Protein AF-A0A0T6B1R9-F1 (afdb_monomer)

Radius of gyration: 26.99 Å; Cα contacts (8 Å, |Δi|>4): 552; chains: 1; bounding box: 68×75×69 Å

Mean predicted aligned error: 6.92 Å

Structure (mmCIF, N/CA/C/O backbone):
data_AF-A0A0T6B1R9-F1
#
_entry.id   AF-A0A0T6B1R9-F1
#
loop_
_atom_site.group_PDB
_atom_site.id
_atom_site.type_symbol
_atom_site.label_atom_id
_atom_site.label_alt_id
_atom_site.label_comp_id
_atom_site.label_asym_id
_atom_site.label_entity_id
_atom_site.label_seq_id
_atom_site.pdbx_PDB_ins_code
_atom_site.Cartn_x
_atom_site.Cartn_y
_atom_site.Cartn_z
_atom_site.occupancy
_atom_site.B_iso_or_equiv
_atom_site.auth_seq_id
_atom_site.auth_comp_id
_atom_site.auth_asym_id
_atom_site.auth_atom_id
_atom_site.pdbx_PDB_model_num
ATOM 1 N N . MET A 1 1 ? -8.177 -42.910 -22.814 1.00 77.56 1 MET A N 1
ATOM 2 C CA . MET A 1 1 ? -8.994 -42.324 -21.724 1.00 77.56 1 MET A CA 1
ATOM 3 C C . MET A 1 1 ? -8.710 -40.832 -21.736 1.00 77.56 1 MET A C 1
ATOM 5 O O . MET A 1 1 ? -7.540 -40.487 -21.715 1.00 77.56 1 MET A O 1
ATOM 9 N N . VAL A 1 2 ? -9.726 -39.975 -21.862 1.00 89.94 2 VAL A N 1
ATOM 10 C CA . VAL A 1 2 ? -9.528 -38.516 -21.976 1.00 89.94 2 VAL A CA 1
ATOM 11 C C . VAL A 1 2 ? -9.329 -37.902 -20.590 1.00 89.94 2 VAL A C 1
ATOM 13 O O . VAL A 1 2 ? -10.112 -38.178 -19.681 1.00 89.94 2 VAL A O 1
ATOM 16 N N . ASN A 1 3 ? -8.309 -37.056 -20.431 1.00 91.94 3 ASN A N 1
ATOM 17 C CA . ASN A 1 3 ? -8.076 -36.287 -19.208 1.00 91.94 3 ASN A CA 1
ATOM 18 C C . ASN A 1 3 ? -8.588 -34.844 -19.352 1.00 91.94 3 ASN A C 1
ATOM 20 O O . ASN A 1 3 ? -7.854 -33.951 -19.765 1.00 91.94 3 ASN A O 1
ATOM 24 N N . ALA A 1 4 ? -9.828 -34.591 -18.937 1.00 94.56 4 ALA A N 1
ATOM 25 C CA . ALA A 1 4 ? -10.446 -33.265 -19.042 1.00 94.56 4 ALA A CA 1
ATOM 26 C C . ALA A 1 4 ? -9.761 -32.159 -18.204 1.00 94.56 4 ALA A C 1
ATOM 28 O O . ALA A 1 4 ? -10.058 -30.982 -18.393 1.00 94.56 4 ALA A O 1
ATOM 29 N N . ALA A 1 5 ? -8.853 -32.499 -17.278 1.00 92.31 5 ALA A N 1
ATOM 30 C CA . ALA A 1 5 ? -8.163 -31.519 -16.434 1.00 92.31 5 ALA A CA 1
ATOM 31 C C . ALA A 1 5 ? -6.952 -30.850 -17.116 1.00 92.31 5 ALA A C 1
ATOM 33 O O . ALA A 1 5 ? -6.396 -29.899 -16.568 1.00 92.31 5 ALA A O 1
ATOM 34 N N . GLN A 1 6 ? -6.514 -31.334 -18.284 1.00 90.38 6 GLN A N 1
ATOM 35 C CA . GLN A 1 6 ? -5.363 -30.795 -19.015 1.00 90.38 6 GLN A CA 1
ATOM 36 C C . GLN A 1 6 ? -5.764 -30.360 -20.423 1.00 90.38 6 GLN A C 1
ATOM 38 O O . GLN A 1 6 ? -6.534 -31.045 -21.088 1.00 90.38 6 GLN A O 1
ATOM 43 N N . GLN A 1 7 ? -5.178 -29.262 -20.913 1.00 92.81 7 GLN A N 1
ATOM 44 C CA . GLN A 1 7 ? -5.454 -28.748 -22.265 1.00 92.81 7 GLN A CA 1
ATOM 45 C C . GLN A 1 7 ? -5.165 -29.776 -23.368 1.00 92.81 7 GLN A C 1
ATOM 47 O O . GLN A 1 7 ? -5.842 -29.785 -24.386 1.00 92.81 7 GLN A O 1
ATOM 52 N N . THR A 1 8 ? -4.174 -30.645 -23.166 1.00 94.56 8 THR A N 1
ATOM 53 C CA . THR A 1 8 ? -3.780 -31.685 -24.125 1.00 94.56 8 THR A CA 1
ATOM 54 C C . THR A 1 8 ? -4.347 -33.060 -23.779 1.00 94.56 8 THR A C 1
ATOM 56 O O . THR A 1 8 ? -3.895 -34.049 -24.336 1.00 94.56 8 THR A O 1
ATOM 59 N N . GLY A 1 9 ? -5.299 -33.172 -22.849 1.00 95.31 9 GLY A N 1
ATOM 60 C CA . GLY A 1 9 ? -5.719 -34.467 -22.307 1.00 95.31 9 GLY A CA 1
ATOM 61 C C . GLY A 1 9 ? -6.534 -35.362 -23.247 1.00 95.31 9 GLY A C 1
ATOM 62 O O . GLY A 1 9 ? -6.847 -36.492 -22.875 1.00 95.31 9 GLY A O 1
ATOM 63 N N . GLU A 1 10 ? -6.888 -34.874 -24.436 1.00 96.56 10 GLU A N 1
ATOM 64 C CA . GLU A 1 10 ? -7.529 -35.653 -25.506 1.00 96.56 10 GLU A CA 1
ATOM 65 C C . GLU A 1 10 ? -6.526 -36.399 -26.395 1.00 96.56 10 GLU A C 1
ATOM 67 O O . GLU A 1 10 ? -6.913 -37.335 -27.093 1.00 96.56 10 GLU A O 1
ATOM 72 N N . ILE A 1 11 ? -5.250 -36.002 -26.373 1.00 95.81 11 ILE A N 1
ATOM 73 C CA . ILE A 1 11 ? -4.203 -36.535 -27.247 1.00 95.81 11 ILE A CA 1
ATOM 74 C C . ILE A 1 11 ? -2.998 -37.021 -26.437 1.00 95.81 11 ILE A C 1
ATOM 76 O O . ILE A 1 11 ? -2.732 -36.558 -25.330 1.00 95.81 11 ILE A O 1
ATOM 80 N N . GLU A 1 12 ? -2.229 -37.932 -27.022 1.00 95.06 12 GLU A N 1
ATOM 81 C CA . GLU A 1 12 ? -0.942 -38.382 -26.493 1.00 95.06 12 GLU A CA 1
ATOM 82 C C . GLU A 1 12 ? 0.092 -38.478 -27.620 1.00 95.06 12 GLU A C 1
ATOM 84 O O . GLU A 1 12 ? -0.256 -38.497 -28.801 1.00 95.06 12 GLU A O 1
ATOM 89 N N . VAL A 1 13 ? 1.375 -38.497 -27.256 1.00 95.00 13 VAL A N 1
ATOM 90 C CA . VAL A 1 13 ? 2.485 -38.585 -28.212 1.00 95.00 13 VAL A CA 1
ATOM 91 C C . VAL A 1 13 ? 3.071 -39.992 -28.154 1.00 95.00 13 VAL A C 1
ATOM 93 O O . VAL A 1 13 ? 3.649 -40.374 -27.136 1.00 95.00 13 VAL A O 1
ATOM 96 N N . LEU A 1 14 ? 2.950 -40.751 -29.248 1.00 96.31 14 LEU A N 1
ATOM 97 C CA . LEU A 1 14 ? 3.666 -42.017 -29.421 1.00 96.31 14 LEU A CA 1
ATOM 98 C C . LEU A 1 14 ? 5.131 -41.707 -29.758 1.00 96.31 14 LEU A C 1
ATOM 100 O O . LEU A 1 14 ? 5.415 -41.016 -30.732 1.00 96.31 14 LEU A O 1
ATOM 104 N N . VAL A 1 15 ? 6.057 -42.149 -28.908 1.00 96.56 15 VAL A N 1
ATOM 105 C CA . VAL A 1 15 ? 7.469 -41.753 -28.987 1.00 96.56 15 VAL A CA 1
ATOM 106 C C . VAL A 1 15 ? 8.252 -42.694 -29.903 1.00 96.56 15 VAL A C 1
ATOM 108 O O . VAL A 1 15 ? 8.424 -43.863 -29.568 1.00 96.56 15 VAL A O 1
ATOM 111 N N . ASP A 1 16 ? 8.808 -42.160 -30.994 1.00 97.44 16 ASP A N 1
ATOM 112 C CA . ASP A 1 16 ? 9.674 -42.918 -31.914 1.00 97.44 16 ASP A CA 1
ATOM 113 C C . ASP A 1 16 ? 11.164 -42.864 -31.524 1.00 97.44 16 ASP A C 1
ATOM 115 O O . ASP A 1 16 ? 11.896 -43.845 -31.659 1.00 97.44 16 ASP A O 1
ATOM 119 N N . LYS A 1 17 ? 11.638 -41.708 -31.037 1.00 97.44 17 LYS A N 1
ATOM 120 C CA . LYS A 1 17 ? 13.044 -41.464 -30.668 1.00 97.44 17 LYS A CA 1
ATOM 121 C C . LYS A 1 17 ? 13.141 -40.512 -29.474 1.00 97.44 17 LYS A C 1
ATOM 123 O O . LYS A 1 17 ? 12.382 -39.551 -29.384 1.00 97.44 17 LYS A O 1
ATOM 128 N N . VAL A 1 18 ? 14.113 -40.750 -28.588 1.00 96.69 18 VAL A N 1
ATOM 129 C CA . VAL A 1 18 ? 14.427 -39.881 -27.441 1.00 96.69 18 VAL A CA 1
ATOM 130 C C . VAL A 1 18 ? 15.891 -39.458 -27.493 1.00 96.69 18 VAL A C 1
ATOM 132 O O . VAL A 1 18 ? 16.776 -40.309 -27.502 1.00 96.69 18 VAL A O 1
ATOM 135 N N . ASP A 1 19 ? 16.137 -38.148 -27.456 1.00 97.12 19 ASP A N 1
ATOM 136 C CA . ASP A 1 19 ? 17.470 -37.558 -27.326 1.00 97.12 19 ASP A CA 1
ATOM 137 C C . ASP A 1 19 ? 17.559 -36.786 -25.996 1.00 97.12 19 ASP A C 1
ATOM 139 O O . ASP A 1 19 ? 16.782 -35.862 -25.735 1.00 97.12 19 ASP A O 1
ATOM 143 N N . VAL A 1 20 ? 18.499 -37.161 -25.122 1.00 96.38 20 VAL A N 1
ATOM 144 C CA . VAL A 1 20 ? 18.685 -36.497 -23.820 1.00 96.38 20 VAL A CA 1
ATOM 145 C C . VAL A 1 20 ? 19.516 -35.228 -24.003 1.00 96.38 20 VAL A C 1
ATOM 147 O O . VAL A 1 20 ? 20.731 -35.297 -24.161 1.00 96.38 20 VAL A O 1
ATOM 150 N N . LEU A 1 21 ? 18.866 -34.063 -23.940 1.00 97.44 21 LEU A N 1
ATOM 151 C CA . LEU A 1 21 ? 19.532 -32.764 -24.119 1.00 97.44 21 LEU A CA 1
ATOM 152 C C . LEU A 1 21 ? 20.384 -32.351 -22.912 1.00 97.44 21 LEU A C 1
ATOM 154 O O . LEU A 1 21 ? 21.469 -31.798 -23.069 1.00 97.44 21 LEU A O 1
ATOM 158 N N . ASN A 1 22 ? 19.876 -32.573 -21.697 1.00 95.69 22 ASN A N 1
ATOM 159 C CA . ASN A 1 22 ? 20.580 -32.254 -20.458 1.00 95.69 22 ASN A CA 1
ATOM 160 C C . ASN A 1 22 ? 20.038 -33.115 -19.308 1.00 95.69 22 ASN A C 1
ATOM 162 O O . ASN A 1 22 ? 18.836 -33.096 -19.029 1.00 95.69 22 ASN A O 1
ATOM 166 N N . LYS A 1 23 ? 20.913 -33.877 -18.645 1.00 94.56 23 LYS A N 1
ATOM 167 C CA . LYS A 1 23 ? 20.532 -34.738 -17.520 1.00 94.56 23 LYS A CA 1
ATOM 168 C C . LYS A 1 23 ? 20.413 -33.892 -16.246 1.00 94.56 23 LYS A C 1
ATOM 170 O O . LYS A 1 23 ? 21.345 -33.189 -15.868 1.00 94.56 23 LYS A O 1
ATOM 175 N N . ALA A 1 24 ? 19.274 -33.978 -15.559 1.00 90.25 24 ALA A N 1
ATOM 176 C CA . ALA A 1 24 ? 19.112 -33.362 -14.243 1.00 90.25 24 ALA A CA 1
ATOM 177 C C . ALA A 1 24 ? 19.900 -34.130 -13.165 1.00 90.25 24 ALA A C 1
ATOM 179 O O . ALA A 1 24 ? 20.089 -35.342 -13.276 1.00 90.25 24 ALA A O 1
ATOM 180 N N . SER A 1 25 ? 20.326 -33.430 -12.107 1.00 89.69 25 SER A N 1
ATOM 181 C CA . SER A 1 25 ? 20.890 -34.076 -10.914 1.00 89.69 25 SER A CA 1
ATOM 182 C C . SER A 1 25 ? 19.859 -35.008 -10.280 1.00 89.69 25 SER A C 1
ATOM 184 O O . SER A 1 25 ? 18.682 -34.660 -10.188 1.00 89.69 25 SER A O 1
ATOM 186 N N . GLU A 1 26 ? 20.313 -36.169 -9.815 1.00 86.94 26 GLU A N 1
ATOM 187 C CA . GLU A 1 26 ? 19.459 -37.186 -9.190 1.00 86.94 26 GLU A CA 1
ATOM 188 C C . GLU A 1 26 ? 18.903 -36.710 -7.837 1.00 86.94 26 GLU A C 1
ATOM 190 O O . GLU A 1 26 ? 17.788 -37.067 -7.465 1.00 86.94 26 GLU A O 1
ATOM 195 N N . ASN A 1 27 ? 19.625 -35.818 -7.149 1.00 89.69 27 ASN A N 1
ATOM 196 C CA . ASN A 1 27 ? 19.243 -35.264 -5.850 1.00 89.69 27 ASN A CA 1
ATOM 197 C C . ASN A 1 27 ? 18.889 -33.776 -5.973 1.00 89.69 27 ASN A C 1
ATOM 199 O O . ASN A 1 27 ? 19.708 -32.899 -5.685 1.00 89.69 27 ASN A O 1
ATOM 203 N N . LEU A 1 28 ? 17.669 -33.476 -6.424 1.00 91.50 28 LEU A N 1
ATOM 204 C CA . LEU A 1 28 ? 17.175 -32.098 -6.450 1.00 91.50 28 LEU A CA 1
ATOM 205 C C . LEU A 1 28 ? 16.890 -31.586 -5.022 1.00 91.50 28 LEU A C 1
ATOM 207 O O . LEU A 1 28 ? 16.290 -32.316 -4.233 1.00 91.50 28 LEU A O 1
ATOM 211 N N . PRO A 1 29 ? 17.228 -30.320 -4.697 1.00 91.50 29 PRO A N 1
ATOM 212 C CA . PRO A 1 29 ? 16.944 -29.720 -3.386 1.00 91.50 29 PRO A CA 1
ATOM 213 C C . PRO A 1 29 ? 15.461 -29.755 -2.995 1.00 91.50 29 PRO A C 1
ATOM 215 O O . PRO A 1 29 ? 15.124 -29.830 -1.816 1.00 91.50 29 PRO A O 1
ATOM 218 N N . PHE A 1 30 ? 14.568 -29.689 -3.985 1.00 92.69 30 PHE A N 1
ATOM 219 C CA . PHE A 1 30 ? 13.139 -29.930 -3.829 1.00 92.69 30 PHE A CA 1
ATOM 220 C C . PHE A 1 30 ? 12.511 -30.358 -5.157 1.00 92.69 30 PHE A C 1
ATOM 222 O O . PHE A 1 30 ? 13.035 -30.083 -6.237 1.00 92.69 30 PHE A O 1
ATOM 229 N N . ASN A 1 31 ? 11.349 -31.005 -5.064 1.00 87.88 31 ASN A N 1
ATOM 230 C CA . ASN A 1 31 ? 10.566 -31.430 -6.218 1.00 87.88 31 ASN A CA 1
ATOM 231 C C . ASN A 1 31 ? 9.563 -30.352 -6.645 1.00 87.88 31 ASN A C 1
ATOM 233 O O . ASN A 1 31 ? 9.001 -29.641 -5.811 1.00 87.88 31 ASN A O 1
ATOM 237 N N . LEU A 1 32 ? 9.282 -30.284 -7.947 1.00 84.94 32 LEU A N 1
ATOM 238 C CA . LEU A 1 32 ? 8.263 -29.404 -8.525 1.00 84.94 32 LEU A CA 1
ATOM 239 C C . LEU A 1 32 ? 6.862 -30.013 -8.345 1.00 84.94 32 LEU A C 1
ATOM 241 O O . LEU A 1 32 ? 6.262 -30.502 -9.296 1.00 84.94 32 LEU A O 1
ATOM 245 N N . ARG A 1 33 ? 6.363 -30.045 -7.105 1.00 83.31 33 ARG A N 1
ATOM 246 C CA . ARG A 1 33 ? 5.025 -30.558 -6.761 1.00 83.31 33 ARG A CA 1
ATOM 247 C C . ARG A 1 33 ? 4.137 -29.435 -6.236 1.00 83.31 33 ARG A C 1
ATOM 249 O O . ARG A 1 33 ? 4.607 -28.563 -5.512 1.00 83.31 33 ARG A O 1
ATOM 256 N N . GLU A 1 34 ? 2.851 -29.461 -6.582 1.00 74.69 34 GLU A N 1
ATOM 257 C CA . GLU A 1 34 ? 1.893 -28.449 -6.107 1.00 74.69 34 GLU A CA 1
ATOM 258 C C . GLU A 1 34 ? 1.667 -28.528 -4.591 1.00 74.69 34 GLU A C 1
ATOM 260 O O . GLU A 1 34 ? 1.563 -27.499 -3.922 1.00 74.69 34 GLU A O 1
ATOM 265 N N . PHE A 1 35 ? 1.664 -29.746 -4.045 1.00 74.50 35 PHE A N 1
ATOM 266 C CA . PHE A 1 35 ? 1.531 -30.018 -2.617 1.00 74.50 35 PHE A CA 1
ATOM 267 C C . PHE A 1 35 ? 2.900 -30.129 -1.940 1.00 74.50 35 PHE A C 1
ATOM 269 O O . PHE A 1 35 ? 3.866 -30.584 -2.549 1.00 74.50 35 PHE A O 1
ATOM 276 N N . GLN A 1 36 ? 2.957 -29.767 -0.653 1.00 75.50 36 GLN A N 1
ATOM 277 C CA . GLN A 1 36 ? 4.169 -29.847 0.178 1.00 75.50 36 GLN A CA 1
ATOM 278 C C . GLN A 1 36 ? 5.358 -29.064 -0.411 1.00 75.50 36 GLN A C 1
ATOM 280 O O . GLN A 1 36 ? 6.478 -29.569 -0.510 1.00 75.50 36 GLN A O 1
ATOM 285 N N . LYS A 1 37 ? 5.110 -27.808 -0.808 1.00 82.81 37 LYS A N 1
ATOM 286 C CA . LYS A 1 37 ? 6.157 -26.900 -1.293 1.00 82.81 37 LYS A CA 1
ATOM 287 C C . LYS A 1 37 ? 7.264 -26.743 -0.247 1.00 82.81 37 LYS A C 1
ATOM 289 O O . LYS A 1 37 ? 7.007 -26.676 0.955 1.00 82.81 37 LYS A O 1
ATOM 294 N N . ALA A 1 38 ? 8.501 -26.643 -0.726 1.00 89.12 38 ALA A N 1
ATOM 295 C CA . ALA A 1 38 ? 9.649 -26.340 0.115 1.00 89.12 38 ALA A CA 1
ATOM 296 C C . ALA A 1 38 ? 9.477 -25.000 0.851 1.00 89.12 38 ALA A C 1
ATOM 298 O O . ALA A 1 38 ? 8.766 -24.103 0.390 1.00 89.12 38 ALA A O 1
ATOM 299 N N . LYS A 1 39 ? 10.176 -24.854 1.983 1.00 93.19 39 LYS A N 1
ATOM 300 C CA . LYS A 1 39 ? 10.233 -23.592 2.733 1.00 93.19 39 LYS A CA 1
ATOM 301 C C . LYS A 1 39 ? 10.746 -22.462 1.837 1.00 93.19 39 LYS A C 1
ATOM 303 O O . LYS A 1 39 ? 11.605 -22.687 0.985 1.00 93.19 39 LYS A O 1
ATOM 308 N N . GLU A 1 40 ? 10.253 -21.248 2.067 1.00 90.62 40 GLU A N 1
ATOM 309 C CA . GLU A 1 40 ? 10.612 -20.067 1.276 1.00 90.62 40 GLU A CA 1
ATOM 310 C C . GLU A 1 40 ? 12.126 -19.847 1.195 1.00 90.62 40 GLU A C 1
ATOM 312 O O . GLU A 1 40 ? 12.646 -19.654 0.103 1.00 90.62 40 GLU A O 1
ATOM 317 N N . SER A 1 41 ? 12.852 -19.982 2.307 1.00 94.06 41 SER A N 1
ATOM 318 C CA . SER A 1 41 ? 14.313 -19.834 2.333 1.00 94.06 41 SER A CA 1
ATOM 319 C C . SER A 1 41 ? 15.029 -20.761 1.343 1.00 94.06 41 SER A C 1
ATOM 321 O O . SER A 1 41 ? 15.900 -20.316 0.599 1.00 94.06 41 SER A O 1
ATOM 323 N N . LEU A 1 42 ? 14.617 -22.032 1.269 1.00 94.88 42 LEU A N 1
ATOM 324 C CA . LEU A 1 42 ? 15.182 -23.003 0.329 1.00 94.88 42 LEU A CA 1
ATOM 325 C C . LEU A 1 42 ? 14.791 -22.673 -1.118 1.00 94.88 42 LEU A C 1
ATOM 327 O O . LEU A 1 42 ? 15.605 -22.794 -2.033 1.00 94.88 42 LEU A O 1
ATOM 331 N N . ARG A 1 43 ? 13.554 -22.213 -1.331 1.00 94.38 43 ARG A N 1
ATOM 332 C CA . ARG A 1 43 ? 13.084 -21.760 -2.648 1.00 94.38 43 ARG A CA 1
ATOM 333 C C . ARG A 1 43 ? 13.854 -20.536 -3.135 1.00 94.38 43 ARG A C 1
ATOM 335 O O . ARG A 1 43 ? 14.169 -20.476 -4.316 1.00 94.38 43 ARG A O 1
ATOM 342 N N . MET A 1 44 ? 14.195 -19.600 -2.250 1.00 93.69 44 MET A N 1
ATOM 343 C CA . MET A 1 44 ? 15.010 -18.428 -2.585 1.00 93.69 44 MET A CA 1
ATOM 344 C C . MET A 1 44 ? 16.465 -18.810 -2.865 1.00 93.69 44 MET A C 1
ATOM 346 O O . MET A 1 44 ? 17.033 -18.342 -3.848 1.00 93.69 44 MET A O 1
ATOM 350 N N . GLN A 1 45 ? 17.045 -19.726 -2.081 1.00 96.19 45 GLN A N 1
ATOM 351 C CA . GLN A 1 45 ? 18.393 -20.250 -2.333 1.00 96.19 45 GLN A CA 1
ATOM 352 C C . GLN A 1 45 ? 18.502 -20.912 -3.716 1.00 96.19 45 GLN A C 1
ATOM 354 O O . GLN A 1 45 ? 19.474 -20.706 -4.440 1.00 96.19 45 GLN A O 1
ATOM 359 N N . TYR A 1 46 ? 17.483 -21.680 -4.106 1.00 95.81 46 TYR A N 1
ATOM 360 C CA . TYR A 1 46 ? 17.417 -22.363 -5.398 1.00 95.81 46 TYR A CA 1
ATOM 361 C C . TYR A 1 46 ? 16.361 -21.737 -6.310 1.00 95.81 46 TYR A C 1
ATOM 363 O O . TYR A 1 46 ? 15.583 -22.440 -6.966 1.00 95.81 46 TYR A O 1
ATOM 371 N N . ARG A 1 47 ? 16.339 -20.397 -6.376 1.00 95.81 47 ARG A N 1
ATOM 372 C CA . ARG A 1 47 ? 15.304 -19.647 -7.101 1.00 95.81 47 ARG A CA 1
ATOM 373 C C . ARG A 1 47 ? 15.169 -20.078 -8.555 1.00 95.81 47 ARG A C 1
ATOM 375 O O . ARG A 1 47 ? 14.060 -20.147 -9.058 1.00 95.81 47 ARG A O 1
ATOM 382 N N . TYR A 1 48 ? 16.258 -20.455 -9.216 1.00 95.19 48 TYR A N 1
ATOM 383 C CA . TYR A 1 48 ? 16.237 -20.957 -10.595 1.00 95.19 48 TYR A CA 1
ATOM 384 C C . TYR A 1 48 ? 15.416 -22.250 -10.788 1.00 95.19 48 TYR A C 1
ATOM 386 O O . TYR A 1 48 ? 14.873 -22.468 -11.873 1.00 95.19 48 TYR A O 1
ATOM 394 N N . LEU A 1 49 ? 15.295 -23.103 -9.761 1.00 94.12 49 LEU A N 1
ATOM 395 C CA . LEU A 1 49 ? 14.365 -24.239 -9.767 1.00 94.12 49 LEU A CA 1
ATOM 396 C C . LEU A 1 49 ? 12.950 -23.772 -9.448 1.00 94.12 49 LEU A C 1
ATOM 398 O O . LEU A 1 49 ? 12.010 -24.165 -10.131 1.00 94.12 49 LEU A O 1
ATOM 402 N N . ASP A 1 50 ? 12.805 -22.897 -8.454 1.00 94.62 50 ASP A N 1
ATOM 403 C CA . ASP A 1 50 ? 11.506 -22.366 -8.040 1.00 94.62 50 ASP A CA 1
ATOM 404 C C . ASP A 1 50 ? 10.794 -21.591 -9.161 1.00 94.62 50 ASP A C 1
ATOM 406 O O . ASP A 1 50 ? 9.577 -21.661 -9.319 1.00 94.62 50 ASP A O 1
ATOM 410 N N . LEU A 1 51 ? 11.556 -20.919 -10.025 1.00 96.06 51 LEU A N 1
ATOM 411 C CA . LEU A 1 51 ? 11.020 -20.252 -11.203 1.00 96.06 51 LEU A CA 1
ATOM 412 C C . LEU A 1 51 ? 10.248 -21.207 -12.115 1.00 96.06 51 LEU A C 1
ATOM 414 O O . LEU A 1 51 ? 9.384 -20.737 -12.841 1.00 96.06 51 LEU A O 1
ATOM 418 N N . ARG A 1 52 ? 10.506 -22.520 -12.086 1.00 93.88 52 ARG A N 1
ATOM 419 C CA . ARG A 1 52 ? 9.813 -23.518 -12.917 1.00 93.88 52 ARG A CA 1
ATOM 420 C C . ARG A 1 52 ? 8.397 -23.840 -12.436 1.00 93.88 52 ARG A C 1
ATOM 422 O O . ARG A 1 52 ? 7.651 -24.453 -13.194 1.00 93.88 52 ARG A O 1
ATOM 429 N N . PHE A 1 53 ? 8.003 -23.438 -11.224 1.00 93.44 53 PHE A N 1
ATOM 430 C CA . PHE A 1 53 ? 6.625 -23.627 -10.767 1.00 93.44 53 PHE A CA 1
ATOM 431 C C . PHE A 1 53 ? 5.638 -22.835 -11.643 1.00 93.44 53 PHE A C 1
ATOM 433 O O . PHE A 1 53 ? 5.916 -21.671 -11.954 1.00 93.44 53 PHE A O 1
ATOM 440 N N . PRO A 1 54 ? 4.461 -23.402 -11.981 1.00 91.62 54 PRO A N 1
ATOM 441 C CA . PRO A 1 54 ? 3.445 -22.712 -12.780 1.00 91.62 54 PRO A CA 1
ATOM 442 C C . PRO A 1 54 ? 3.061 -21.340 -12.216 1.00 91.62 54 PRO A C 1
ATOM 444 O O . PRO A 1 54 ? 2.966 -20.371 -12.962 1.00 91.62 54 PRO A O 1
ATOM 447 N N . GLU A 1 55 ? 2.937 -21.233 -10.891 1.00 91.88 55 GLU A N 1
ATOM 448 C CA . GLU A 1 55 ? 2.663 -19.976 -10.184 1.00 91.88 55 GLU A CA 1
ATOM 449 C C . GLU A 1 55 ? 3.736 -18.909 -10.460 1.00 91.88 55 GLU A C 1
ATOM 451 O O . GLU A 1 55 ? 3.417 -17.768 -10.789 1.00 91.88 55 GLU A O 1
ATOM 456 N N . MET A 1 56 ? 5.020 -19.277 -10.398 1.00 93.94 56 MET A N 1
ATOM 457 C CA . MET A 1 56 ? 6.111 -18.341 -10.675 1.00 93.94 56 MET A CA 1
ATOM 458 C C . MET A 1 56 ? 6.172 -17.941 -12.151 1.00 93.94 56 MET A C 1
ATOM 460 O O . MET A 1 56 ? 6.378 -16.765 -12.465 1.00 93.94 56 MET A O 1
ATOM 464 N N . GLN A 1 57 ? 5.954 -18.899 -13.056 1.00 95.25 57 GLN A N 1
ATOM 465 C CA . GLN A 1 57 ? 5.886 -18.647 -14.497 1.00 95.25 57 GLN A CA 1
ATOM 466 C C . GLN A 1 57 ? 4.725 -17.703 -14.847 1.00 95.25 57 GLN A C 1
ATOM 468 O O . GLN A 1 57 ? 4.920 -16.791 -15.659 1.00 95.25 57 GLN A O 1
ATOM 473 N N . PHE A 1 58 ? 3.560 -17.897 -14.219 1.00 94.19 58 PHE A N 1
ATOM 474 C CA . PHE A 1 58 ? 2.387 -17.034 -14.346 1.00 94.19 58 PHE A CA 1
ATOM 475 C C . PHE A 1 58 ? 2.682 -15.627 -13.826 1.00 94.19 58 PHE A C 1
ATOM 477 O O . PHE A 1 58 ? 2.522 -14.664 -14.571 1.00 94.19 58 PHE A O 1
ATOM 484 N N . ASN A 1 59 ? 3.200 -15.494 -12.602 1.00 94.81 59 ASN A N 1
ATOM 485 C CA . ASN A 1 59 ? 3.479 -14.195 -11.985 1.00 94.81 59 ASN A CA 1
ATOM 486 C C . ASN A 1 59 ? 4.440 -13.340 -12.829 1.00 94.81 59 ASN A C 1
ATOM 488 O O . ASN A 1 59 ? 4.170 -12.163 -13.077 1.00 94.81 59 ASN A O 1
ATOM 492 N N . LEU A 1 60 ? 5.541 -13.925 -13.320 1.00 96.56 60 LEU A N 1
ATOM 493 C CA . LEU A 1 60 ? 6.519 -13.196 -14.137 1.00 96.56 60 LEU A CA 1
ATOM 494 C C . LEU A 1 60 ? 5.978 -12.815 -15.522 1.00 96.56 60 LEU A C 1
ATOM 496 O O . LEU A 1 60 ? 6.225 -11.699 -15.981 1.00 96.56 60 LEU A O 1
ATOM 500 N N . ARG A 1 61 ? 5.218 -13.702 -16.178 1.00 96.38 61 ARG A N 1
ATOM 501 C CA . ARG A 1 61 ? 4.589 -13.396 -17.478 1.00 96.38 61 ARG A CA 1
ATOM 502 C C . ARG A 1 61 ? 3.512 -12.339 -17.353 1.00 96.38 61 ARG A C 1
ATOM 504 O O . ARG A 1 61 ? 3.504 -11.407 -18.147 1.00 96.38 61 ARG A O 1
ATOM 511 N N . THR A 1 62 ? 2.662 -12.446 -16.338 1.00 95.88 62 THR A N 1
ATOM 512 C CA . THR A 1 62 ? 1.636 -11.445 -16.046 1.00 95.88 62 THR A CA 1
ATOM 513 C C . THR A 1 62 ? 2.283 -10.091 -15.782 1.00 95.88 62 THR A C 1
ATOM 515 O O . THR A 1 62 ? 1.881 -9.106 -16.391 1.00 95.88 62 THR A O 1
ATOM 518 N N . ARG A 1 63 ? 3.353 -10.032 -14.975 1.00 96.50 63 ARG A N 1
ATOM 519 C CA . ARG A 1 63 ? 4.119 -8.793 -14.766 1.00 96.50 63 ARG A CA 1
ATOM 520 C C . ARG A 1 63 ? 4.659 -8.223 -16.080 1.00 96.50 63 ARG A C 1
ATOM 522 O O . ARG A 1 63 ? 4.462 -7.043 -16.342 1.00 96.50 63 ARG A O 1
ATOM 529 N N . SER A 1 64 ? 5.321 -9.038 -16.903 1.00 97.88 64 SER A N 1
ATOM 530 C CA . SER A 1 64 ? 5.856 -8.601 -18.202 1.00 97.88 64 SER A CA 1
ATOM 531 C C . SER A 1 64 ? 4.757 -8.051 -19.119 1.00 97.88 64 SER A C 1
ATOM 533 O O . SER A 1 64 ? 4.912 -6.966 -19.679 1.00 97.88 64 SER A O 1
ATOM 535 N N . TRP A 1 65 ? 3.626 -8.753 -19.207 1.00 97.62 65 TRP A N 1
ATOM 536 C CA . TRP A 1 65 ? 2.474 -8.347 -20.007 1.00 97.62 65 TRP A CA 1
ATOM 537 C C . TRP A 1 65 ? 1.865 -7.025 -19.520 1.00 97.62 65 TRP A C 1
ATOM 539 O O . TRP A 1 65 ? 1.659 -6.126 -20.333 1.00 97.62 65 TRP A O 1
ATOM 549 N N . ILE A 1 66 ? 1.654 -6.862 -18.206 1.00 97.25 66 ILE A N 1
ATOM 550 C CA . ILE A 1 66 ? 1.139 -5.613 -17.614 1.00 97.25 66 ILE A CA 1
ATOM 551 C C . ILE A 1 66 ? 2.070 -4.443 -17.949 1.00 97.25 66 ILE A C 1
ATOM 553 O O . ILE A 1 66 ? 1.606 -3.413 -18.429 1.00 97.25 66 ILE A O 1
ATOM 557 N N . LEU A 1 67 ? 3.384 -4.601 -17.749 1.00 97.75 67 LEU A N 1
ATOM 558 C CA . LEU A 1 67 ? 4.357 -3.537 -18.019 1.00 97.75 67 LEU A CA 1
ATOM 559 C C . LEU A 1 67 ? 4.406 -3.145 -19.502 1.00 97.75 67 LEU A C 1
ATOM 561 O O . LEU A 1 67 ? 4.633 -1.979 -19.818 1.00 97.75 67 LEU A O 1
ATOM 565 N N . MET A 1 68 ? 4.205 -4.098 -20.416 1.00 98.12 68 MET A N 1
ATOM 566 C CA . MET A 1 68 ? 4.079 -3.797 -21.843 1.00 98.12 68 MET A CA 1
ATOM 567 C C . MET A 1 68 ? 2.787 -3.024 -22.131 1.00 98.12 68 MET A C 1
ATOM 569 O O . MET A 1 68 ? 2.823 -2.013 -22.825 1.00 98.12 68 MET A O 1
ATOM 573 N N . LYS A 1 69 ? 1.655 -3.442 -21.550 1.00 98.25 69 LYS A N 1
ATOM 574 C CA . LYS A 1 69 ? 0.370 -2.746 -21.714 1.00 98.25 69 LYS A CA 1
ATOM 575 C C . LYS A 1 69 ? 0.369 -1.333 -21.144 1.00 98.25 69 LYS A C 1
ATOM 577 O O . LYS A 1 69 ? -0.221 -0.446 -21.750 1.00 98.25 69 LYS A O 1
ATOM 582 N N . MET A 1 70 ? 1.071 -1.103 -20.036 1.00 98.38 70 MET A N 1
ATOM 583 C CA . MET A 1 70 ? 1.284 0.244 -19.504 1.00 98.38 70 MET A CA 1
ATOM 584 C C . MET A 1 70 ? 2.040 1.131 -20.502 1.00 98.38 70 MET A C 1
ATOM 586 O O . MET A 1 70 ? 1.589 2.238 -20.780 1.00 98.38 70 MET A O 1
ATOM 590 N N . ARG A 1 71 ? 3.141 0.634 -21.093 1.00 98.50 71 ARG A N 1
ATOM 591 C CA . ARG A 1 71 ? 3.891 1.364 -22.134 1.00 98.50 71 ARG A CA 1
ATOM 592 C C . ARG A 1 71 ? 3.036 1.656 -23.361 1.00 98.50 71 ARG A C 1
ATOM 594 O O . ARG A 1 71 ? 3.031 2.782 -23.839 1.00 98.50 71 ARG A O 1
ATOM 601 N N . GLU A 1 72 ? 2.304 0.655 -23.846 1.00 98.44 72 GLU A N 1
ATOM 602 C CA . GLU A 1 72 ? 1.424 0.788 -25.011 1.00 98.44 72 GLU A CA 1
ATOM 603 C C . GLU A 1 72 ? 0.387 1.897 -24.805 1.00 98.44 72 GLU A C 1
ATOM 605 O O . GLU A 1 72 ? 0.215 2.736 -25.684 1.00 98.44 72 GLU A O 1
ATOM 610 N N . PHE A 1 73 ? -0.259 1.939 -23.636 1.00 98.69 73 PHE A N 1
ATOM 611 C CA . PHE A 1 73 ? -1.205 2.999 -23.293 1.00 98.69 73 PHE A CA 1
ATOM 612 C C . PHE A 1 73 ? -0.530 4.372 -23.222 1.00 98.69 73 PHE A C 1
ATOM 614 O O . PHE A 1 73 ? -0.957 5.310 -23.894 1.00 98.69 73 PHE A O 1
ATOM 621 N N . LEU A 1 74 ? 0.531 4.489 -22.417 1.00 98.56 74 LEU A N 1
ATOM 622 C CA . LEU A 1 74 ? 1.170 5.774 -22.141 1.00 98.56 74 LEU A CA 1
ATOM 623 C C . LEU A 1 74 ? 1.735 6.402 -23.417 1.00 98.56 74 LEU A C 1
ATOM 625 O O . LEU A 1 74 ? 1.466 7.570 -23.680 1.00 98.56 74 LEU A O 1
ATOM 629 N N . ILE A 1 75 ? 2.431 5.621 -24.244 1.00 98.38 75 ILE A N 1
ATOM 630 C CA . ILE A 1 75 ? 3.033 6.109 -25.489 1.00 98.38 75 ILE A CA 1
ATOM 631 C C . ILE A 1 75 ? 1.958 6.339 -26.556 1.00 98.38 75 ILE A C 1
ATOM 633 O O . ILE A 1 75 ? 1.818 7.450 -27.064 1.00 98.38 75 ILE A O 1
ATOM 637 N N . ASN A 1 76 ? 1.180 5.307 -26.899 1.00 98.19 76 ASN A N 1
ATOM 638 C CA . ASN A 1 76 ? 0.355 5.346 -28.111 1.00 98.19 76 ASN A CA 1
ATOM 639 C C . ASN A 1 76 ? -0.998 6.037 -27.909 1.00 98.19 76 ASN A C 1
ATOM 641 O O . ASN A 1 76 ? -1.571 6.520 -28.882 1.00 98.19 76 ASN A O 1
ATOM 645 N N . GLN A 1 77 ? -1.536 6.056 -26.684 1.00 97.44 77 GLN A N 1
ATOM 646 C CA . GLN A 1 77 ? -2.848 6.656 -26.402 1.00 97.44 77 GLN A CA 1
ATOM 647 C C . GLN A 1 77 ? -2.737 7.987 -25.665 1.00 97.44 77 GLN A C 1
ATOM 649 O O . GLN A 1 77 ? -3.506 8.903 -25.946 1.00 97.44 77 GLN A O 1
ATOM 654 N N . ALA A 1 78 ? -1.790 8.102 -24.732 1.00 97.56 78 ALA A N 1
ATOM 655 C CA . ALA A 1 78 ? -1.678 9.271 -23.866 1.00 97.56 78 ALA A CA 1
ATOM 656 C C . ALA A 1 78 ? -0.523 10.228 -24.229 1.00 97.56 78 ALA A C 1
ATOM 658 O O . ALA A 1 78 ? -0.410 11.287 -23.603 1.00 97.56 78 ALA A O 1
ATOM 659 N N . GLY A 1 79 ? 0.285 9.895 -25.246 1.00 97.62 79 GLY A N 1
ATOM 660 C CA . GLY A 1 79 ? 1.315 10.770 -25.818 1.00 97.62 79 GLY A CA 1
ATOM 661 C C . GLY A 1 79 ? 2.527 11.003 -24.915 1.00 97.62 79 GLY A C 1
ATOM 662 O O . GLY A 1 79 ? 3.126 12.073 -24.966 1.00 97.62 79 GLY A O 1
ATOM 663 N N . PHE A 1 80 ? 2.853 10.045 -24.051 1.00 98.56 80 PHE A N 1
ATOM 664 C CA . PHE A 1 80 ? 4.010 10.117 -23.166 1.00 98.56 80 PHE A CA 1
ATOM 665 C C . PHE A 1 80 ? 5.302 9.649 -23.837 1.00 98.56 80 PHE A C 1
ATOM 667 O O . PHE A 1 80 ? 5.296 8.789 -24.718 1.00 98.56 80 PHE A O 1
ATOM 674 N N . VAL A 1 81 ? 6.425 10.162 -23.336 1.00 98.44 81 VAL A N 1
ATOM 675 C CA . VAL A 1 81 ? 7.776 9.754 -23.728 1.00 98.44 81 VAL A CA 1
ATOM 676 C C . VAL A 1 81 ? 8.404 8.920 -22.607 1.00 98.44 81 VAL A C 1
ATOM 678 O O . VAL A 1 81 ? 8.440 9.364 -21.458 1.00 98.44 81 VAL A O 1
ATOM 681 N N . ASP A 1 82 ? 8.884 7.717 -22.943 1.00 97.94 82 ASP A N 1
ATOM 682 C CA . ASP A 1 82 ? 9.662 6.858 -22.032 1.00 97.94 82 ASP A CA 1
ATOM 683 C C . ASP A 1 82 ? 11.089 7.419 -21.965 1.00 97.94 82 ASP A C 1
ATOM 685 O O . ASP A 1 82 ? 11.815 7.376 -22.963 1.00 97.94 82 ASP A O 1
ATOM 689 N N . VAL A 1 83 ? 11.470 8.016 -20.834 1.00 97.94 83 VAL A N 1
ATOM 690 C CA . VAL A 1 83 ? 12.794 8.637 -20.665 1.00 97.94 83 VAL A CA 1
ATOM 691 C C . VAL A 1 83 ? 13.546 7.930 -19.548 1.00 97.94 83 VAL A C 1
ATOM 693 O O . VAL A 1 83 ? 13.103 7.886 -18.404 1.00 97.94 83 VAL A O 1
ATOM 696 N N . GLU A 1 84 ? 14.728 7.406 -19.857 1.00 97.50 84 GLU A N 1
ATOM 697 C CA . GLU A 1 84 ? 15.601 6.839 -18.835 1.00 97.50 84 GLU A CA 1
ATOM 698 C C . GLU A 1 84 ? 16.363 7.938 -18.089 1.00 97.50 84 GLU A C 1
ATOM 700 O O . GLU A 1 84 ? 17.088 8.735 -18.686 1.00 97.50 84 GLU A O 1
ATOM 705 N N . THR A 1 85 ? 16.224 7.965 -16.763 1.00 96.75 85 THR A N 1
ATOM 706 C CA . THR A 1 85 ? 16.957 8.891 -15.892 1.00 96.75 85 THR A CA 1
ATOM 707 C C . THR A 1 85 ? 18.154 8.213 -15.211 1.00 96.75 85 THR A C 1
ATOM 709 O O . THR A 1 85 ? 18.071 7.024 -14.885 1.00 96.75 85 THR A O 1
ATOM 712 N N . PRO A 1 86 ? 19.245 8.945 -14.913 1.00 96.38 86 PRO A N 1
ATOM 713 C CA . PRO A 1 86 ? 20.404 8.399 -14.207 1.00 96.38 86 PRO A CA 1
ATOM 714 C C . PRO A 1 86 ? 20.067 7.766 -12.849 1.00 96.38 86 PRO A C 1
ATOM 716 O O . PRO A 1 86 ? 19.282 8.304 -12.073 1.00 96.38 86 PRO A O 1
ATOM 719 N N . THR A 1 87 ? 20.725 6.647 -12.535 1.00 95.44 87 THR A N 1
ATOM 720 C CA . THR A 1 87 ? 20.588 5.953 -11.240 1.00 95.44 87 THR A CA 1
ATOM 721 C C . THR A 1 87 ? 21.637 6.375 -10.210 1.00 95.44 87 THR A C 1
ATOM 723 O O . THR A 1 87 ? 21.351 6.403 -9.017 1.00 95.44 87 THR A O 1
ATOM 726 N N . LEU A 1 88 ? 22.855 6.688 -10.663 1.00 95.00 88 LEU A N 1
ATOM 727 C CA . LEU A 1 88 ? 23.928 7.213 -9.821 1.00 95.00 88 LEU A CA 1
ATOM 728 C C . LEU A 1 88 ? 23.787 8.731 -9.753 1.00 95.00 88 LEU A C 1
ATOM 730 O O . LEU A 1 88 ? 24.021 9.415 -10.752 1.00 95.00 88 LEU A O 1
ATOM 734 N N . PHE A 1 89 ? 23.397 9.255 -8.595 1.00 92.44 89 PHE A N 1
ATOM 735 C CA . PHE A 1 89 ? 23.135 10.680 -8.428 1.00 92.44 89 PHE A CA 1
ATOM 736 C C . PHE A 1 89 ? 23.785 11.259 -7.170 1.00 92.44 89 PHE A C 1
ATOM 738 O O . PHE A 1 89 ? 24.487 10.570 -6.430 1.00 92.44 89 PHE A O 1
ATOM 745 N N . LYS A 1 90 ? 23.616 12.565 -6.955 1.00 89.38 90 LYS A N 1
ATOM 746 C CA . LYS A 1 90 ? 24.017 13.217 -5.710 1.00 89.38 90 LYS A CA 1
ATOM 747 C C . LYS A 1 90 ? 23.020 12.850 -4.610 1.00 89.38 90 LYS A C 1
ATOM 749 O O . LYS A 1 90 ? 21.822 12.825 -4.867 1.00 89.38 90 LYS A O 1
ATOM 754 N N . ALA A 1 91 ? 23.521 12.629 -3.397 1.00 85.12 91 ALA A N 1
ATOM 755 C CA . ALA A 1 91 ? 22.667 12.401 -2.238 1.00 85.12 91 ALA A CA 1
ATOM 756 C C . ALA A 1 91 ? 21.716 13.581 -2.001 1.00 85.12 91 ALA A C 1
ATOM 758 O O . ALA A 1 91 ? 22.131 14.748 -2.086 1.00 85.12 91 ALA A O 1
ATOM 759 N N . THR A 1 92 ? 20.456 13.275 -1.702 1.00 77.56 92 THR A N 1
ATOM 760 C CA . THR A 1 92 ? 19.434 14.290 -1.440 1.00 77.56 92 THR A CA 1
ATOM 761 C C . THR A 1 92 ? 19.162 14.418 0.057 1.00 77.56 92 THR A C 1
ATOM 763 O O . THR A 1 92 ? 19.037 13.411 0.745 1.00 77.56 92 THR A O 1
ATOM 766 N N . PRO A 1 93 ? 19.126 15.643 0.615 1.00 66.31 93 PRO A N 1
ATOM 767 C CA . PRO A 1 93 ? 18.743 15.822 2.007 1.00 66.31 93 PRO A CA 1
ATOM 768 C C . PRO A 1 93 ? 17.232 15.592 2.163 1.00 66.31 93 PRO A C 1
ATOM 770 O O . PRO A 1 93 ? 16.434 16.296 1.546 1.00 66.31 93 PRO A O 1
ATOM 773 N N . GLY A 1 94 ? 16.855 14.635 3.013 1.00 65.94 94 GLY A N 1
ATOM 774 C CA . GLY A 1 94 ? 15.463 14.281 3.317 1.00 65.94 94 GLY A CA 1
ATOM 775 C C . GLY A 1 94 ? 15.074 12.880 2.830 1.00 65.94 94 GLY A C 1
ATOM 776 O O . GLY A 1 94 ? 15.746 12.296 1.989 1.00 65.94 94 GLY A O 1
ATOM 777 N N . GLY A 1 95 ? 13.981 12.334 3.368 1.00 71.19 95 GLY A N 1
ATOM 778 C CA . GLY A 1 95 ? 13.490 10.999 3.007 1.00 71.19 95 GLY A CA 1
ATOM 779 C C . GLY A 1 95 ? 14.173 9.849 3.756 1.00 71.19 95 GLY A C 1
ATOM 780 O O . GLY A 1 95 ? 14.656 10.017 4.876 1.00 71.19 95 GLY A O 1
ATOM 781 N N . ALA A 1 96 ? 14.150 8.654 3.155 1.00 73.69 96 ALA A N 1
ATOM 782 C CA . ALA A 1 96 ? 14.756 7.453 3.733 1.00 73.69 96 ALA A CA 1
ATOM 783 C C . ALA A 1 96 ? 16.294 7.500 3.646 1.00 73.69 96 ALA A C 1
ATOM 785 O O . ALA A 1 96 ? 16.868 8.384 3.013 1.00 73.69 96 ALA A O 1
ATOM 786 N N . GLN A 1 97 ? 16.981 6.529 4.243 1.00 84.19 97 GLN A N 1
ATOM 787 C CA . GLN A 1 97 ? 18.418 6.369 4.033 1.00 84.19 97 GLN A CA 1
ATOM 788 C C . GLN A 1 97 ? 18.693 5.867 2.601 1.00 84.19 97 GLN A C 1
ATOM 790 O O . GLN A 1 97 ? 17.960 5.034 2.058 1.00 84.19 97 GLN A O 1
ATOM 795 N N . GLU 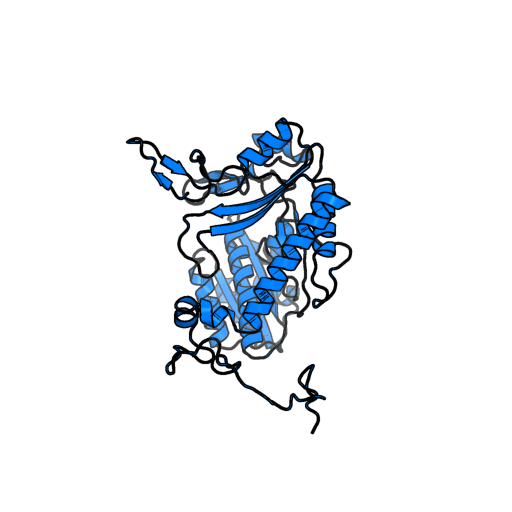A 1 98 ? 19.729 6.411 1.962 1.00 88.00 98 GLU A N 1
ATOM 796 C CA . GLU A 1 98 ? 20.117 6.078 0.587 1.00 88.00 98 GLU A CA 1
ATOM 797 C C . GLU A 1 98 ? 21.342 5.147 0.555 1.00 88.00 98 GLU A C 1
ATOM 799 O O . GLU A 1 98 ? 22.245 5.253 1.387 1.00 88.00 98 GLU A O 1
ATOM 804 N N . TYR A 1 99 ? 21.407 4.265 -0.448 1.00 91.81 99 TYR A N 1
ATOM 805 C CA . TYR A 1 99 ? 22.597 3.450 -0.704 1.00 91.81 99 TYR A CA 1
ATOM 806 C C . TYR A 1 99 ? 23.700 4.280 -1.356 1.00 91.81 99 TYR A C 1
ATOM 808 O O . TYR A 1 99 ? 23.468 4.959 -2.355 1.00 91.81 99 TYR A O 1
ATOM 816 N N . ILE A 1 100 ? 24.926 4.136 -0.858 1.00 93.81 100 ILE A N 1
ATOM 817 C CA . ILE A 1 100 ? 26.103 4.804 -1.416 1.00 93.81 100 ILE A CA 1
ATOM 818 C C . ILE A 1 100 ? 26.862 3.901 -2.393 1.00 93.81 100 ILE A C 1
ATOM 820 O O . ILE A 1 100 ? 27.012 2.698 -2.181 1.00 93.81 100 ILE A O 1
ATOM 824 N N . VAL A 1 101 ? 27.402 4.505 -3.448 1.00 96.06 101 VAL A N 1
ATOM 825 C CA . VAL A 1 101 ? 28.275 3.857 -4.429 1.00 96.06 101 VAL A CA 1
ATOM 826 C C . VAL A 1 101 ? 29.602 4.615 -4.458 1.00 96.06 101 VAL A C 1
ATOM 828 O O . VAL A 1 101 ? 29.658 5.729 -4.990 1.00 96.06 101 VAL A O 1
ATOM 831 N N . PRO A 1 102 ? 30.680 4.066 -3.871 1.00 95.69 102 PRO A N 1
ATOM 832 C CA . PRO A 1 102 ? 31.966 4.747 -3.839 1.00 95.69 102 PRO A CA 1
ATOM 833 C C . PRO A 1 102 ? 32.522 4.912 -5.253 1.00 95.69 102 PRO A C 1
ATOM 835 O O . PRO A 1 102 ? 32.371 4.040 -6.111 1.00 95.69 102 PRO A O 1
ATOM 838 N N . THR A 1 103 ? 33.196 6.033 -5.494 1.00 95.50 103 THR A N 1
ATOM 839 C CA . THR A 1 103 ? 33.934 6.235 -6.743 1.00 95.50 103 THR A CA 1
ATOM 840 C C . THR A 1 103 ? 35.395 5.824 -6.579 1.00 95.50 103 THR A C 1
ATOM 842 O O . THR A 1 103 ? 35.897 5.641 -5.472 1.00 95.50 103 THR A O 1
ATOM 845 N N . ARG A 1 104 ? 36.120 5.740 -7.700 1.00 96.31 104 ARG A N 1
ATOM 846 C CA . ARG A 1 104 ? 37.584 5.587 -7.689 1.00 96.31 104 ARG A CA 1
ATOM 847 C C . ARG A 1 104 ? 38.325 6.795 -7.098 1.00 96.31 104 ARG A C 1
ATOM 849 O O . ARG A 1 104 ? 39.513 6.682 -6.815 1.00 96.31 104 ARG A O 1
ATOM 856 N N . PHE A 1 105 ? 37.668 7.952 -6.985 1.00 95.56 105 PHE A N 1
ATOM 857 C CA . PHE A 1 105 ? 38.273 9.169 -6.458 1.00 95.56 105 PHE A CA 1
ATOM 858 C C . PHE A 1 105 ? 38.084 9.216 -4.935 1.00 95.56 105 PHE A C 1
ATOM 860 O O . PHE A 1 105 ? 36.944 9.149 -4.464 1.00 95.56 105 PHE A O 1
ATOM 867 N N . PRO A 1 106 ? 39.172 9.335 -4.150 1.00 95.00 106 PRO A N 1
ATOM 868 C CA . PRO A 1 106 ? 39.078 9.372 -2.696 1.00 95.00 106 PRO A CA 1
ATOM 869 C C . PRO A 1 106 ? 38.131 10.472 -2.199 1.00 95.00 106 PRO A C 1
ATOM 871 O O . PRO A 1 106 ? 38.194 11.612 -2.656 1.00 95.00 106 PRO A O 1
ATOM 874 N N . GLY A 1 107 ? 37.255 10.121 -1.255 1.00 94.31 107 GLY A N 1
ATOM 875 C CA . GLY A 1 107 ? 36.304 11.053 -0.641 1.00 94.31 107 GLY A CA 1
ATOM 876 C C . GLY A 1 107 ? 35.052 11.365 -1.470 1.00 94.31 107 GLY A C 1
ATOM 877 O O . GLY A 1 107 ? 34.242 12.174 -1.029 1.00 94.31 107 GLY A O 1
ATOM 878 N N . GLN A 1 108 ? 34.863 10.738 -2.638 1.00 95.00 108 GLN A N 1
ATOM 879 C CA . GLN A 1 108 ? 33.684 10.945 -3.487 1.00 95.00 108 GLN A CA 1
ATOM 880 C C . GLN A 1 108 ? 32.858 9.663 -3.645 1.00 95.00 108 GLN A C 1
ATOM 882 O O . GLN A 1 108 ? 33.398 8.581 -3.899 1.00 95.00 108 GLN A O 1
ATOM 887 N N . PHE A 1 109 ? 31.536 9.802 -3.561 1.00 95.25 109 PHE A N 1
ATOM 888 C CA . PHE A 1 109 ? 30.562 8.731 -3.759 1.00 95.25 109 PHE A CA 1
ATOM 889 C C . PHE A 1 109 ? 29.325 9.258 -4.496 1.00 95.25 109 PHE A C 1
ATOM 891 O O . PHE A 1 109 ? 29.009 10.448 -4.436 1.00 95.25 109 PHE A O 1
ATOM 898 N N . PHE A 1 110 ? 28.630 8.357 -5.181 1.00 95.75 110 PHE A N 1
ATOM 899 C CA . PHE A 1 110 ? 27.264 8.565 -5.650 1.00 95.75 110 PHE A CA 1
ATOM 900 C C . PHE A 1 110 ? 26.275 7.991 -4.644 1.00 95.75 110 PHE A C 1
ATOM 902 O O . PHE A 1 110 ? 26.627 7.153 -3.817 1.00 95.75 110 PHE A O 1
ATOM 909 N N . SER A 1 111 ? 25.027 8.405 -4.772 1.00 94.69 111 SER A N 1
ATOM 910 C CA . SER A 1 111 ? 23.884 7.834 -4.084 1.00 94.69 111 SER A CA 1
ATOM 911 C C . SER A 1 111 ? 22.933 7.202 -5.097 1.00 94.69 111 SER A C 1
ATOM 913 O O . SER A 1 111 ? 22.736 7.755 -6.186 1.00 94.69 111 SER A O 1
ATOM 915 N N . LEU A 1 112 ? 22.375 6.034 -4.774 1.00 94.56 112 LEU A N 1
ATOM 916 C CA . LEU A 1 112 ? 21.327 5.414 -5.581 1.00 94.56 112 LEU A CA 1
ATOM 917 C C . LEU A 1 112 ? 19.996 6.126 -5.338 1.00 94.56 112 LEU A C 1
ATOM 919 O O . LEU A 1 112 ? 19.588 6.340 -4.199 1.00 94.56 112 LEU A O 1
ATOM 923 N N . VAL A 1 113 ? 19.303 6.460 -6.425 1.00 92.19 113 VAL A N 1
ATOM 924 C CA . VAL A 1 113 ? 18.056 7.232 -6.370 1.00 92.19 113 VAL A CA 1
ATOM 925 C C . VAL A 1 113 ? 16.913 6.482 -5.672 1.00 92.19 113 VAL A C 1
ATOM 927 O O . VAL A 1 113 ? 16.596 5.333 -5.992 1.00 92.19 113 VAL A O 1
ATOM 930 N N . GLN A 1 114 ? 16.221 7.170 -4.761 1.00 90.56 114 GLN A N 1
ATOM 931 C CA . GLN A 1 114 ? 14.986 6.661 -4.144 1.00 90.56 114 GLN A CA 1
ATOM 932 C C . GLN A 1 114 ? 13.781 6.726 -5.081 1.00 90.56 114 GLN A C 1
ATOM 934 O O . GLN A 1 114 ? 12.821 5.973 -4.917 1.00 90.56 114 GLN A O 1
ATOM 939 N N . SER A 1 115 ? 13.820 7.665 -6.026 1.00 91.12 115 SER A N 1
ATOM 940 C CA . SER A 1 115 ? 12.879 7.836 -7.131 1.00 91.12 115 SER A CA 1
ATOM 941 C C . SER A 1 115 ? 13.456 8.839 -8.147 1.00 91.12 115 SER A C 1
ATOM 943 O O . SER A 1 115 ? 14.319 9.638 -7.775 1.00 91.12 115 SER A O 1
ATOM 945 N N . PRO A 1 116 ? 12.966 8.879 -9.398 1.00 92.56 116 PRO A N 1
ATOM 946 C CA . PRO A 1 116 ? 13.351 9.890 -10.395 1.00 92.56 116 PRO A CA 1
ATOM 947 C C . PRO A 1 116 ? 12.819 11.315 -10.129 1.00 92.56 116 PRO A C 1
ATOM 949 O O . PRO A 1 116 ? 12.815 12.150 -11.035 1.00 92.56 116 PRO A O 1
ATOM 952 N N . GLN A 1 117 ? 12.370 11.622 -8.905 1.00 89.19 117 GLN A N 1
ATOM 953 C CA . GLN A 1 117 ? 11.620 12.836 -8.565 1.00 89.19 117 GLN A CA 1
ATOM 954 C C . GLN A 1 117 ? 12.303 14.145 -8.990 1.00 89.19 117 GLN A C 1
ATOM 956 O O . GLN A 1 117 ? 11.630 15.069 -9.438 1.00 89.19 117 GLN A O 1
ATOM 961 N N . GLN A 1 118 ? 13.626 14.246 -8.878 1.00 88.62 118 GLN A N 1
ATOM 962 C CA . GLN A 1 118 ? 14.349 15.452 -9.296 1.00 88.62 118 GLN A CA 1
ATOM 963 C C . GLN A 1 118 ? 14.438 15.570 -10.821 1.00 88.62 118 GLN A C 1
ATOM 965 O O . GLN A 1 118 ? 14.265 16.653 -11.379 1.00 88.62 118 GLN A O 1
ATOM 970 N N . PHE A 1 119 ? 14.666 14.449 -11.507 1.00 93.94 119 PHE A N 1
ATOM 971 C CA . PHE A 1 119 ? 14.789 14.427 -12.959 1.00 93.94 119 PHE A CA 1
ATOM 972 C C . PHE A 1 119 ? 13.466 14.727 -13.645 1.00 93.94 119 PHE A C 1
ATOM 974 O O . PHE A 1 119 ? 13.445 15.529 -14.574 1.00 93.94 119 PHE A O 1
ATOM 981 N N . LYS A 1 120 ? 12.352 14.159 -13.174 1.00 93.12 120 LYS A N 1
ATOM 982 C CA . LYS A 1 120 ? 11.052 14.409 -13.805 1.00 93.12 120 LYS A CA 1
ATOM 983 C C . LYS A 1 120 ? 10.648 15.882 -13.755 1.00 93.12 120 LYS A C 1
ATOM 985 O O . LYS A 1 120 ? 10.144 16.400 -14.745 1.00 93.12 120 LYS A O 1
ATOM 990 N N . GLN A 1 121 ? 10.988 16.597 -12.679 1.00 92.88 121 GLN A N 1
ATOM 991 C CA . GLN A 1 121 ? 10.795 18.048 -12.604 1.00 92.88 121 GLN A CA 1
ATOM 992 C C . GLN A 1 121 ? 11.661 18.803 -13.624 1.00 92.88 121 GLN A C 1
ATOM 994 O O . GLN A 1 121 ? 11.167 19.704 -14.304 1.00 92.88 121 GLN A O 1
ATOM 999 N N . MET A 1 122 ? 12.930 18.412 -13.789 1.00 95.19 122 MET A N 1
ATOM 1000 C CA . MET A 1 122 ? 13.799 18.981 -14.828 1.00 95.19 122 MET A CA 1
ATOM 1001 C C . MET A 1 122 ? 13.276 18.698 -16.241 1.00 95.19 122 MET A C 1
ATOM 1003 O O . MET A 1 122 ? 13.370 19.566 -17.103 1.00 95.19 122 MET A O 1
ATOM 1007 N N . LEU A 1 123 ? 12.696 17.519 -16.485 1.00 97.31 123 LEU A N 1
ATOM 1008 C CA . LEU A 1 123 ? 12.097 17.163 -17.775 1.00 97.31 123 LEU A CA 1
ATOM 1009 C C . LEU A 1 123 ? 10.859 18.016 -18.085 1.00 97.31 123 LEU A C 1
ATOM 1011 O O . LEU A 1 123 ? 10.675 18.417 -19.235 1.00 97.31 123 LEU A O 1
ATOM 1015 N N . MET A 1 124 ? 10.048 18.354 -17.075 1.00 97.31 124 MET A N 1
ATOM 1016 C CA . MET A 1 124 ? 8.934 19.296 -17.253 1.00 97.31 124 MET A CA 1
ATOM 1017 C C . MET A 1 124 ? 9.445 20.700 -17.594 1.00 97.31 124 MET A C 1
ATOM 1019 O O . MET A 1 124 ? 8.948 21.320 -18.533 1.00 97.31 124 MET A O 1
ATOM 1023 N N . ALA A 1 125 ? 10.490 21.173 -16.904 1.00 96.75 125 ALA A N 1
ATOM 1024 C CA . ALA A 1 125 ? 11.144 22.445 -17.224 1.00 96.75 125 ALA A CA 1
ATOM 1025 C C . ALA A 1 125 ? 11.796 22.444 -18.623 1.00 96.75 125 ALA A C 1
ATOM 1027 O O . ALA A 1 125 ? 11.799 23.464 -19.307 1.00 96.75 125 ALA A O 1
ATOM 1028 N N . GLY A 1 126 ? 12.302 21.290 -19.064 1.00 97.19 126 GLY A N 1
ATOM 1029 C CA . GLY A 1 126 ? 12.851 21.049 -20.400 1.00 97.19 126 GLY A CA 1
ATOM 1030 C C . GLY A 1 126 ? 11.804 20.840 -21.499 1.00 97.19 126 GLY A C 1
ATOM 1031 O O . GLY A 1 126 ? 12.173 20.442 -22.600 1.00 97.19 126 GLY A O 1
ATOM 1032 N N . ALA A 1 127 ? 10.522 21.093 -21.217 1.00 96.25 127 ALA A N 1
ATOM 1033 C CA . ALA A 1 127 ? 9.417 21.016 -22.172 1.00 96.25 127 ALA A CA 1
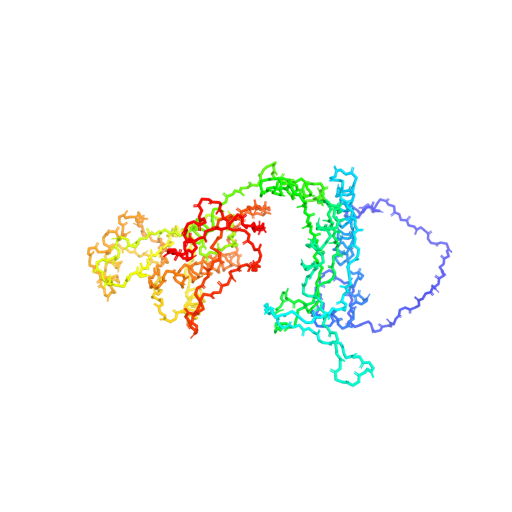ATOM 1034 C C . ALA A 1 127 ? 9.182 19.626 -22.804 1.00 96.25 127 ALA A C 1
ATOM 1036 O O . ALA A 1 127 ? 8.701 19.536 -23.931 1.00 96.25 127 ALA A O 1
ATOM 1037 N N . ILE A 1 128 ? 9.451 18.537 -22.068 1.00 97.50 128 ILE A N 1
ATOM 1038 C CA . ILE A 1 128 ? 9.033 17.179 -22.478 1.00 97.50 128 ILE A CA 1
ATOM 1039 C C . ILE A 1 128 ? 7.505 17.007 -22.434 1.00 97.50 128 ILE A C 1
ATOM 1041 O O . ILE A 1 128 ? 6.969 16.152 -23.131 1.00 97.50 128 ILE A O 1
ATOM 1045 N N . ASP A 1 129 ? 6.806 17.833 -21.647 1.00 96.69 129 ASP A N 1
ATOM 1046 C CA . ASP A 1 129 ? 5.346 17.852 -21.429 1.00 96.69 129 ASP A CA 1
ATOM 1047 C C . ASP A 1 129 ? 4.768 16.601 -20.747 1.00 96.69 129 ASP A C 1
ATOM 1049 O O . ASP A 1 129 ? 4.029 16.731 -19.775 1.00 96.69 129 ASP A O 1
ATOM 1053 N N . ARG A 1 130 ? 5.105 15.393 -21.213 1.00 98.06 130 ARG A N 1
ATOM 1054 C CA . ARG A 1 130 ? 4.563 14.112 -20.734 1.00 98.06 130 ARG A CA 1
ATOM 1055 C C . ARG A 1 130 ? 5.665 13.076 -20.607 1.00 98.06 130 ARG A C 1
ATOM 1057 O O . ARG A 1 130 ? 6.095 12.470 -21.588 1.00 98.06 130 ARG A O 1
ATOM 1064 N N . TYR A 1 131 ? 6.097 12.853 -19.378 1.00 98.25 131 TYR A N 1
ATOM 1065 C CA . TYR A 1 131 ? 7.163 11.920 -19.043 1.00 98.25 131 TYR A CA 1
ATOM 1066 C C . TYR A 1 131 ? 6.605 10.698 -18.322 1.00 98.25 131 TYR A C 1
ATOM 1068 O O . TYR A 1 131 ? 5.748 10.818 -17.443 1.00 98.25 131 TYR A O 1
ATOM 1076 N N . PHE A 1 132 ? 7.122 9.523 -18.668 1.00 98.44 132 PHE A N 1
ATOM 1077 C CA . PHE A 1 132 ? 7.028 8.372 -17.788 1.00 98.44 132 PHE A CA 1
ATOM 1078 C C . PHE A 1 132 ? 8.319 7.558 -17.802 1.00 98.44 132 PHE A C 1
ATOM 1080 O O . PHE A 1 132 ? 9.107 7.634 -18.743 1.00 98.44 132 PHE A O 1
ATOM 1087 N N . GLN A 1 133 ? 8.500 6.746 -16.765 1.00 98.19 133 GLN A N 1
ATOM 1088 C CA . GLN A 1 133 ? 9.561 5.754 -16.700 1.00 98.19 133 GLN A CA 1
ATOM 1089 C C . GLN A 1 133 ? 9.116 4.563 -15.852 1.00 98.19 133 GLN A C 1
ATOM 1091 O O . GLN A 1 133 ? 8.519 4.712 -14.784 1.00 98.19 133 GLN A O 1
ATOM 1096 N N . ILE A 1 134 ? 9.467 3.353 -16.287 1.00 97.69 134 ILE A N 1
ATOM 1097 C CA . ILE A 1 134 ? 9.447 2.174 -15.410 1.00 97.69 134 ILE A CA 1
ATOM 1098 C C . ILE A 1 134 ? 10.810 2.080 -14.708 1.00 97.69 134 ILE A C 1
ATOM 1100 O O . ILE A 1 134 ? 11.716 1.378 -15.156 1.00 97.69 134 ILE A O 1
ATOM 1104 N N . ALA A 1 135 ? 10.955 2.848 -13.629 1.00 96.38 135 ALA A N 1
ATOM 1105 C CA . ALA A 1 135 ? 12.213 3.086 -12.931 1.00 96.38 135 ALA A CA 1
ATOM 1106 C C . ALA A 1 135 ? 12.533 2.006 -11.887 1.00 96.38 135 ALA A C 1
ATOM 1108 O O . ALA A 1 135 ? 11.641 1.459 -11.228 1.00 96.38 135 ALA A O 1
ATOM 1109 N N . ARG A 1 136 ? 13.828 1.723 -11.700 1.00 96.25 136 ARG A N 1
ATOM 1110 C CA . ARG A 1 136 ? 14.341 0.998 -10.530 1.00 96.25 136 ARG A CA 1
ATOM 1111 C C . ARG A 1 136 ? 14.684 2.013 -9.443 1.00 96.25 136 ARG A C 1
ATOM 1113 O O . ARG A 1 136 ? 15.432 2.951 -9.697 1.00 96.25 136 ARG A O 1
ATOM 1120 N N . CYS A 1 137 ? 14.152 1.786 -8.254 1.00 93.88 137 CYS A N 1
ATOM 1121 C CA . CYS A 1 137 ? 14.294 2.652 -7.094 1.00 93.88 137 CYS A CA 1
ATOM 1122 C C . CYS A 1 137 ? 14.922 1.876 -5.939 1.00 93.88 137 CYS A C 1
ATOM 1124 O O . CYS A 1 137 ? 14.715 0.663 -5.832 1.00 93.88 137 CYS A O 1
ATOM 1126 N N . TYR A 1 138 ? 15.660 2.582 -5.084 1.00 93.06 138 TYR A N 1
ATOM 1127 C CA . TYR A 1 138 ? 16.473 1.985 -4.028 1.00 93.06 138 TYR A CA 1
ATOM 1128 C C . TYR A 1 138 ? 16.207 2.665 -2.686 1.00 93.06 138 TYR A C 1
ATOM 1130 O O . TYR A 1 138 ? 16.147 3.890 -2.619 1.00 93.06 138 TYR A O 1
ATOM 1138 N N . ARG A 1 139 ? 16.052 1.892 -1.610 1.00 89.94 139 ARG A N 1
ATOM 1139 C CA . ARG A 1 139 ? 15.893 2.422 -0.247 1.00 89.94 139 ARG A CA 1
ATOM 1140 C C . ARG A 1 139 ? 16.647 1.555 0.746 1.00 89.94 139 ARG A C 1
ATOM 1142 O O . ARG A 1 139 ? 16.408 0.350 0.802 1.00 89.94 139 ARG A O 1
ATOM 1149 N N . ASP A 1 140 ? 17.512 2.176 1.537 1.00 88.12 140 ASP A N 1
ATOM 1150 C CA . ASP A 1 140 ? 18.261 1.508 2.602 1.00 88.12 140 ASP A CA 1
ATOM 1151 C C . ASP A 1 140 ? 17.458 1.544 3.910 1.00 88.12 140 ASP A C 1
ATOM 1153 O O . ASP A 1 140 ? 17.819 2.179 4.895 1.00 88.12 140 ASP A O 1
ATOM 1157 N N . GLU A 1 141 ? 16.281 0.920 3.888 1.00 81.69 141 GLU A N 1
ATOM 1158 C CA . GLU A 1 141 ? 15.421 0.790 5.063 1.00 81.69 141 GLU A CA 1
ATOM 1159 C C . GLU A 1 141 ? 15.600 -0.588 5.712 1.00 81.69 141 GLU A C 1
ATOM 1161 O O . GLU A 1 141 ? 15.904 -1.579 5.046 1.00 81.69 141 GLU A O 1
ATOM 1166 N N . GLY A 1 142 ? 15.358 -0.673 7.025 1.00 70.38 142 GLY A N 1
ATOM 1167 C CA . GLY A 1 142 ? 15.381 -1.948 7.740 1.00 70.38 142 GLY A CA 1
ATOM 1168 C C . GLY A 1 142 ? 14.471 -2.990 7.079 1.00 70.38 142 GLY A C 1
ATOM 1169 O O . GLY A 1 142 ? 13.344 -2.685 6.680 1.00 70.38 142 GLY A O 1
ATOM 1170 N N . ALA A 1 143 ? 14.959 -4.229 6.982 1.00 60.56 143 ALA A N 1
ATOM 1171 C CA . ALA A 1 143 ? 14.255 -5.312 6.309 1.00 60.56 143 ALA A CA 1
ATOM 1172 C C . ALA A 1 143 ? 12.883 -5.570 6.959 1.00 60.56 143 ALA A C 1
ATOM 1174 O O . ALA A 1 143 ? 12.787 -6.059 8.086 1.00 60.56 143 ALA A O 1
ATOM 1175 N N . ARG A 1 144 ? 11.811 -5.256 6.225 1.00 69.25 144 ARG A N 1
ATOM 1176 C CA . ARG A 1 144 ? 10.441 -5.693 6.523 1.00 69.25 144 ARG A CA 1
ATOM 1177 C C . ARG A 1 144 ? 10.043 -6.783 5.522 1.00 69.25 144 ARG A C 1
ATOM 1179 O O . ARG A 1 144 ? 10.546 -6.760 4.401 1.00 69.25 144 ARG A O 1
ATOM 1186 N N . PRO A 1 145 ? 9.144 -7.719 5.878 1.00 63.16 145 PRO A N 1
ATOM 1187 C CA . PRO A 1 145 ? 8.797 -8.857 5.017 1.00 63.16 145 PRO A CA 1
ATOM 1188 C C . PRO A 1 145 ? 8.317 -8.480 3.603 1.00 63.16 145 PRO A C 1
ATOM 1190 O O . PRO A 1 145 ? 8.447 -9.272 2.676 1.00 63.16 145 PRO A O 1
ATOM 1193 N N . ASP A 1 146 ? 7.769 -7.277 3.432 1.00 67.94 146 ASP A N 1
ATOM 1194 C CA . ASP A 1 146 ? 7.189 -6.752 2.195 1.00 67.94 146 ASP A CA 1
ATOM 1195 C C . ASP A 1 146 ? 8.058 -5.694 1.487 1.00 67.94 146 ASP A C 1
ATOM 1197 O O . ASP A 1 146 ? 7.687 -5.224 0.410 1.00 67.94 146 ASP A O 1
ATOM 1201 N N . ARG A 1 147 ? 9.215 -5.318 2.053 1.00 79.12 147 ARG A N 1
ATOM 1202 C CA . ARG A 1 147 ? 10.094 -4.272 1.506 1.00 79.12 147 ARG A CA 1
ATOM 1203 C C . ARG A 1 147 ? 11.408 -4.866 1.024 1.00 79.12 147 ARG A C 1
ATOM 1205 O O . ARG A 1 147 ? 12.180 -5.411 1.805 1.00 79.12 147 ARG A O 1
ATOM 1212 N N . GLN A 1 148 ? 11.654 -4.743 -0.276 1.00 87.06 148 GLN A N 1
ATOM 1213 C CA . GLN A 1 148 ? 12.940 -5.078 -0.880 1.00 87.06 148 GLN A CA 1
ATOM 1214 C C . GLN A 1 148 ? 13.807 -3.815 -0.992 1.00 87.06 148 GLN A C 1
ATOM 1216 O O . GLN A 1 148 ? 13.253 -2.750 -1.276 1.00 87.06 148 GLN A O 1
ATOM 1221 N N . PRO A 1 149 ? 15.141 -3.929 -0.832 1.00 89.81 149 PRO A N 1
ATOM 1222 C CA . PRO A 1 149 ? 16.076 -2.811 -1.004 1.00 89.81 149 PRO A CA 1
ATOM 1223 C C . PRO A 1 149 ? 15.941 -2.108 -2.352 1.00 89.81 149 PRO A C 1
ATOM 1225 O O . PRO A 1 149 ? 16.157 -0.904 -2.464 1.00 89.81 149 PRO A O 1
ATOM 1228 N N . GLU A 1 150 ? 15.567 -2.874 -3.376 1.00 93.00 150 GLU A N 1
ATOM 1229 C CA . GLU A 1 150 ? 15.295 -2.385 -4.714 1.00 93.00 150 GLU A CA 1
ATOM 1230 C C . GLU A 1 150 ? 13.887 -2.784 -5.170 1.00 93.00 150 GLU A C 1
ATOM 1232 O O . GLU A 1 150 ? 13.421 -3.908 -4.960 1.00 93.00 150 GLU A O 1
ATOM 1237 N N . PHE A 1 151 ? 13.192 -1.859 -5.821 1.00 93.50 151 PHE A N 1
ATOM 1238 C CA . PHE A 1 151 ? 11.831 -2.075 -6.303 1.00 93.50 151 PHE A CA 1
ATOM 1239 C C . PHE A 1 151 ? 11.568 -1.262 -7.568 1.00 93.50 151 PHE A C 1
ATOM 1241 O O . PHE A 1 151 ? 12.316 -0.365 -7.937 1.00 93.50 151 PHE A O 1
ATOM 1248 N N . THR A 1 152 ? 10.520 -1.629 -8.301 1.00 95.56 152 THR A N 1
ATOM 1249 C CA . THR A 1 152 ? 10.177 -0.978 -9.570 1.00 95.56 152 THR A CA 1
ATOM 1250 C C . THR A 1 152 ? 8.974 -0.074 -9.387 1.00 95.56 152 THR A C 1
ATOM 1252 O O . THR A 1 152 ? 7.955 -0.534 -8.870 1.00 95.56 152 THR A O 1
ATOM 1255 N N . GLN A 1 153 ? 9.070 1.160 -9.869 1.00 95.38 153 GLN A N 1
ATOM 1256 C CA . GLN A 1 153 ? 7.962 2.108 -9.909 1.00 95.38 153 GLN A CA 1
ATOM 1257 C C . GLN A 1 153 ? 7.612 2.445 -11.356 1.00 95.38 153 GLN A C 1
ATOM 1259 O O . GLN A 1 153 ? 8.483 2.469 -12.221 1.00 95.38 153 GLN A O 1
ATOM 1264 N N . LEU A 1 154 ? 6.329 2.686 -11.613 1.00 96.94 154 LEU A N 1
ATOM 1265 C CA . LEU A 1 154 ? 5.908 3.459 -12.771 1.00 96.94 154 LEU A CA 1
ATOM 1266 C C . LEU A 1 154 ? 5.839 4.914 -12.311 1.00 96.94 154 LEU A C 1
ATOM 1268 O O . LEU A 1 154 ? 4.955 5.262 -11.531 1.00 96.94 154 LEU A O 1
ATOM 1272 N N . ASP A 1 155 ? 6.800 5.717 -12.740 1.00 96.62 155 ASP A N 1
ATOM 1273 C CA . ASP A 1 155 ? 6.870 7.144 -12.446 1.00 96.62 155 ASP A CA 1
ATOM 1274 C C . ASP A 1 155 ? 6.306 7.918 -13.643 1.00 96.62 155 ASP A C 1
ATOM 1276 O O . ASP A 1 155 ? 6.600 7.580 -14.789 1.00 96.62 155 ASP A O 1
ATOM 1280 N N . ILE A 1 156 ? 5.435 8.892 -13.383 1.00 96.44 156 ILE A N 1
ATOM 1281 C CA . ILE A 1 156 ? 4.700 9.665 -14.393 1.00 96.44 156 ILE A CA 1
ATOM 1282 C C . ILE A 1 156 ? 4.742 11.133 -13.972 1.00 96.44 156 ILE A C 1
ATOM 1284 O O . ILE A 1 156 ? 4.543 11.435 -12.796 1.00 96.44 156 ILE A O 1
ATOM 1288 N N . GLU A 1 157 ? 4.952 12.033 -14.929 1.00 96.38 157 GLU A N 1
ATOM 1289 C CA . GLU A 1 157 ? 4.884 13.481 -14.723 1.00 96.38 157 GLU A CA 1
ATOM 1290 C C . GLU A 1 157 ? 4.269 14.167 -15.952 1.00 96.38 157 GLU A C 1
ATOM 1292 O O . GLU A 1 157 ? 4.491 13.738 -17.089 1.00 96.38 157 GLU A O 1
ATOM 1297 N N . MET A 1 158 ? 3.485 15.226 -15.729 1.00 96.25 158 MET A N 1
ATOM 1298 C CA . MET A 1 158 ? 2.835 15.992 -16.796 1.00 96.25 158 MET A CA 1
ATOM 1299 C C . MET A 1 158 ? 2.873 17.498 -16.526 1.00 96.25 158 MET A C 1
ATOM 1301 O O . MET A 1 158 ? 2.543 17.943 -15.425 1.00 96.25 158 MET A O 1
ATOM 1305 N N . SER A 1 159 ? 3.159 18.286 -17.559 1.00 96.25 159 SER A N 1
ATOM 1306 C CA . SER A 1 159 ? 3.028 19.743 -17.542 1.00 96.25 159 SER A CA 1
ATOM 1307 C C . SER A 1 159 ? 1.563 20.179 -17.691 1.00 96.25 159 SER A C 1
ATOM 1309 O O . SER A 1 159 ? 0.731 19.466 -18.252 1.00 96.25 159 SER A O 1
ATOM 1311 N N . PHE A 1 160 ? 1.237 21.373 -17.180 1.00 94.19 160 PHE A N 1
ATOM 1312 C CA . PHE A 1 160 ? -0.064 22.046 -17.364 1.00 94.19 160 PHE A CA 1
ATOM 1313 C C . PHE A 1 160 ? -1.302 21.175 -17.052 1.00 94.19 160 PHE A C 1
ATOM 1315 O O . PHE A 1 160 ? -2.340 21.263 -17.716 1.00 94.19 160 PHE A O 1
ATOM 1322 N N . THR A 1 161 ? -1.197 20.330 -16.026 1.00 93.19 161 THR A N 1
ATOM 1323 C CA . THR A 1 161 ? -2.243 19.386 -15.610 1.00 93.19 161 THR A CA 1
ATOM 1324 C C . THR A 1 161 ? -2.908 19.795 -14.289 1.00 93.19 161 THR A C 1
ATOM 1326 O O . THR A 1 161 ? -2.515 20.766 -13.645 1.00 93.19 161 THR A O 1
ATOM 1329 N N . ASP A 1 162 ? -3.927 19.040 -13.884 1.00 89.88 162 ASP A N 1
ATOM 1330 C CA . ASP A 1 162 ? -4.582 19.134 -12.580 1.00 89.88 162 ASP A CA 1
ATOM 1331 C C . ASP A 1 162 ? -4.801 17.729 -11.988 1.00 89.88 162 ASP A C 1
ATOM 1333 O O . ASP A 1 162 ? -4.645 16.708 -12.668 1.00 89.88 162 ASP A O 1
ATOM 1337 N N . GLY A 1 163 ? -5.149 17.665 -10.699 1.00 87.12 163 GLY A N 1
ATOM 1338 C CA . GLY A 1 163 ? -5.319 16.393 -9.997 1.00 87.12 163 GLY A CA 1
ATOM 1339 C C . GLY A 1 163 ? -6.410 15.501 -10.601 1.00 87.12 163 GLY A C 1
ATOM 1340 O O . GLY A 1 163 ? -6.264 14.280 -10.611 1.00 87.12 163 GLY A O 1
ATOM 1341 N N . ASP A 1 164 ? -7.493 16.072 -11.139 1.00 89.88 164 ASP A N 1
ATOM 1342 C CA . ASP A 1 164 ? -8.573 15.295 -11.759 1.00 89.88 164 ASP A CA 1
ATOM 1343 C C . ASP A 1 164 ? -8.150 14.652 -13.081 1.00 89.88 164 ASP A C 1
ATOM 1345 O O . ASP A 1 164 ? -8.459 13.479 -13.309 1.00 89.88 164 ASP A O 1
ATOM 1349 N N . LYS A 1 165 ? -7.387 15.362 -13.917 1.00 92.75 165 LYS A N 1
ATOM 1350 C CA . LYS A 1 165 ? -6.810 14.795 -15.144 1.00 92.75 165 LYS A CA 1
ATOM 1351 C C . LYS A 1 165 ? -5.840 13.657 -14.846 1.00 92.75 165 LYS A C 1
ATOM 1353 O O . LYS A 1 165 ? -5.906 12.633 -15.523 1.00 92.75 165 LYS A O 1
ATOM 1358 N N . ILE A 1 166 ? -4.995 13.795 -13.821 1.00 92.50 166 ILE A N 1
ATOM 1359 C CA . ILE A 1 166 ? -4.085 12.720 -13.396 1.00 92.50 166 ILE A CA 1
ATOM 1360 C C . ILE A 1 166 ? -4.863 11.500 -12.889 1.00 92.50 166 ILE A C 1
ATOM 1362 O O . ILE A 1 166 ? -4.561 10.380 -13.301 1.00 92.50 166 ILE A O 1
ATOM 1366 N N . LYS A 1 167 ? -5.905 11.693 -12.066 1.00 91.06 167 LYS A N 1
ATOM 1367 C CA . LYS A 1 167 ? -6.771 10.588 -11.614 1.00 91.06 167 LYS A CA 1
ATOM 1368 C C . LYS A 1 167 ? -7.386 9.844 -12.797 1.00 91.06 167 LYS A C 1
ATOM 1370 O O . LYS A 1 167 ? -7.280 8.624 -12.863 1.00 91.06 167 LYS A O 1
ATOM 1375 N N . ASN A 1 168 ? -7.971 10.572 -13.748 1.00 94.19 168 ASN A N 1
ATOM 1376 C CA . ASN A 1 168 ? -8.586 9.970 -14.931 1.00 94.19 168 ASN A CA 1
ATOM 1377 C C . ASN A 1 168 ? -7.561 9.196 -15.777 1.00 94.19 168 ASN A C 1
ATOM 1379 O O . ASN A 1 168 ? -7.836 8.067 -16.173 1.00 94.19 168 ASN A O 1
ATOM 1383 N N . LEU A 1 169 ? -6.359 9.752 -15.977 1.00 95.94 169 LEU A N 1
ATOM 1384 C CA . LEU A 1 169 ? -5.270 9.073 -16.686 1.00 95.94 169 LEU A CA 1
ATOM 1385 C C . LEU A 1 169 ? -4.889 7.746 -16.014 1.00 95.94 169 LEU A C 1
ATOM 1387 O O . LEU A 1 169 ? -4.758 6.732 -16.695 1.00 95.94 169 LEU A O 1
ATOM 1391 N N . VAL A 1 170 ? -4.698 7.745 -14.691 1.00 95.38 170 VAL A N 1
ATOM 1392 C CA . VAL A 1 170 ? -4.326 6.536 -13.937 1.00 95.38 170 VAL A CA 1
ATOM 1393 C C . VAL A 1 170 ? -5.458 5.510 -13.952 1.00 95.38 170 VAL A C 1
ATOM 1395 O O . VAL A 1 170 ? -5.208 4.315 -14.104 1.00 95.38 170 VAL A O 1
ATOM 1398 N N . GLU A 1 171 ? -6.703 5.963 -13.830 1.00 95.50 171 GLU A N 1
ATOM 1399 C CA . GLU A 1 171 ? -7.885 5.117 -13.950 1.00 95.50 171 GLU A CA 1
ATOM 1400 C C . GLU A 1 171 ? -7.970 4.429 -15.326 1.00 95.50 171 GLU A C 1
ATOM 1402 O O . GLU A 1 171 ? -8.176 3.213 -15.398 1.00 95.50 171 GLU A O 1
ATOM 1407 N N . ASP A 1 172 ? -7.767 5.179 -16.414 1.00 96.31 172 ASP A N 1
ATOM 1408 C CA . ASP A 1 172 ? -7.756 4.649 -17.783 1.00 96.31 172 ASP A CA 1
ATOM 1409 C C . ASP A 1 172 ? -6.582 3.694 -18.019 1.00 96.31 172 ASP A C 1
ATOM 1411 O O . ASP A 1 172 ? -6.774 2.596 -18.550 1.00 96.31 172 ASP A O 1
ATOM 1415 N N . LEU A 1 173 ? -5.387 4.061 -17.548 1.00 97.12 173 LEU A N 1
ATOM 1416 C CA . LEU A 1 173 ? -4.192 3.222 -17.595 1.00 97.12 173 LEU A CA 1
ATOM 1417 C C . LEU A 1 173 ? -4.431 1.874 -16.908 1.00 97.12 173 LEU A C 1
ATOM 1419 O O . LEU A 1 173 ? -4.115 0.821 -17.471 1.00 97.12 173 LEU A O 1
ATOM 1423 N N . LEU A 1 174 ? -4.982 1.890 -15.691 1.00 95.81 174 LEU A N 1
ATOM 1424 C CA . LEU A 1 174 ? -5.257 0.672 -14.933 1.00 95.81 174 LEU A CA 1
ATOM 1425 C C . LEU A 1 174 ? -6.299 -0.199 -15.616 1.00 95.81 174 LEU A C 1
ATOM 1427 O O . LEU A 1 174 ? -6.080 -1.403 -15.717 1.00 95.81 174 LEU A O 1
ATOM 1431 N N . ARG A 1 175 ? -7.386 0.383 -16.134 1.00 95.12 175 ARG A N 1
ATOM 1432 C CA . ARG A 1 175 ? -8.376 -0.358 -16.931 1.00 95.12 175 ARG A CA 1
ATOM 1433 C C . ARG A 1 175 ? -7.749 -0.985 -18.174 1.00 95.12 175 ARG A C 1
ATOM 1435 O O . ARG A 1 175 ? -8.057 -2.132 -18.490 1.00 95.12 175 ARG A O 1
ATOM 1442 N N . TYR A 1 176 ? -6.853 -0.267 -18.847 1.00 96.50 176 TYR A N 1
ATOM 1443 C CA . TYR A 1 176 ? -6.201 -0.733 -20.067 1.00 96.50 176 TYR A CA 1
ATOM 1444 C C . TYR A 1 176 ? -5.255 -1.921 -19.822 1.00 96.50 176 TYR A C 1
ATOM 1446 O O . TYR A 1 176 ? -5.258 -2.894 -20.579 1.00 96.50 176 TYR A O 1
ATOM 1454 N N . CYS A 1 177 ? -4.455 -1.864 -18.752 1.00 96.12 177 CYS A N 1
ATOM 1455 C CA . CYS A 1 177 ? -3.492 -2.914 -18.399 1.00 96.12 177 CYS A CA 1
ATOM 1456 C C . CYS A 1 177 ? -4.038 -3.980 -17.432 1.00 96.12 177 CYS A C 1
ATOM 1458 O O . CYS A 1 177 ? -3.282 -4.858 -17.008 1.00 96.12 177 CYS A O 1
ATOM 1460 N N . TRP A 1 178 ? -5.331 -3.943 -17.091 1.00 94.62 178 TRP A N 1
ATOM 1461 C CA . TRP A 1 178 ? -5.933 -4.912 -16.178 1.00 94.62 178 TRP A CA 1
ATOM 1462 C C . TRP A 1 178 ? -5.990 -6.309 -16.816 1.00 94.62 178 TRP A C 1
ATOM 1464 O O . TRP A 1 178 ? -6.545 -6.460 -17.912 1.00 94.62 178 TRP A O 1
ATOM 1474 N N . PRO A 1 179 ? -5.451 -7.366 -16.179 1.00 91.62 179 PRO A N 1
ATOM 1475 C CA . PRO A 1 179 ? -5.486 -8.687 -16.788 1.00 91.62 179 PRO A CA 1
ATOM 1476 C C . PRO A 1 179 ? -6.919 -9.225 -16.853 1.00 91.62 179 PRO A C 1
ATOM 1478 O O . PRO A 1 179 ? -7.630 -9.271 -15.851 1.00 91.62 179 PRO A O 1
ATOM 1481 N N . LYS A 1 180 ? -7.323 -9.706 -18.035 1.00 88.38 180 LYS A N 1
ATOM 1482 C CA . LYS A 1 180 ? -8.685 -10.206 -18.317 1.00 88.38 180 LYS A CA 1
ATOM 1483 C C . LYS A 1 180 ? -9.112 -11.407 -17.463 1.00 88.38 180 LYS A C 1
ATOM 1485 O O . LYS A 1 180 ? -10.292 -11.726 -17.414 1.00 88.38 180 LYS A O 1
ATOM 1490 N N . SER A 1 181 ? -8.160 -12.089 -16.825 1.00 85.81 181 SER A N 1
ATOM 1491 C CA . SER A 1 181 ? -8.425 -13.183 -15.885 1.00 85.81 181 SER A CA 1
ATOM 1492 C C . SER A 1 181 ? -9.018 -12.707 -14.555 1.00 85.81 181 SER A C 1
ATOM 1494 O O . SER A 1 181 ? -9.539 -13.524 -13.802 1.00 85.81 181 SER A O 1
ATOM 1496 N N . PHE A 1 182 ? -8.917 -11.413 -14.240 1.00 84.62 182 PHE A N 1
ATOM 1497 C CA . PHE A 1 182 ? -9.525 -10.814 -13.055 1.00 84.62 182 PHE A CA 1
ATOM 1498 C C . PHE A 1 182 ? -10.880 -10.195 -13.397 1.00 84.62 182 PHE A C 1
ATOM 1500 O O . PHE A 1 182 ? -11.159 -9.857 -14.549 1.00 84.62 182 PHE A O 1
ATOM 1507 N N . LYS A 1 183 ? -11.720 -10.001 -12.374 1.00 88.75 183 LYS A N 1
ATOM 1508 C CA . LYS A 1 183 ? -12.963 -9.240 -12.529 1.00 88.75 183 LYS A CA 1
ATOM 1509 C C . LYS A 1 183 ? -12.656 -7.837 -13.074 1.00 88.75 183 LYS A C 1
ATOM 1511 O O . LYS A 1 183 ? -11.663 -7.245 -12.639 1.00 88.75 183 LYS A O 1
ATOM 1516 N N . PRO A 1 184 ? -13.476 -7.311 -14.002 1.00 90.31 184 PRO A N 1
ATOM 1517 C CA . PRO A 1 184 ? -13.289 -5.968 -14.534 1.00 90.31 184 PRO A CA 1
ATOM 1518 C C . PRO A 1 184 ? -13.274 -4.911 -13.430 1.00 90.31 184 PRO A C 1
ATOM 1520 O O . PRO A 1 184 ? -14.026 -5.008 -12.459 1.00 90.31 184 PRO A O 1
ATOM 1523 N N . LEU A 1 185 ? -12.434 -3.893 -13.605 1.00 91.81 185 LEU A N 1
ATOM 1524 C CA . LEU A 1 185 ? -12.436 -2.719 -12.739 1.00 91.81 185 LEU A CA 1
ATOM 1525 C C . LEU A 1 185 ? -13.691 -1.863 -12.976 1.00 91.81 185 LEU A C 1
ATOM 1527 O O . LEU A 1 185 ? -14.204 -1.831 -14.100 1.00 91.81 185 LEU A O 1
ATOM 1531 N N . PRO A 1 186 ? -14.171 -1.133 -11.954 1.00 89.56 186 PRO A N 1
ATOM 1532 C CA . PRO A 1 186 ? -15.260 -0.184 -12.133 1.00 89.56 186 PRO A CA 1
ATOM 1533 C C . PRO A 1 186 ? -14.864 0.961 -13.080 1.00 89.56 186 PRO A C 1
ATOM 1535 O O . PRO A 1 186 ? -13.691 1.304 -13.245 1.00 89.56 186 PRO A O 1
ATOM 1538 N N . THR A 1 187 ? -15.872 1.572 -13.705 1.00 86.38 187 THR A N 1
ATOM 1539 C CA . THR A 1 187 ? -15.691 2.674 -14.667 1.00 86.38 187 THR A CA 1
ATOM 1540 C C . THR A 1 187 ? -15.186 3.962 -14.026 1.00 86.38 187 THR A C 1
ATOM 1542 O O . THR A 1 187 ? -14.544 4.756 -14.702 1.00 86.38 187 THR A O 1
ATOM 1545 N N . LYS A 1 188 ? -15.467 4.170 -12.738 1.00 88.06 188 LYS A N 1
ATOM 1546 C CA . LYS A 1 188 ? -14.922 5.254 -11.918 1.00 88.06 188 LYS A CA 1
ATOM 1547 C C . LYS A 1 188 ? -14.529 4.700 -10.563 1.00 88.06 188 LYS A C 1
ATOM 1549 O O . LYS A 1 188 ? -15.265 3.884 -10.002 1.00 88.06 188 LYS A O 1
ATOM 1554 N N . PHE A 1 189 ? -13.399 5.148 -10.034 1.00 92.81 189 PHE A N 1
ATOM 1555 C CA . PHE A 1 189 ? -12.986 4.755 -8.691 1.00 92.81 189 PHE A CA 1
ATOM 1556 C C . PHE A 1 189 ? -13.672 5.625 -7.645 1.00 92.81 189 PHE A C 1
ATOM 1558 O O . PHE A 1 189 ? -13.967 6.804 -7.871 1.00 92.81 189 PHE A O 1
ATOM 1565 N N . LYS A 1 190 ? -13.952 5.024 -6.486 1.00 93.19 190 LYS A N 1
ATOM 1566 C CA . LYS A 1 190 ? -14.500 5.755 -5.341 1.00 93.19 190 LYS A CA 1
ATOM 1567 C C . LYS A 1 190 ? -13.477 6.797 -4.884 1.00 93.19 190 LYS A C 1
ATOM 1569 O O . LYS A 1 190 ? -12.276 6.625 -5.081 1.00 93.19 190 LYS A O 1
ATOM 1574 N N . ARG A 1 191 ? -13.953 7.876 -4.271 1.00 93.12 191 ARG A N 1
ATOM 1575 C CA . ARG A 1 191 ? -13.112 8.934 -3.700 1.00 93.12 191 ARG A CA 1
ATOM 1576 C C . ARG A 1 191 ? -13.476 9.110 -2.234 1.00 93.12 191 ARG A C 1
ATOM 1578 O O . ARG A 1 191 ? -14.656 9.037 -1.893 1.00 93.12 191 ARG A O 1
ATOM 1585 N N . MET A 1 192 ? -12.475 9.322 -1.395 1.00 94.12 192 MET A N 1
ATOM 1586 C CA . MET A 1 192 ? -12.621 9.508 0.042 1.00 94.12 192 MET A CA 1
ATOM 1587 C C . MET A 1 192 ? -11.576 10.517 0.510 1.00 94.12 192 MET A C 1
ATOM 1589 O O . MET A 1 192 ? -10.433 10.458 0.071 1.00 94.12 192 MET A O 1
ATOM 1593 N N . THR A 1 193 ? -11.952 11.447 1.380 1.00 94.75 193 THR A N 1
ATOM 1594 C CA . THR A 1 193 ? -10.972 12.377 1.953 1.00 94.75 193 THR A CA 1
ATOM 1595 C C . THR A 1 193 ? -10.082 11.642 2.958 1.00 94.75 193 THR A C 1
ATOM 1597 O O . THR A 1 193 ? -10.498 10.638 3.541 1.00 94.75 193 THR A O 1
ATOM 1600 N N . TYR A 1 194 ? -8.867 12.130 3.203 1.00 93.81 194 TYR A N 1
ATOM 1601 C CA . TYR A 1 194 ? -7.983 11.595 4.239 1.00 93.81 194 TYR A CA 1
ATOM 1602 C C . TYR A 1 194 ? -8.677 11.607 5.604 1.00 93.81 194 TYR A C 1
ATOM 1604 O O . TYR A 1 194 ? -8.653 10.609 6.324 1.00 93.81 194 TYR A O 1
ATOM 1612 N N . SER A 1 195 ? -9.374 12.703 5.924 1.00 93.50 195 SER A N 1
ATOM 1613 C CA . SER A 1 195 ? -10.149 12.817 7.161 1.00 93.50 195 SER A CA 1
ATOM 1614 C C . SER A 1 195 ? -11.224 11.734 7.258 1.00 93.50 195 SER A C 1
ATOM 1616 O O . SER A 1 195 ? -11.322 11.073 8.287 1.00 93.50 195 SER A O 1
ATOM 1618 N N . ASP A 1 196 ? -11.999 11.499 6.193 1.00 95.50 196 ASP A N 1
ATOM 1619 C CA . ASP A 1 196 ? -12.986 10.413 6.156 1.00 95.50 196 ASP A CA 1
ATOM 1620 C C . ASP A 1 196 ? -12.335 9.037 6.322 1.00 95.50 196 ASP A C 1
ATOM 1622 O O . ASP A 1 196 ? -12.857 8.194 7.052 1.00 95.50 196 ASP A O 1
ATOM 1626 N N . ALA A 1 197 ? -11.205 8.800 5.652 1.00 95.94 197 ALA A N 1
ATOM 1627 C CA . ALA A 1 197 ? -10.496 7.527 5.703 1.00 95.94 197 ALA A CA 1
ATOM 1628 C C . ALA A 1 197 ? -10.008 7.220 7.123 1.00 95.94 197 ALA A C 1
ATOM 1630 O O . ALA A 1 197 ? -10.264 6.141 7.668 1.00 95.94 197 ALA A O 1
ATOM 1631 N N . MET A 1 198 ? -9.389 8.209 7.765 1.00 95.62 198 MET A N 1
ATOM 1632 C CA . MET A 1 198 ? -8.942 8.103 9.147 1.00 95.62 198 MET A CA 1
ATOM 1633 C C . MET A 1 198 ? -10.122 7.959 10.107 1.00 95.62 198 MET A C 1
ATOM 1635 O O . MET A 1 198 ? -10.114 7.048 10.929 1.00 95.62 198 MET A O 1
ATOM 1639 N N . GLU A 1 199 ? -11.167 8.780 9.994 1.00 96.00 199 GLU A N 1
ATOM 1640 C CA . GLU A 1 199 ? -12.286 8.753 10.943 1.00 96.00 199 GLU A CA 1
ATOM 1641 C C . GLU A 1 199 ? -13.176 7.516 10.816 1.00 96.00 199 GLU A C 1
ATOM 1643 O O . GLU A 1 199 ? -13.673 7.046 11.837 1.00 96.00 199 GLU A O 1
ATOM 1648 N N . LYS A 1 200 ? -13.362 6.967 9.607 1.00 96.19 200 LYS A N 1
ATOM 1649 C CA . LYS A 1 200 ? -14.210 5.783 9.368 1.00 96.19 200 LYS A CA 1
ATOM 1650 C C . LYS A 1 200 ? -13.447 4.467 9.425 1.00 96.19 200 LYS A C 1
ATOM 1652 O O . LYS A 1 200 ? -14.054 3.440 9.719 1.00 96.19 200 LYS A O 1
ATOM 1657 N N . TYR A 1 201 ? -12.143 4.458 9.152 1.00 96.75 201 TYR A N 1
ATOM 1658 C CA . TYR A 1 201 ? -11.380 3.210 9.024 1.00 96.75 201 TYR A CA 1
ATOM 1659 C C . TYR A 1 201 ? -10.076 3.184 9.820 1.00 96.75 201 TYR A C 1
ATOM 1661 O O . TYR A 1 201 ? -9.465 2.119 9.909 1.00 96.75 201 TYR A O 1
ATOM 1669 N N . GLY A 1 202 ? -9.647 4.306 10.401 1.00 96.31 202 GLY A N 1
ATOM 1670 C CA . GLY A 1 202 ? -8.408 4.386 11.175 1.00 96.31 202 GLY A CA 1
ATOM 1671 C C . GLY A 1 202 ? -7.145 4.236 10.329 1.00 96.31 202 GLY A C 1
ATOM 1672 O O . GLY A 1 202 ? -6.102 3.844 10.848 1.00 96.31 202 GLY A O 1
ATOM 1673 N N . SER A 1 203 ? -7.249 4.453 9.015 1.00 94.75 203 SER A N 1
ATOM 1674 C CA . SER A 1 203 ? -6.139 4.304 8.079 1.00 94.75 203 SER A CA 1
ATOM 1675 C C . SER A 1 203 ? -6.392 5.084 6.791 1.00 94.75 203 SER A C 1
ATOM 1677 O O . SER A 1 203 ? -7.494 5.066 6.249 1.00 94.75 203 SER A O 1
ATOM 1679 N N . ASP A 1 204 ? -5.326 5.673 6.257 1.00 92.56 204 ASP A N 1
ATOM 1680 C CA . ASP A 1 204 ? -5.228 6.289 4.929 1.00 92.56 204 ASP A CA 1
ATOM 1681 C C . ASP A 1 204 ? -5.137 5.266 3.777 1.00 92.56 204 ASP A C 1
ATOM 1683 O O . ASP A 1 204 ? -5.038 5.629 2.607 1.00 92.56 204 ASP A O 1
ATOM 1687 N N . LYS A 1 205 ? -5.184 3.970 4.098 1.00 93.00 205 LYS A N 1
ATOM 1688 C CA . LYS A 1 205 ? -5.258 2.847 3.157 1.00 93.00 205 LYS A CA 1
ATOM 1689 C C . LYS A 1 205 ? -6.342 1.850 3.573 1.00 93.00 205 LYS A C 1
ATOM 1691 O O . LYS A 1 205 ? -6.049 0.703 3.922 1.00 93.00 205 LYS A O 1
ATOM 1696 N N . PRO A 1 206 ? -7.609 2.293 3.610 1.00 94.31 206 PRO A N 1
ATOM 1697 C CA . PRO A 1 206 ? -8.681 1.502 4.183 1.00 94.31 206 PRO A CA 1
ATOM 1698 C C . PRO A 1 206 ? -9.031 0.299 3.302 1.00 94.31 206 PRO A C 1
ATOM 1700 O O . PRO A 1 206 ? -9.324 0.439 2.118 1.00 94.31 206 PRO A O 1
ATOM 1703 N N . ASP A 1 207 ? -9.101 -0.888 3.907 1.00 93.75 207 ASP A N 1
ATOM 1704 C CA . ASP A 1 207 ? -9.755 -2.038 3.278 1.00 93.75 207 ASP A CA 1
ATOM 1705 C C . ASP A 1 207 ? -11.276 -1.854 3.364 1.00 93.75 207 ASP A C 1
ATOM 1707 O O . ASP A 1 207 ? -11.863 -2.013 4.440 1.00 93.75 207 ASP A O 1
ATOM 1711 N N . THR A 1 208 ? -11.900 -1.493 2.244 1.00 93.69 208 THR A N 1
ATOM 1712 C CA . THR A 1 208 ? -13.336 -1.172 2.131 1.00 93.69 208 THR A CA 1
ATOM 1713 C C . THR A 1 208 ? -14.198 -2.369 1.711 1.00 93.69 208 THR A C 1
ATOM 1715 O O . THR A 1 208 ? -15.421 -2.259 1.629 1.00 93.69 208 THR A O 1
ATOM 1718 N N . ARG A 1 209 ? -13.599 -3.558 1.542 1.00 92.75 209 ARG A N 1
ATOM 1719 C CA . ARG A 1 209 ? -14.291 -4.787 1.096 1.00 92.75 209 ARG A CA 1
ATOM 1720 C C . ARG A 1 209 ? -15.199 -5.416 2.153 1.00 92.75 209 ARG A C 1
ATOM 1722 O O . ARG A 1 209 ? -15.818 -6.448 1.889 1.00 92.75 209 ARG A O 1
ATOM 1729 N N . PHE A 1 210 ? -15.243 -4.837 3.348 1.00 92.75 210 PHE A N 1
ATOM 1730 C CA . PHE A 1 210 ? -16.115 -5.242 4.437 1.00 92.75 210 PHE A CA 1
ATOM 1731 C C . PHE A 1 210 ? -16.605 -4.028 5.222 1.00 92.75 210 PHE A C 1
ATOM 1733 O O . PHE A 1 210 ? -15.879 -3.053 5.438 1.00 92.75 210 PHE A O 1
ATOM 1740 N N . ASN A 1 211 ? -17.843 -4.121 5.690 1.00 86.38 211 ASN A N 1
ATOM 1741 C CA . ASN A 1 211 ? -18.412 -3.151 6.611 1.00 86.38 211 ASN A CA 1
ATOM 1742 C C . ASN A 1 211 ? -17.823 -3.404 8.006 1.00 86.38 211 ASN A C 1
ATOM 1744 O O . ASN A 1 211 ? -17.704 -4.566 8.352 1.00 86.38 211 ASN A O 1
ATOM 1748 N N . PHE A 1 212 ? -17.412 -2.360 8.733 1.00 93.12 212 PHE A N 1
ATOM 1749 C CA . PHE A 1 212 ? -17.064 -2.281 10.173 1.00 93.12 212 PHE A CA 1
ATOM 1750 C C . PHE A 1 212 ? -16.446 -0.899 10.407 1.00 93.12 212 PHE A C 1
ATOM 1752 O O . PHE A 1 212 ? -15.288 -0.771 10.804 1.00 93.12 212 PHE A O 1
ATOM 1759 N N . GLU A 1 213 ? -17.185 0.139 10.029 1.00 95.94 213 GLU A N 1
ATOM 1760 C CA . GLU A 1 213 ? -16.711 1.512 10.159 1.00 95.94 213 GLU A CA 1
ATOM 1761 C C . GLU A 1 213 ? -16.619 1.921 11.631 1.00 95.94 213 GLU A C 1
ATOM 1763 O O . GLU A 1 213 ? -17.429 1.517 12.474 1.00 95.94 213 GLU A O 1
ATOM 1768 N N . LEU A 1 214 ? -15.611 2.732 11.923 1.00 97.12 214 LEU A N 1
ATOM 1769 C CA . LEU A 1 214 ? -15.416 3.383 13.202 1.00 97.12 214 LEU A CA 1
ATOM 1770 C C . LEU A 1 214 ? -16.534 4.410 13.418 1.00 97.12 214 LEU A C 1
ATOM 1772 O O . LEU A 1 214 ? -16.817 5.242 12.557 1.00 97.12 214 LEU A O 1
ATOM 1776 N N . LYS A 1 215 ? -17.175 4.358 14.585 1.00 96.44 215 LYS A N 1
ATOM 1777 C CA . LYS A 1 215 ? -18.232 5.294 14.974 1.00 96.44 215 LYS A CA 1
ATOM 1778 C C . LYS A 1 215 ? -17.693 6.273 16.006 1.00 96.44 215 LYS A C 1
ATOM 1780 O O . LYS A 1 215 ? -17.408 5.882 17.136 1.00 96.44 215 LYS A O 1
ATOM 1785 N N . ASN A 1 216 ? -17.606 7.549 15.635 1.00 95.44 216 ASN A N 1
ATOM 1786 C CA . ASN A 1 216 ? -17.210 8.615 16.551 1.00 95.44 216 ASN A CA 1
ATOM 1787 C C . ASN A 1 216 ? -18.251 8.774 17.672 1.00 95.44 216 ASN A C 1
ATOM 1789 O O . ASN A 1 216 ? -19.418 9.079 17.428 1.00 95.44 216 ASN A O 1
ATOM 1793 N N . ILE A 1 217 ? -17.800 8.593 18.909 1.00 94.06 217 ILE A N 1
ATOM 1794 C CA . ILE A 1 217 ? -18.601 8.699 20.135 1.00 94.06 217 ILE A CA 1
ATOM 1795 C C . ILE A 1 217 ? -17.974 9.690 21.119 1.00 94.06 217 ILE A C 1
ATOM 1797 O O . ILE A 1 217 ? -18.284 9.677 22.314 1.00 94.06 217 ILE A O 1
ATOM 1801 N N . THR A 1 218 ? -17.128 10.593 20.611 1.00 92.25 218 THR A N 1
ATOM 1802 C CA . THR A 1 218 ? -16.405 11.597 21.402 1.00 92.25 218 THR A CA 1
ATOM 1803 C C . THR A 1 218 ? -17.367 12.396 22.262 1.00 92.25 218 THR A C 1
ATOM 1805 O O . THR A 1 218 ? -17.157 12.494 23.464 1.00 92.25 218 THR A O 1
ATOM 1808 N N . ASN A 1 219 ? -18.480 12.875 21.699 1.00 89.62 219 ASN A N 1
ATOM 1809 C CA . ASN A 1 219 ? -19.479 13.661 22.434 1.00 89.62 219 ASN A CA 1
ATOM 1810 C C . ASN A 1 219 ? -20.222 12.868 23.523 1.00 89.62 219 ASN A C 1
ATOM 1812 O O . ASN A 1 219 ? -20.729 13.472 24.463 1.00 89.62 219 ASN A O 1
ATOM 1816 N N . ILE A 1 220 ? -20.263 11.535 23.426 1.00 88.06 220 ILE A N 1
ATOM 1817 C CA . ILE A 1 220 ? -20.884 10.671 24.439 1.00 88.06 220 ILE A CA 1
ATOM 1818 C C . ILE A 1 220 ? -19.957 10.521 25.655 1.00 88.06 220 ILE A C 1
ATOM 1820 O O . ILE A 1 220 ? -20.437 10.472 26.783 1.00 88.06 220 ILE A O 1
ATOM 1824 N N . ILE A 1 221 ? -18.635 10.479 25.440 1.00 84.19 221 ILE A N 1
ATOM 1825 C CA . ILE A 1 221 ? -17.625 10.248 26.494 1.00 84.19 221 ILE A CA 1
ATOM 1826 C C . ILE A 1 221 ? -16.996 11.555 27.019 1.00 84.19 221 ILE A C 1
ATOM 1828 O O . ILE A 1 221 ? -16.515 11.599 28.154 1.00 84.19 221 ILE A O 1
ATOM 1832 N N . LYS A 1 222 ? -17.062 12.648 26.242 1.00 71.56 222 LYS A N 1
ATOM 1833 C CA . LYS A 1 222 ? -16.451 13.960 26.530 1.00 71.56 222 LYS A CA 1
ATOM 1834 C C . LYS A 1 222 ? -16.654 14.540 27.939 1.00 71.56 222 LYS A C 1
ATOM 1836 O O . LYS A 1 222 ? -15.757 15.276 28.342 1.00 71.56 222 LYS A O 1
ATOM 1841 N N . PRO A 1 223 ? -17.707 14.246 28.736 1.00 61.62 223 PRO A N 1
ATOM 1842 C CA . PRO A 1 223 ? -17.747 14.736 30.119 1.00 61.62 223 PRO A CA 1
ATOM 1843 C C . PRO A 1 223 ? -16.562 14.306 31.014 1.00 61.62 223 PRO A C 1
ATOM 1845 O O . PRO A 1 223 ? -16.381 14.906 32.070 1.00 61.62 223 PRO A O 1
ATOM 1848 N N . VAL A 1 224 ? -15.734 13.326 30.618 1.00 58.59 224 VAL A N 1
ATOM 1849 C CA . VAL A 1 224 ? -14.639 12.781 31.454 1.00 58.59 224 VAL A CA 1
ATOM 1850 C C . VAL A 1 224 ? -13.253 13.398 31.162 1.00 58.59 224 VAL A C 1
ATOM 1852 O O . VAL A 1 224 ? -12.350 13.283 31.986 1.00 58.59 224 VAL A O 1
ATOM 1855 N N . SER A 1 225 ? -13.056 14.095 30.036 1.00 55.88 225 SER A N 1
ATOM 1856 C CA . SER A 1 225 ? -11.724 14.521 29.562 1.00 55.88 225 SER A CA 1
ATOM 1857 C C . SER A 1 225 ? -11.655 16.016 29.212 1.00 55.88 225 SER A C 1
ATOM 1859 O O . SER A 1 225 ? -12.473 16.516 28.444 1.00 55.88 225 SER A O 1
ATOM 1861 N N . ARG A 1 226 ? -10.654 16.733 29.754 1.00 58.78 226 ARG A N 1
ATOM 1862 C CA . ARG A 1 226 ? -10.382 18.164 29.476 1.00 58.78 226 ARG A CA 1
ATOM 1863 C C . ARG A 1 226 ? -9.318 18.404 28.391 1.00 58.78 226 ARG A C 1
ATOM 1865 O O . ARG A 1 226 ? -8.960 19.555 28.162 1.00 58.78 226 ARG A O 1
ATOM 1872 N N . ASN A 1 227 ? -8.790 17.357 27.753 1.00 68.31 227 ASN A N 1
ATOM 1873 C CA . ASN A 1 227 ? -7.736 17.516 26.747 1.00 68.31 227 ASN A CA 1
ATOM 1874 C C . ASN A 1 227 ? -8.333 17.891 25.378 1.00 68.31 227 ASN A C 1
ATOM 1876 O O . ASN A 1 227 ? -9.339 17.316 24.962 1.00 68.31 227 ASN A O 1
ATOM 1880 N N . SER A 1 228 ? -7.724 18.851 24.678 1.00 72.75 228 SER A N 1
ATOM 1881 C CA . SER A 1 228 ? -8.224 19.363 23.394 1.00 72.75 228 SER A CA 1
ATOM 1882 C C . SER A 1 228 ? -8.167 18.332 22.266 1.00 72.75 228 SER A C 1
ATOM 1884 O O . SER A 1 228 ? -8.982 18.413 21.353 1.00 72.75 228 SER A O 1
ATOM 1886 N N . ASP A 1 229 ? -7.257 17.358 22.355 1.00 85.44 229 ASP A N 1
ATOM 1887 C CA . ASP A 1 229 ? -7.098 16.268 21.378 1.00 85.44 229 ASP A CA 1
ATOM 1888 C C . ASP A 1 229 ? -7.815 14.965 21.787 1.00 85.44 229 ASP A C 1
ATOM 1890 O O . ASP A 1 229 ? -7.568 13.880 21.268 1.00 85.44 229 ASP A O 1
ATOM 1894 N N . PHE A 1 230 ? -8.714 15.037 22.770 1.00 90.56 230 PHE A N 1
ATOM 1895 C CA . PHE A 1 230 ? -9.459 13.858 23.182 1.00 90.56 230 PHE A CA 1
ATOM 1896 C C . PHE A 1 230 ? -10.406 13.376 22.080 1.00 90.56 230 PHE A C 1
ATOM 1898 O O . PHE A 1 230 ? -11.279 14.120 21.618 1.00 90.56 230 PHE A O 1
ATOM 1905 N N . TYR A 1 231 ? -10.302 12.092 21.755 1.00 93.44 231 TYR A N 1
ATOM 1906 C CA . TYR A 1 231 ? -11.159 11.414 20.798 1.00 93.44 231 TYR A CA 1
ATOM 1907 C C . TYR A 1 231 ? -11.631 10.076 21.358 1.00 93.44 231 TYR A C 1
ATOM 1909 O O . TYR A 1 231 ? -10.908 9.394 22.089 1.00 93.44 231 TYR A O 1
ATOM 1917 N N . SER A 1 232 ? -12.848 9.672 20.999 1.00 94.25 232 SER A N 1
ATOM 1918 C CA . SER A 1 232 ? -13.320 8.319 21.263 1.00 94.25 232 SER A CA 1
ATOM 1919 C C . SER A 1 232 ? -14.124 7.745 20.108 1.00 94.25 232 SER A C 1
ATOM 1921 O O . SER A 1 232 ? -14.910 8.428 19.444 1.00 94.25 232 SER A O 1
ATOM 1923 N N . THR A 1 233 ? -13.927 6.451 19.876 1.00 96.69 233 THR A N 1
ATOM 1924 C CA . THR A 1 233 ? -14.558 5.724 18.778 1.00 96.69 233 THR A CA 1
ATOM 1925 C C . THR A 1 233 ? -14.875 4.292 19.171 1.00 96.69 233 THR A C 1
ATOM 1927 O O . THR A 1 233 ? -14.246 3.721 20.068 1.00 96.69 233 THR A O 1
ATOM 1930 N N . CYS A 1 234 ? -15.860 3.697 18.506 1.00 96.56 234 CYS A N 1
ATOM 1931 C CA . CYS A 1 234 ? -16.186 2.294 18.691 1.00 96.56 234 CYS A CA 1
ATOM 1932 C C . CYS A 1 234 ? -16.524 1.572 17.388 1.00 96.56 234 CYS A C 1
ATOM 1934 O O . CYS A 1 234 ? -16.910 2.173 16.388 1.00 96.56 234 CYS A O 1
ATOM 1936 N N . ILE A 1 235 ? -16.418 0.248 17.442 1.00 96.06 235 ILE A N 1
ATOM 1937 C CA . ILE A 1 235 ? -16.984 -0.685 16.473 1.00 96.06 235 ILE A CA 1
ATOM 1938 C C . ILE A 1 235 ? -17.980 -1.553 17.233 1.00 96.06 235 ILE A C 1
ATOM 1940 O O . ILE A 1 235 ? -17.675 -2.066 18.312 1.00 96.06 235 ILE A O 1
ATOM 1944 N N . ILE A 1 236 ? -19.171 -1.716 16.663 1.00 93.94 236 ILE A N 1
ATOM 1945 C CA . ILE A 1 236 ? -20.216 -2.583 17.206 1.00 93.94 236 ILE A CA 1
ATOM 1946 C C . ILE A 1 236 ? -20.456 -3.692 16.199 1.00 93.94 236 ILE A C 1
ATOM 1948 O O . ILE A 1 236 ? -20.753 -3.434 15.034 1.00 93.94 236 ILE A O 1
ATOM 1952 N N . LEU A 1 237 ? -20.301 -4.916 16.674 1.00 92.25 237 LEU A N 1
ATOM 1953 C CA . LEU A 1 237 ? -20.354 -6.135 15.894 1.00 92.25 237 LEU A CA 1
ATOM 1954 C C . LEU A 1 237 ? -21.573 -6.944 16.328 1.00 92.25 237 LEU A C 1
ATOM 1956 O O . LEU A 1 237 ? -21.885 -7.042 17.518 1.00 92.25 237 LEU A O 1
ATOM 1960 N N . GLU A 1 238 ? -22.238 -7.548 15.354 1.00 89.75 238 GLU A N 1
ATOM 1961 C CA . GLU A 1 238 ? -23.440 -8.346 15.568 1.00 89.75 238 GLU A CA 1
ATOM 1962 C C . GLU A 1 238 ? -23.186 -9.624 16.388 1.00 89.75 238 GLU A C 1
ATOM 1964 O O . GLU A 1 238 ? -22.084 -10.175 16.431 1.00 89.75 238 GLU A O 1
ATOM 1969 N N . LYS A 1 239 ? -24.255 -10.150 16.998 1.00 85.62 239 LYS A N 1
ATOM 1970 C CA . LYS A 1 239 ? -24.225 -11.281 17.943 1.00 85.62 239 LYS A CA 1
ATOM 1971 C C . LYS A 1 239 ? -23.641 -12.598 17.426 1.00 85.62 239 LYS A C 1
ATOM 1973 O O . LYS A 1 239 ? -23.251 -13.452 18.225 1.00 85.62 239 LYS A O 1
ATOM 1978 N N . HIS A 1 240 ? -23.606 -12.787 16.109 1.00 82.94 240 HIS A N 1
ATOM 1979 C CA . HIS A 1 240 ? -23.122 -14.018 15.488 1.00 82.94 240 HIS A CA 1
ATOM 1980 C C . HIS A 1 240 ? -21.589 -14.068 15.380 1.00 82.94 240 HIS A C 1
ATOM 1982 O O . HIS A 1 240 ? -21.028 -15.140 15.148 1.00 82.94 240 HIS A O 1
ATOM 198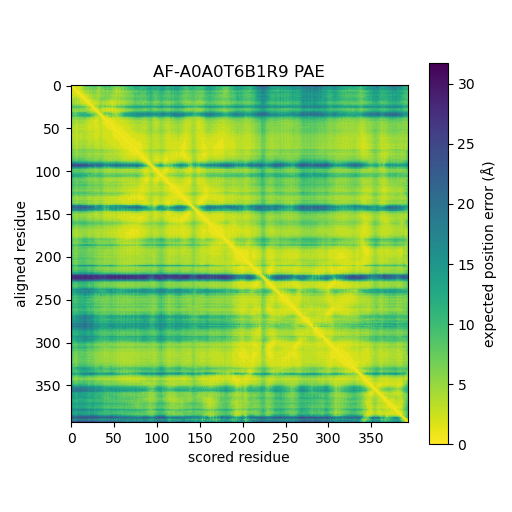8 N N . PHE A 1 241 ? -20.897 -12.941 15.581 1.00 84.75 241 PHE A N 1
ATOM 1989 C CA . PHE A 1 241 ? -19.444 -12.916 15.513 1.00 84.75 241 PHE A CA 1
ATOM 1990 C C . PHE A 1 241 ? -18.798 -13.550 16.749 1.00 84.75 241 PHE A C 1
ATOM 1992 O O . PHE A 1 241 ? -19.180 -13.328 17.906 1.00 84.75 241 PHE A O 1
ATOM 1999 N N . ASN A 1 242 ? -17.780 -14.373 16.495 1.00 79.50 242 ASN A N 1
ATOM 2000 C CA . ASN A 1 242 ? -17.002 -14.995 17.553 1.00 79.50 242 ASN A CA 1
ATOM 2001 C C . ASN A 1 242 ? -16.093 -13.954 18.226 1.00 79.50 242 ASN A C 1
ATOM 2003 O O . ASN A 1 242 ? -15.508 -13.086 17.581 1.00 79.50 242 ASN A O 1
ATOM 2007 N N . HIS A 1 243 ? -15.947 -14.052 19.542 1.00 89.44 243 HIS A N 1
ATOM 2008 C CA . HIS A 1 243 ? -15.068 -13.187 20.324 1.00 89.44 243 HIS A CA 1
ATOM 2009 C C . HIS A 1 243 ? -14.445 -13.998 21.463 1.00 89.44 243 HIS A C 1
ATOM 2011 O O . HIS A 1 243 ? -14.686 -13.777 22.655 1.00 89.44 243 HIS A O 1
ATOM 2017 N N . SER A 1 244 ? -13.709 -15.028 21.043 1.00 89.75 244 SER A N 1
ATOM 2018 C CA . SER A 1 244 ? -13.021 -15.984 21.904 1.00 89.75 244 SER A CA 1
ATOM 2019 C C . SER A 1 244 ? -11.860 -15.335 22.663 1.00 89.75 244 SER A C 1
ATOM 2021 O O . SER A 1 244 ? -11.383 -14.256 22.308 1.00 89.75 244 SER A O 1
ATOM 2023 N N . SER A 1 245 ? -11.358 -16.012 23.698 1.00 90.00 245 SER A N 1
ATOM 2024 C CA . SER A 1 245 ? -10.202 -15.537 24.472 1.00 90.00 245 SER A CA 1
ATOM 2025 C C . SER A 1 245 ? -8.947 -15.348 23.614 1.00 90.00 245 SER A C 1
ATOM 2027 O O . SER A 1 245 ? -8.180 -14.425 23.859 1.00 90.00 245 SER A O 1
ATOM 2029 N N . SER A 1 246 ? -8.757 -16.171 22.576 1.00 91.12 246 SER A N 1
ATOM 2030 C CA . SER A 1 246 ? -7.635 -16.023 21.640 1.00 91.12 246 SER A CA 1
ATOM 2031 C C . SER A 1 246 ? -7.722 -14.713 20.853 1.00 91.12 246 SER A C 1
ATOM 2033 O O . SER A 1 246 ? -6.737 -13.978 20.795 1.00 91.12 246 SER A O 1
ATOM 2035 N N . ILE A 1 247 ? -8.912 -14.375 20.338 1.00 92.94 247 ILE A N 1
ATOM 2036 C CA . ILE A 1 247 ? -9.138 -13.101 19.643 1.00 92.94 247 ILE A CA 1
ATOM 2037 C C . ILE A 1 247 ? -8.894 -11.935 20.601 1.00 92.94 247 ILE A C 1
ATOM 2039 O O . ILE A 1 247 ? -8.144 -11.019 20.274 1.00 92.94 247 ILE A O 1
ATOM 2043 N N . LYS A 1 248 ? -9.461 -12.004 21.813 1.00 93.50 248 LYS A N 1
ATOM 2044 C CA . LYS A 1 248 ? -9.286 -10.961 22.831 1.00 93.50 248 LYS A CA 1
ATOM 2045 C C . LYS A 1 248 ? -7.819 -10.687 23.133 1.00 93.50 248 LYS A C 1
ATOM 2047 O O . LYS A 1 248 ? -7.398 -9.533 23.115 1.00 93.50 248 LYS A O 1
ATOM 2052 N N . ASN A 1 249 ? -7.045 -11.743 23.369 1.00 94.19 249 ASN A N 1
ATOM 2053 C CA . ASN A 1 249 ? -5.624 -11.627 23.675 1.00 94.19 249 ASN A CA 1
ATOM 2054 C C . ASN A 1 249 ? -4.858 -10.987 22.516 1.00 94.19 249 ASN A C 1
ATOM 2056 O O . ASN A 1 249 ? -4.069 -10.079 22.750 1.00 94.19 249 ASN A O 1
ATOM 2060 N N . LYS A 1 250 ? -5.140 -11.395 21.272 1.00 94.88 250 LYS A N 1
ATOM 2061 C CA . LYS A 1 250 ? -4.469 -10.835 20.095 1.00 94.88 250 LYS A CA 1
ATOM 2062 C C . LYS A 1 250 ? -4.767 -9.345 19.902 1.00 94.88 250 LYS A C 1
ATOM 2064 O O . LYS A 1 250 ? -3.855 -8.588 19.585 1.00 94.88 250 LYS A O 1
ATOM 2069 N N . LEU A 1 251 ? -6.012 -8.923 20.136 1.00 95.19 251 LEU A N 1
ATOM 2070 C CA . LEU A 1 251 ? -6.386 -7.507 20.078 1.00 95.19 251 LEU A CA 1
ATOM 2071 C C . LEU A 1 251 ? -5.751 -6.686 21.210 1.00 95.19 251 LEU A C 1
ATOM 2073 O O . LEU A 1 251 ? -5.342 -5.556 20.970 1.00 95.19 251 LEU A O 1
ATOM 2077 N N . ASN A 1 252 ? -5.621 -7.243 22.419 1.00 94.88 252 ASN A N 1
ATOM 2078 C CA . ASN A 1 252 ? -4.939 -6.555 23.521 1.00 94.88 252 ASN A CA 1
ATOM 2079 C C . ASN A 1 252 ? -3.457 -6.312 23.212 1.00 94.88 252 ASN A C 1
ATOM 2081 O O . ASN A 1 252 ? -2.967 -5.224 23.493 1.00 94.88 252 ASN A O 1
ATOM 2085 N N . THR A 1 253 ? -2.768 -7.260 22.567 1.00 95.88 253 THR A N 1
ATOM 2086 C CA . THR A 1 253 ? -1.369 -7.061 22.150 1.00 95.88 253 THR A CA 1
ATOM 2087 C C . THR A 1 253 ? -1.213 -5.855 21.220 1.00 95.88 253 THR A C 1
ATOM 2089 O O . THR A 1 253 ? -0.230 -5.138 21.319 1.00 95.88 253 THR A O 1
ATOM 2092 N N . LEU A 1 254 ? -2.195 -5.568 20.354 1.00 94.88 254 LEU A N 1
ATOM 2093 C CA . LEU A 1 254 ? -2.146 -4.368 19.507 1.00 94.88 254 LEU A CA 1
ATOM 2094 C C . LEU A 1 254 ? -2.234 -3.069 20.313 1.00 94.88 254 LEU A C 1
ATOM 2096 O O . LEU A 1 254 ? -1.672 -2.066 19.894 1.00 94.88 254 LEU A O 1
ATOM 2100 N N . SER A 1 255 ? -2.947 -3.074 21.443 1.00 94.62 255 SER A N 1
ATOM 2101 C CA . SER A 1 255 ? -3.070 -1.889 22.300 1.00 94.62 255 SER A CA 1
ATOM 2102 C C . SER A 1 255 ? -1.807 -1.587 23.111 1.00 94.62 255 SER A C 1
ATOM 2104 O O . SER A 1 255 ? -1.652 -0.462 23.567 1.00 94.62 255 SER A O 1
ATOM 2106 N N . GLU A 1 256 ? -0.889 -2.548 23.257 1.00 94.12 256 GLU A N 1
ATOM 2107 C CA . GLU A 1 256 ? 0.388 -2.342 23.961 1.00 94.12 256 GLU A CA 1
ATOM 2108 C C . GLU A 1 256 ? 1.285 -1.323 23.240 1.00 94.12 256 GLU A C 1
ATOM 2110 O O . GLU A 1 256 ? 2.019 -0.588 23.896 1.00 94.12 256 GLU A O 1
ATOM 2115 N N . ASP A 1 257 ? 1.158 -1.216 21.913 1.00 92.94 257 ASP A N 1
ATOM 2116 C CA . ASP A 1 257 ? 1.861 -0.223 21.090 1.00 92.94 257 ASP A CA 1
ATOM 2117 C C . ASP A 1 257 ? 1.315 1.213 21.269 1.00 92.94 257 ASP A C 1
ATOM 2119 O O . ASP A 1 257 ? 1.901 2.156 20.740 1.00 92.94 257 ASP A O 1
ATOM 2123 N N . TYR A 1 258 ? 0.191 1.387 21.978 1.00 94.94 258 TYR A N 1
ATOM 2124 C CA . TYR A 1 258 ? -0.529 2.660 22.137 1.00 94.94 258 TYR A CA 1
ATOM 2125 C C . TYR A 1 258 ? -0.849 2.924 23.620 1.00 94.94 258 TYR A C 1
ATOM 2127 O O . TYR A 1 258 ? -2.011 2.845 24.034 1.00 94.94 258 TYR A O 1
ATOM 2135 N N . PRO A 1 259 ? 0.168 3.214 24.452 1.00 91.50 259 PRO A N 1
ATOM 2136 C CA . PRO A 1 259 ? 0.022 3.279 25.909 1.00 91.50 259 PRO A CA 1
ATOM 2137 C C . PRO A 1 259 ? -0.943 4.375 26.389 1.00 91.50 259 PRO A C 1
ATOM 2139 O O . PRO A 1 259 ? -1.571 4.224 27.445 1.00 91.50 259 PRO A O 1
ATOM 2142 N N . ASP A 1 260 ? -1.100 5.447 25.609 1.00 91.12 260 ASP A N 1
ATOM 2143 C CA . ASP A 1 260 ? -1.962 6.587 25.928 1.00 91.12 260 ASP A CA 1
ATOM 2144 C C . ASP A 1 260 ? -3.426 6.387 25.496 1.00 91.12 260 ASP A C 1
ATOM 2146 O O . ASP A 1 260 ? -4.300 7.201 25.817 1.00 91.12 260 ASP A O 1
ATOM 2150 N N . VAL A 1 261 ? -3.736 5.267 24.833 1.00 93.94 261 VAL A N 1
ATOM 2151 C CA . VAL A 1 261 ? -5.092 4.913 24.405 1.00 93.94 261 VAL A CA 1
ATOM 2152 C C . VAL A 1 261 ? -5.684 3.855 25.332 1.00 93.94 261 VAL A C 1
ATOM 2154 O O . VAL A 1 261 ? -5.152 2.761 25.523 1.00 93.94 261 VAL A O 1
ATOM 2157 N N . LYS A 1 262 ? -6.863 4.136 25.893 1.00 93.44 262 LYS A N 1
ATOM 2158 C CA . LYS A 1 262 ? -7.637 3.134 26.633 1.00 93.44 262 LYS A CA 1
ATOM 2159 C C . LYS A 1 262 ? -8.480 2.319 25.667 1.00 93.44 262 LYS A C 1
ATOM 2161 O O . LYS A 1 262 ? -9.480 2.814 25.154 1.00 93.44 262 LYS A O 1
ATOM 2166 N N . PHE A 1 263 ? -8.099 1.060 25.467 1.00 95.94 263 PHE A N 1
ATOM 2167 C CA . PHE A 1 263 ? -8.848 0.092 24.669 1.00 95.94 263 PHE A CA 1
ATOM 2168 C C . PHE A 1 263 ? -9.690 -0.841 25.547 1.00 95.94 263 PHE A C 1
ATOM 2170 O O . PHE A 1 263 ? -9.227 -1.390 26.547 1.00 95.94 263 PHE A O 1
ATOM 2177 N N . ILE A 1 264 ? -10.953 -1.021 25.170 1.00 93.62 264 ILE A N 1
ATOM 2178 C CA . ILE A 1 264 ? -11.939 -1.839 25.867 1.00 93.62 264 ILE A CA 1
ATOM 2179 C C . ILE A 1 264 ? -12.636 -2.713 24.836 1.00 93.62 264 ILE A C 1
ATOM 2181 O O . ILE A 1 264 ? -13.177 -2.235 23.846 1.00 93.62 264 ILE A O 1
ATOM 2185 N N . GLN A 1 265 ? -12.692 -4.006 25.116 1.00 94.06 265 GLN A N 1
ATOM 2186 C CA . GLN A 1 265 ? -13.448 -4.966 24.325 1.00 94.06 265 GLN A CA 1
ATOM 2187 C C . GLN A 1 265 ? -14.382 -5.753 25.234 1.00 94.06 265 GLN A C 1
ATOM 2189 O O . GLN A 1 265 ? -13.991 -6.204 26.319 1.00 94.06 265 GLN A O 1
ATOM 2194 N N . TYR A 1 266 ? -15.635 -5.902 24.818 1.00 91.31 266 TYR A N 1
ATOM 2195 C CA . TYR A 1 266 ? -16.629 -6.607 25.613 1.00 91.31 266 TYR A CA 1
ATOM 2196 C C . TYR A 1 266 ? -17.665 -7.294 24.730 1.00 91.31 266 TYR A C 1
ATOM 2198 O O . TYR A 1 266 ? -18.227 -6.687 23.822 1.00 91.31 266 TYR A O 1
ATOM 2206 N N . LYS A 1 267 ? -17.939 -8.569 25.030 1.00 92.62 267 LYS A N 1
ATOM 2207 C CA . LYS A 1 267 ? -19.100 -9.276 24.491 1.00 92.62 267 LYS A CA 1
ATOM 2208 C C . LYS A 1 267 ? -20.254 -9.063 25.458 1.00 92.62 267 LYS A C 1
ATOM 2210 O O . LYS A 1 267 ? -20.152 -9.447 26.620 1.00 92.62 267 LYS A O 1
ATOM 2215 N N . ILE A 1 268 ? -21.303 -8.419 24.979 1.00 91.31 268 ILE A N 1
ATOM 2216 C CA . ILE A 1 268 ? -22.461 -8.023 25.764 1.00 91.31 268 ILE A CA 1
ATOM 2217 C C . ILE A 1 268 ? -23.226 -9.279 26.147 1.00 91.31 268 ILE A C 1
ATOM 2219 O O . ILE A 1 268 ? -23.654 -10.045 25.292 1.00 91.31 268 ILE A O 1
ATOM 2223 N N . GLU A 1 269 ? -23.356 -9.512 27.446 1.00 89.12 269 GLU A N 1
ATOM 2224 C CA . GLU A 1 269 ? -24.167 -10.609 27.971 1.00 89.12 269 GLU A CA 1
ATOM 2225 C C . GLU A 1 269 ? -25.591 -10.140 28.255 1.00 89.12 269 GLU A C 1
ATOM 2227 O O . GLU A 1 269 ? -26.535 -10.807 27.863 1.00 89.12 269 GLU A O 1
ATOM 2232 N N . ASN A 1 270 ? -25.717 -9.004 28.949 1.00 90.00 270 ASN A N 1
ATOM 2233 C CA . ASN A 1 270 ? -26.965 -8.291 29.187 1.00 90.00 270 ASN A CA 1
ATOM 2234 C C . ASN A 1 270 ? -26.693 -6.830 29.574 1.00 90.00 270 ASN A C 1
ATOM 2236 O O . ASN A 1 270 ? -25.559 -6.457 29.912 1.00 90.00 270 ASN A O 1
ATOM 2240 N N . LYS A 1 271 ? -27.752 -6.012 29.572 1.00 88.25 271 LYS A N 1
ATOM 2241 C CA . LYS A 1 271 ? -27.692 -4.583 29.914 1.00 88.25 271 LYS A CA 1
ATOM 2242 C C . LYS A 1 271 ? -27.115 -4.313 31.303 1.00 88.25 271 LYS A C 1
ATOM 2244 O O . LYS A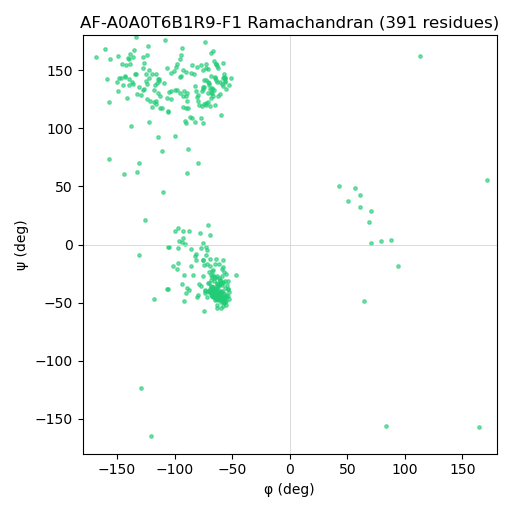 1 271 ? -26.300 -3.413 31.461 1.00 88.25 271 LYS A O 1
ATOM 2249 N N . GLU A 1 272 ? -27.490 -5.098 32.309 1.00 88.25 272 GLU A N 1
ATOM 2250 C CA . GLU A 1 272 ? -27.045 -4.874 33.689 1.00 88.25 272 GLU A CA 1
ATOM 2251 C C . GLU A 1 272 ? -25.532 -5.103 33.848 1.00 88.25 272 GLU A C 1
ATOM 2253 O O . GLU A 1 272 ? -24.830 -4.291 34.457 1.00 88.25 272 GLU A O 1
ATOM 2258 N N . LYS A 1 273 ? -25.007 -6.186 33.262 1.00 88.31 273 LYS A N 1
ATOM 2259 C CA . LYS A 1 273 ? -23.569 -6.491 33.254 1.00 88.31 273 LYS A CA 1
ATOM 2260 C C . LYS A 1 273 ? -22.779 -5.458 32.456 1.00 88.31 273 LYS A C 1
ATOM 2262 O O . LYS A 1 273 ? -21.709 -5.054 32.910 1.00 88.31 273 LYS A O 1
ATOM 2267 N N . TRP A 1 274 ? -23.312 -4.998 31.322 1.00 87.94 274 TRP A N 1
ATOM 2268 C CA . TRP A 1 274 ? -22.731 -3.895 30.554 1.00 87.94 274 TRP A CA 1
ATOM 2269 C C . TRP A 1 274 ? -22.607 -2.624 31.399 1.00 87.94 274 TRP A C 1
ATOM 2271 O O . TRP A 1 274 ? -21.504 -2.091 31.537 1.00 87.94 274 TRP A O 1
ATOM 2281 N N . THR A 1 275 ? -23.705 -2.187 32.022 1.00 86.44 275 THR A N 1
ATOM 2282 C CA . THR A 1 275 ? -23.713 -0.987 32.865 1.00 86.44 275 THR A CA 1
ATOM 2283 C C . THR A 1 275 ? -22.705 -1.113 33.999 1.00 86.44 275 THR A C 1
ATOM 2285 O O . THR A 1 275 ? -21.872 -0.227 34.159 1.00 86.44 275 THR A O 1
ATOM 2288 N N . LYS A 1 276 ? -22.671 -2.248 34.716 1.00 87.69 276 LYS A N 1
ATOM 2289 C CA . LYS A 1 276 ? -21.665 -2.494 35.767 1.00 87.69 276 LYS A CA 1
ATOM 2290 C C . LYS A 1 276 ? -20.235 -2.396 35.230 1.00 87.69 276 LYS A C 1
ATOM 2292 O O . LYS A 1 276 ? -19.400 -1.735 35.839 1.00 87.69 276 LYS A O 1
ATOM 2297 N N . LYS A 1 277 ? -19.944 -3.022 34.084 1.00 85.62 277 LYS A N 1
ATOM 2298 C CA . LYS A 1 277 ? -18.601 -3.036 33.482 1.00 85.62 277 LYS A CA 1
ATOM 2299 C C . LYS A 1 277 ? -18.128 -1.633 33.095 1.00 85.62 277 LYS A C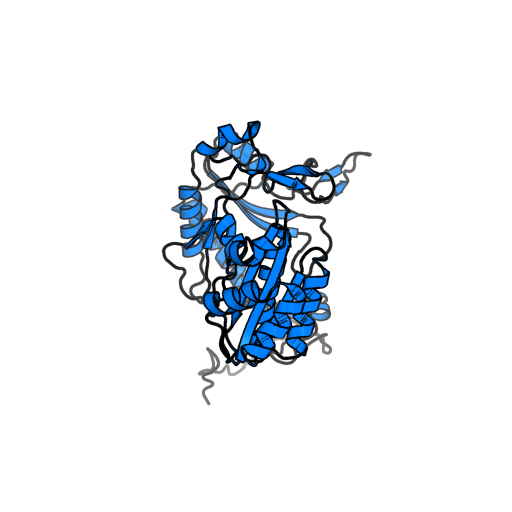 1
ATOM 2301 O O . LYS A 1 277 ? -16.985 -1.290 33.387 1.00 85.62 277 LYS A O 1
ATOM 2306 N N . ILE A 1 278 ? -18.989 -0.842 32.454 1.00 85.06 278 ILE A N 1
ATOM 2307 C CA . ILE A 1 278 ? -18.645 0.502 31.973 1.00 85.06 278 ILE 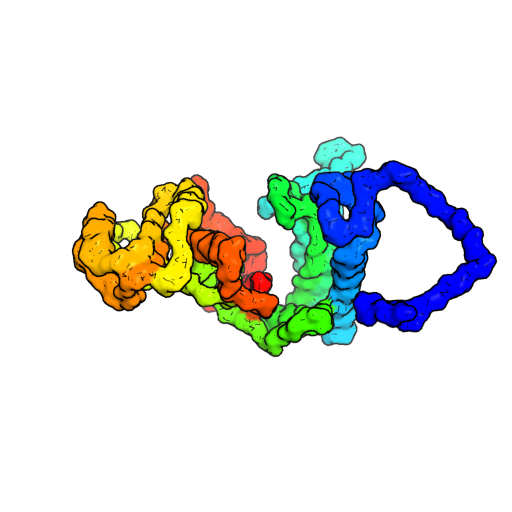A CA 1
ATOM 2308 C C . ILE A 1 278 ? -18.654 1.534 33.092 1.00 85.06 278 ILE A C 1
ATOM 2310 O O . ILE A 1 278 ? -17.794 2.408 33.087 1.00 85.06 278 ILE A O 1
ATOM 2314 N N . ARG A 1 279 ? -19.532 1.405 34.090 1.00 83.44 279 ARG A N 1
ATOM 2315 C CA . ARG A 1 279 ? -19.572 2.294 35.259 1.00 83.44 279 ARG A CA 1
ATOM 2316 C C . ARG A 1 279 ? -18.227 2.396 35.974 1.00 83.44 279 ARG A C 1
ATOM 2318 O O . ARG A 1 279 ? -17.869 3.468 36.434 1.00 83.44 279 ARG A O 1
ATOM 2325 N N . HIS A 1 280 ? -17.478 1.297 36.071 1.00 77.88 280 HIS A N 1
ATOM 2326 C CA . HIS A 1 280 ? -16.157 1.302 36.711 1.00 77.88 280 HIS A CA 1
ATOM 2327 C C . HIS A 1 280 ? -15.090 2.075 35.929 1.00 77.88 280 HIS A C 1
ATOM 2329 O O . HIS A 1 280 ? -14.049 2.403 36.489 1.00 77.88 280 HIS A O 1
ATOM 2335 N N . ILE A 1 281 ? -15.324 2.319 34.641 1.00 80.50 281 ILE A N 1
ATOM 2336 C CA . ILE A 1 281 ? -14.372 2.972 33.741 1.00 80.50 281 ILE A CA 1
ATOM 2337 C C . ILE A 1 281 ? -14.807 4.416 33.451 1.00 80.50 281 ILE A C 1
ATOM 2339 O O . ILE A 1 281 ? -13.968 5.305 33.347 1.00 80.50 281 ILE A O 1
ATOM 2343 N N . LEU A 1 282 ? -16.114 4.634 33.305 1.00 82.44 282 LEU A N 1
ATOM 2344 C CA . LEU A 1 282 ? -16.754 5.896 32.944 1.00 82.44 282 LEU A CA 1
ATOM 2345 C C . LEU A 1 282 ? -17.872 6.203 33.962 1.00 82.44 282 LEU A C 1
ATOM 2347 O O . LEU A 1 282 ? -17.605 6.281 35.157 1.00 82.44 282 LEU A O 1
ATOM 2351 N N . THR A 1 283 ? -19.120 6.386 33.517 1.00 85.12 283 THR A N 1
ATOM 2352 C CA . THR A 1 283 ? -20.289 6.652 34.376 1.00 85.12 283 THR A CA 1
ATOM 2353 C C . THR A 1 283 ? -21.518 5.869 33.905 1.00 85.12 283 THR A C 1
ATOM 2355 O O . THR A 1 283 ? -21.553 5.377 32.772 1.00 85.12 283 THR A O 1
ATOM 2358 N N . ASP A 1 284 ? -22.539 5.763 34.764 1.00 84.44 284 ASP A N 1
ATOM 2359 C CA . ASP A 1 284 ? -23.813 5.106 34.428 1.00 84.44 284 ASP A CA 1
ATOM 2360 C C . ASP A 1 284 ? -24.527 5.804 33.253 1.00 84.44 284 ASP A C 1
ATOM 2362 O O . ASP A 1 284 ? -25.019 5.132 32.343 1.00 84.44 284 ASP A O 1
ATOM 2366 N N . ASP A 1 285 ? -24.497 7.140 33.207 1.00 86.38 285 ASP A N 1
ATOM 2367 C CA . ASP A 1 285 ? -25.076 7.925 32.107 1.00 86.38 285 ASP A CA 1
ATOM 2368 C C . ASP A 1 285 ? -24.396 7.614 30.770 1.00 86.38 285 ASP A C 1
ATOM 2370 O O . ASP A 1 285 ? -25.058 7.410 29.751 1.00 86.38 285 ASP A O 1
ATOM 2374 N N . ILE A 1 286 ? -23.063 7.510 30.767 1.00 86.31 286 ILE A N 1
ATOM 2375 C CA . ILE A 1 286 ? -22.301 7.168 29.563 1.00 86.31 286 ILE A CA 1
ATOM 2376 C C . ILE A 1 286 ? -22.610 5.732 29.126 1.00 86.31 286 ILE A C 1
ATOM 2378 O O . ILE A 1 286 ? -22.808 5.486 27.936 1.00 86.31 286 ILE A O 1
ATOM 2382 N N . ALA A 1 287 ? -22.708 4.787 30.067 1.00 87.19 287 ALA A N 1
ATOM 2383 C CA . ALA A 1 287 ? -23.066 3.404 29.759 1.00 87.19 287 ALA A CA 1
ATOM 2384 C C . ALA A 1 287 ? -24.444 3.307 29.084 1.00 87.19 287 ALA A C 1
ATOM 2386 O O . ALA A 1 287 ? -24.600 2.568 28.106 1.00 87.19 287 ALA A O 1
ATOM 2387 N N . GLN A 1 288 ? -25.421 4.080 29.570 1.00 87.94 288 GLN A N 1
ATOM 2388 C CA . GLN A 1 288 ? -26.770 4.144 29.011 1.00 87.94 288 GLN A CA 1
ATOM 2389 C C . GLN A 1 288 ? -26.804 4.850 27.648 1.00 87.94 288 GLN A C 1
ATOM 2391 O O . GLN A 1 288 ? -27.492 4.386 26.735 1.00 87.94 288 GLN A O 1
ATOM 2396 N N . ASN A 1 289 ? -26.037 5.927 27.475 1.00 89.88 289 ASN A N 1
ATOM 2397 C CA . ASN A 1 289 ? -25.931 6.629 26.197 1.00 89.88 289 ASN A CA 1
ATOM 2398 C C . ASN A 1 289 ? -25.276 5.756 25.121 1.00 89.88 289 ASN A C 1
ATOM 2400 O O . ASN A 1 289 ? -25.770 5.711 23.997 1.00 89.88 289 ASN A O 1
ATOM 2404 N N . LEU A 1 290 ? -24.220 5.008 25.463 1.00 89.19 290 LEU A N 1
ATOM 2405 C CA . LEU A 1 290 ? -23.591 4.046 24.551 1.00 89.19 290 LEU A CA 1
ATOM 2406 C C . LEU A 1 290 ? -24.524 2.882 24.206 1.00 89.19 290 LEU A C 1
ATOM 2408 O O . LEU A 1 290 ? -24.562 2.463 23.051 1.00 89.19 290 LEU A O 1
ATOM 2412 N N . TRP A 1 291 ? -25.300 2.394 25.181 1.00 89.50 291 TRP A N 1
ATOM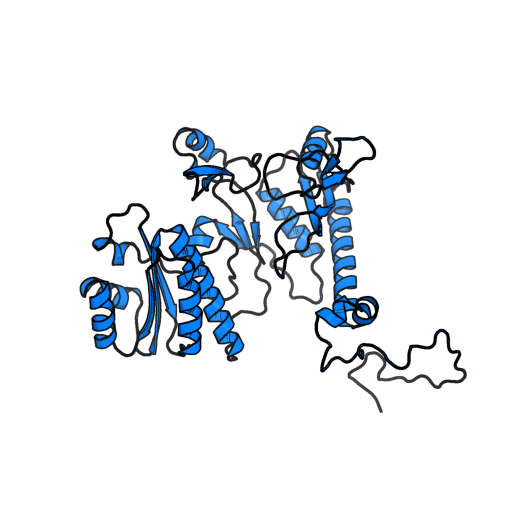 2413 C CA . TRP A 1 291 ? -26.319 1.368 24.948 1.00 89.50 291 TRP A CA 1
ATOM 2414 C C . TRP A 1 291 ? -27.331 1.809 23.889 1.00 89.50 291 TRP A C 1
ATOM 2416 O O . TRP A 1 291 ? -27.599 1.070 22.942 1.00 89.50 291 TRP A O 1
ATOM 2426 N N . ASN A 1 292 ? -27.845 3.034 24.027 1.00 90.12 292 ASN A N 1
ATOM 2427 C CA . ASN A 1 292 ? -28.839 3.596 23.117 1.00 90.12 292 ASN A CA 1
ATOM 2428 C C . ASN A 1 292 ? -28.240 3.951 21.750 1.00 90.12 292 ASN A C 1
ATOM 2430 O O . ASN A 1 292 ? -28.813 3.602 20.727 1.00 90.12 292 ASN A O 1
ATOM 2434 N N . PHE A 1 293 ? -27.075 4.603 21.716 1.00 90.44 293 PHE A N 1
ATOM 2435 C CA . PHE A 1 293 ? -26.391 4.957 20.468 1.00 90.44 293 PHE A CA 1
ATOM 2436 C C . PHE A 1 293 ? -26.042 3.720 19.638 1.00 90.44 293 PHE A C 1
ATOM 2438 O O . PHE A 1 293 ? -26.155 3.713 18.413 1.00 90.44 293 PHE A O 1
ATOM 2445 N N . GLY A 1 294 ? -25.585 2.672 20.320 1.00 83.19 294 GLY A N 1
ATOM 2446 C CA . GLY A 1 294 ? -25.110 1.463 19.684 1.00 83.19 294 GLY A CA 1
ATOM 2447 C C . GLY A 1 294 ? -26.192 0.479 19.263 1.00 83.19 294 GLY A C 1
ATOM 2448 O O . GLY A 1 294 ? -25.842 -0.501 18.608 1.00 83.19 294 GLY A O 1
ATOM 2449 N N . ASN A 1 295 ? -27.456 0.708 19.652 1.00 87.44 295 ASN A N 1
ATOM 2450 C CA . ASN A 1 295 ? -28.516 -0.308 19.638 1.00 87.44 295 ASN A CA 1
ATOM 2451 C C . ASN A 1 295 ? -27.986 -1.647 20.168 1.00 87.44 295 ASN A C 1
ATOM 2453 O O . ASN A 1 295 ? -28.057 -2.678 19.502 1.00 87.44 295 ASN A O 1
ATOM 2457 N N . LEU A 1 296 ? -27.336 -1.593 21.333 1.00 89.00 296 LEU A N 1
ATOM 2458 C CA . LEU A 1 296 ? -26.645 -2.749 21.883 1.00 89.00 296 LEU A CA 1
ATOM 2459 C C . LEU A 1 296 ? -27.655 -3.831 22.281 1.00 89.00 296 LEU A C 1
ATOM 2461 O O . LEU A 1 296 ? -28.652 -3.554 22.946 1.00 89.00 296 LEU A O 1
ATOM 2465 N N . GLU A 1 297 ? -27.357 -5.067 21.894 1.00 89.56 297 GLU A N 1
ATOM 2466 C CA . GLU A 1 297 ? -28.155 -6.253 22.198 1.00 89.56 297 GLU A CA 1
ATOM 2467 C C . GLU A 1 297 ? -27.285 -7.339 22.832 1.00 89.56 297 GLU A C 1
ATOM 2469 O O . GLU A 1 297 ? -26.054 -7.353 22.704 1.00 89.56 297 GLU A O 1
ATOM 2474 N N . ASP A 1 298 ? -27.945 -8.290 23.485 1.00 90.25 298 ASP A N 1
ATOM 2475 C CA . ASP A 1 298 ? -27.306 -9.465 24.058 1.00 90.25 298 ASP A CA 1
ATOM 2476 C C . ASP A 1 298 ? -26.611 -10.284 22.955 1.00 90.25 298 ASP A C 1
ATOM 2478 O O . ASP A 1 298 ? -27.174 -10.622 21.911 1.00 90.25 298 ASP A O 1
ATOM 2482 N N . GLY A 1 299 ? -25.344 -10.603 23.194 1.00 89.12 299 GLY A N 1
ATOM 2483 C CA . GLY A 1 299 ? -24.462 -11.313 22.278 1.00 89.12 299 GLY A CA 1
ATOM 2484 C C . GLY A 1 299 ? -23.598 -10.416 21.392 1.00 89.12 299 GLY A C 1
ATOM 2485 O O . GLY A 1 299 ? -22.582 -10.913 20.899 1.00 89.12 299 GLY A O 1
ATOM 2486 N N . CYS A 1 300 ? -23.931 -9.131 21.213 1.00 92.56 300 CYS A N 1
ATOM 2487 C CA . CYS A 1 300 ? -23.124 -8.199 20.417 1.00 92.56 300 CYS A CA 1
ATOM 2488 C C . CYS A 1 300 ? -21.735 -7.981 21.028 1.00 92.56 300 CYS A C 1
ATOM 2490 O O . CYS A 1 300 ? -21.526 -8.141 22.232 1.00 92.56 300 CYS A O 1
ATOM 2492 N N . VAL A 1 301 ? -20.768 -7.594 20.201 1.00 93.44 301 VAL A N 1
ATOM 2493 C CA . VAL A 1 301 ? -19.411 -7.266 20.656 1.00 93.44 301 VAL A CA 1
ATOM 2494 C C . VAL A 1 301 ? -19.164 -5.791 20.410 1.00 93.44 301 VAL A C 1
ATOM 2496 O O . VAL A 1 301 ? -19.387 -5.295 19.310 1.00 93.44 301 VAL A O 1
ATOM 2499 N N . ILE A 1 302 ? -18.686 -5.092 21.432 1.00 94.06 302 ILE A N 1
ATOM 2500 C CA . ILE A 1 302 ? -18.247 -3.706 21.321 1.00 94.06 302 ILE A CA 1
ATOM 2501 C C . ILE A 1 302 ? -16.738 -3.630 21.520 1.00 94.06 302 ILE A C 1
ATOM 2503 O O . ILE A 1 302 ? -16.197 -4.152 22.499 1.00 94.06 302 ILE A O 1
ATOM 2507 N N . LEU A 1 303 ? -16.075 -2.982 20.568 1.00 96.19 303 LEU A N 1
ATOM 2508 C CA . LEU A 1 303 ? -14.671 -2.599 20.623 1.00 96.19 303 LEU A CA 1
ATOM 2509 C C . LEU A 1 303 ? -14.646 -1.077 20.744 1.00 96.19 303 LEU A C 1
ATOM 2511 O O . LEU A 1 303 ? -15.167 -0.385 19.877 1.00 96.19 303 LEU A O 1
ATOM 2515 N N . LEU A 1 304 ? -14.107 -0.561 21.836 1.00 95.56 304 LEU A N 1
ATOM 2516 C CA . LEU A 1 304 ? -14.167 0.839 22.236 1.00 95.56 304 LEU A CA 1
ATOM 2517 C C . LEU A 1 304 ? -12.750 1.327 22.525 1.00 95.56 304 LEU A C 1
ATOM 2519 O O . LEU A 1 304 ? -12.022 0.671 23.265 1.00 95.56 304 LEU A O 1
ATOM 2523 N N . ALA A 1 305 ? -12.381 2.490 21.999 1.00 95.81 305 ALA A N 1
ATOM 2524 C CA . ALA A 1 305 ? -11.129 3.149 22.341 1.00 95.81 305 ALA A CA 1
ATOM 2525 C C . ALA A 1 305 ? -11.332 4.643 22.602 1.00 95.81 305 ALA A C 1
ATOM 2527 O O . ALA A 1 305 ? -12.184 5.282 21.976 1.00 95.81 305 ALA A O 1
ATOM 2528 N N . PHE A 1 306 ? -10.546 5.197 23.524 1.00 94.25 306 PHE A N 1
ATOM 2529 C CA . PHE A 1 306 ? -10.478 6.636 23.761 1.00 94.25 306 PHE A CA 1
ATOM 2530 C C . PHE A 1 306 ? -9.088 7.078 24.235 1.00 94.25 306 PHE A C 1
ATOM 2532 O O . PHE A 1 306 ? -8.440 6.368 25.005 1.00 94.25 306 PHE A O 1
ATOM 2539 N N . GLY A 1 307 ? -8.650 8.254 23.787 1.00 93.31 307 GLY A N 1
ATOM 2540 C CA . GLY A 1 307 ? -7.287 8.767 23.971 1.00 93.31 307 GLY A CA 1
ATOM 2541 C C . GLY A 1 307 ? -6.996 9.950 23.032 1.00 93.31 307 GLY A C 1
ATOM 2542 O O . GLY A 1 307 ? -7.950 10.603 22.593 1.00 93.31 307 GLY A O 1
ATOM 2543 N N . PRO A 1 308 ? -5.715 10.235 22.722 1.00 92.25 308 PRO A N 1
ATOM 2544 C CA . PRO A 1 308 ? -5.317 11.156 21.647 1.00 92.25 308 PRO A CA 1
ATOM 2545 C C . PRO A 1 308 ? -5.893 10.722 20.289 1.00 92.25 308 PRO A C 1
ATOM 2547 O O . PRO A 1 308 ? -6.005 9.514 20.034 1.00 92.25 308 PRO A O 1
ATOM 2550 N N . LYS A 1 309 ? -6.282 11.669 19.422 1.00 92.94 309 LYS A N 1
ATOM 2551 C CA . LYS A 1 309 ? -7.065 11.368 18.205 1.00 92.94 309 LYS A CA 1
ATOM 2552 C C . LYS A 1 309 ? -6.350 10.410 17.262 1.00 92.94 309 LYS A C 1
ATOM 2554 O O . LYS A 1 309 ? -6.909 9.363 16.922 1.00 92.94 309 LYS A O 1
ATOM 2559 N N . ASP A 1 310 ? -5.131 10.751 16.866 1.00 91.50 310 ASP A N 1
ATOM 2560 C CA . ASP A 1 310 ? -4.408 10.021 15.822 1.00 91.50 310 ASP A CA 1
ATOM 2561 C C . ASP A 1 310 ? -4.032 8.605 16.277 1.00 91.50 310 ASP A C 1
ATOM 2563 O O . ASP A 1 310 ? -4.245 7.633 15.548 1.00 91.50 310 ASP A O 1
ATOM 2567 N N . GLU A 1 311 ? -3.578 8.460 17.524 1.00 93.81 311 GLU A N 1
ATOM 2568 C CA . GLU A 1 311 ? -3.291 7.157 18.133 1.00 93.81 311 GLU A CA 1
ATOM 2569 C C . GLU A 1 311 ? -4.545 6.287 18.260 1.00 93.81 311 GLU A C 1
ATOM 2571 O O . GLU A 1 311 ? -4.525 5.105 17.911 1.00 93.81 311 GLU A O 1
ATOM 2576 N N . THR A 1 312 ? -5.662 6.874 18.704 1.00 96.12 312 THR A N 1
ATOM 2577 C CA . THR A 1 312 ? -6.934 6.157 18.871 1.00 96.12 312 THR A CA 1
ATOM 2578 C C . THR A 1 312 ? -7.453 5.631 17.534 1.00 96.12 312 THR A C 1
ATOM 2580 O O . THR A 1 312 ? -7.862 4.470 17.445 1.00 96.12 312 THR A O 1
ATOM 2583 N N . LEU A 1 313 ? -7.422 6.460 16.484 1.00 97.00 313 LEU A N 1
ATOM 2584 C CA . LEU A 1 313 ? -7.828 6.059 15.136 1.00 97.00 313 LEU A CA 1
ATOM 2585 C C . LEU A 1 313 ? -6.890 4.987 14.569 1.00 97.00 313 LEU A C 1
ATOM 2587 O O . LEU A 1 313 ? -7.371 3.962 14.085 1.00 97.00 313 LEU A O 1
ATOM 2591 N N . SER A 1 314 ? -5.574 5.170 14.700 1.00 96.19 314 SER A N 1
ATOM 2592 C CA . SER A 1 314 ? -4.560 4.218 14.226 1.00 96.19 314 SER A CA 1
ATOM 2593 C C . SER A 1 314 ? -4.707 2.836 14.879 1.00 96.19 314 SER A C 1
ATOM 2595 O O . SER A 1 314 ? -4.742 1.812 14.183 1.00 96.19 314 SER A O 1
ATOM 2597 N N . LEU A 1 315 ? -4.876 2.789 16.207 1.00 97.44 315 LEU A N 1
ATOM 2598 C CA . LEU A 1 315 ? -5.138 1.547 16.937 1.00 97.44 315 LEU A CA 1
ATOM 2599 C C . LEU A 1 315 ? -6.423 0.882 16.442 1.00 97.44 315 LEU A C 1
ATOM 2601 O O . LEU A 1 315 ? -6.429 -0.310 16.131 1.00 97.44 315 LEU A O 1
ATOM 2605 N N . MET A 1 316 ? -7.516 1.640 16.347 1.00 97.94 316 MET A N 1
ATOM 2606 C CA . MET A 1 316 ? -8.816 1.083 15.977 1.00 97.94 316 MET A CA 1
ATOM 2607 C C . MET A 1 316 ? -8.867 0.603 14.523 1.00 97.94 316 MET A C 1
ATOM 2609 O O . MET A 1 316 ? -9.528 -0.399 14.245 1.00 97.94 316 MET A O 1
ATOM 2613 N N . GLY A 1 317 ? -8.108 1.224 13.616 1.00 97.25 317 GLY A N 1
ATOM 2614 C CA . GLY A 1 317 ? -7.910 0.722 12.254 1.00 97.25 317 GLY A CA 1
ATOM 2615 C C . GLY A 1 317 ? -7.175 -0.621 12.217 1.00 97.25 317 GLY A C 1
ATOM 2616 O O . GLY A 1 317 ? -7.611 -1.552 11.530 1.00 97.25 317 GLY A O 1
ATOM 2617 N N . LYS A 1 318 ? -6.110 -0.780 13.019 1.00 96.88 318 LYS A N 1
ATOM 2618 C CA . LYS A 1 318 ? -5.402 -2.067 13.175 1.00 96.88 318 LYS A CA 1
ATOM 2619 C C . LYS A 1 318 ? -6.301 -3.138 13.796 1.00 96.88 318 LYS A C 1
ATOM 2621 O O . LYS A 1 318 ? -6.374 -4.248 13.271 1.00 96.88 318 LYS A O 1
ATOM 2626 N N . VAL A 1 319 ? -7.015 -2.800 14.872 1.00 97.19 319 VAL A N 1
ATOM 2627 C CA . VAL A 1 319 ? -7.964 -3.695 15.556 1.00 97.19 319 VAL A CA 1
ATOM 2628 C C . VAL A 1 319 ? -9.049 -4.173 14.594 1.00 97.19 319 VAL A C 1
ATOM 2630 O O . VAL A 1 319 ? -9.333 -5.368 14.547 1.00 97.19 319 VAL A O 1
ATOM 2633 N N . ARG A 1 320 ? -9.616 -3.269 13.785 1.00 96.12 320 ARG A N 1
ATOM 2634 C CA . ARG A 1 320 ? -10.612 -3.593 12.755 1.00 96.12 320 ARG A CA 1
ATOM 2635 C C . ARG A 1 320 ? -10.095 -4.651 11.778 1.00 96.12 320 ARG A C 1
ATOM 2637 O O . ARG A 1 320 ? -10.773 -5.650 11.543 1.00 96.12 320 ARG A O 1
ATOM 2644 N N . LEU A 1 321 ? -8.909 -4.437 11.207 1.00 95.69 321 LEU A N 1
ATOM 2645 C CA . LEU A 1 321 ? -8.316 -5.353 10.227 1.00 95.69 321 LEU A CA 1
ATOM 2646 C C . LEU A 1 321 ? -7.955 -6.704 10.846 1.00 95.69 321 LEU A C 1
ATOM 2648 O O . LEU A 1 321 ? -8.259 -7.745 10.259 1.00 95.69 321 LEU A O 1
ATOM 2652 N N . GLU A 1 322 ? -7.337 -6.691 12.027 1.00 95.75 322 GLU A N 1
ATOM 2653 C CA . GLU A 1 322 ? -6.915 -7.913 12.710 1.00 95.75 322 GLU A CA 1
ATOM 2654 C C . GLU A 1 322 ? -8.113 -8.748 13.157 1.00 95.75 322 GLU A C 1
ATOM 2656 O O . GLU A 1 322 ? -8.107 -9.969 13.007 1.00 95.75 322 GLU A O 1
ATOM 2661 N N . TYR A 1 323 ? -9.184 -8.104 13.626 1.00 94.88 323 TYR A N 1
ATOM 2662 C CA . TYR A 1 323 ? -10.410 -8.807 13.981 1.00 94.88 323 TYR A CA 1
ATOM 2663 C C . TYR A 1 323 ? -10.985 -9.573 12.782 1.00 94.88 323 TYR A C 1
ATOM 2665 O O . TYR A 1 323 ? -11.302 -10.756 12.905 1.00 94.88 323 TYR A O 1
ATOM 2673 N N . VAL A 1 324 ? -11.033 -8.952 11.598 1.00 94.31 324 VAL A N 1
ATOM 2674 C CA . VAL A 1 324 ? -11.478 -9.635 10.373 1.00 94.31 324 VAL A CA 1
ATOM 2675 C C . VAL A 1 324 ? -10.528 -10.754 9.962 1.00 94.31 324 VAL A C 1
ATOM 2677 O O . VAL A 1 324 ? -10.997 -11.844 9.642 1.00 94.31 324 VAL A O 1
ATOM 2680 N N . ASN A 1 325 ? -9.210 -10.539 10.033 1.00 94.12 325 ASN A N 1
ATOM 2681 C CA . ASN A 1 325 ? -8.226 -11.587 9.741 1.00 94.12 325 ASN A CA 1
ATOM 2682 C C . ASN A 1 325 ? -8.458 -12.832 10.607 1.00 94.12 325 ASN A C 1
ATOM 2684 O O . ASN A 1 325 ? -8.461 -13.952 10.098 1.00 94.12 325 ASN A O 1
ATOM 2688 N N . LEU A 1 326 ? -8.691 -12.639 11.906 1.00 93.56 326 LEU A N 1
ATOM 2689 C CA . LEU A 1 326 ? -8.931 -13.727 12.852 1.00 93.56 326 LEU A CA 1
ATOM 2690 C C . LEU A 1 326 ? -10.270 -14.433 12.606 1.00 93.56 326 LEU A C 1
ATOM 2692 O O . LEU A 1 326 ? -10.364 -15.648 12.781 1.00 93.56 326 LEU A O 1
ATOM 2696 N N . LEU A 1 327 ? -11.315 -13.707 12.204 1.00 91.88 327 LEU A N 1
ATOM 2697 C CA . LEU A 1 327 ? -12.597 -14.320 11.844 1.00 91.88 327 LEU A CA 1
ATOM 2698 C C . LEU A 1 327 ? -12.483 -15.162 10.565 1.00 91.88 327 LEU A C 1
ATOM 2700 O O . LEU A 1 327 ? -12.969 -16.294 10.541 1.00 91.88 327 LEU A O 1
ATOM 2704 N N . GLU A 1 328 ? -11.768 -14.667 9.553 1.00 92.75 328 GLU A N 1
ATOM 2705 C CA . GLU A 1 328 ? -11.532 -15.392 8.298 1.00 92.75 328 GLU A CA 1
ATOM 2706 C C . GLU A 1 328 ? -10.646 -16.627 8.490 1.00 92.75 328 GLU A C 1
ATOM 2708 O O . GLU A 1 328 ? -10.941 -17.683 7.929 1.00 92.75 328 GLU A O 1
ATOM 2713 N N . GLN A 1 329 ? -9.626 -16.553 9.352 1.00 90.81 329 GLN A N 1
ATOM 2714 C CA . GLN A 1 329 ? -8.824 -17.718 9.755 1.00 90.81 329 GLN A CA 1
ATOM 2715 C C . GLN A 1 329 ? -9.666 -18.805 10.439 1.00 90.81 329 GLN A C 1
ATOM 2717 O O . GLN A 1 329 ? -9.371 -19.990 10.303 1.00 90.81 329 GLN A O 1
ATOM 2722 N N . ASN A 1 330 ? -10.738 -18.411 11.132 1.00 88.19 330 ASN A N 1
ATOM 2723 C CA . ASN A 1 330 ? -11.700 -19.324 11.751 1.00 88.19 330 ASN A CA 1
ATOM 2724 C C . ASN A 1 330 ? -12.835 -19.750 10.797 1.00 88.19 330 ASN A C 1
ATOM 2726 O O . ASN A 1 330 ? -13.822 -20.335 11.240 1.00 88.19 330 ASN A O 1
ATOM 2730 N N . GLY A 1 331 ? -12.712 -19.465 9.496 1.00 87.94 331 GLY A N 1
ATOM 2731 C CA . GLY A 1 331 ? -13.639 -19.912 8.455 1.00 87.94 331 GLY A CA 1
ATOM 2732 C C . GLY A 1 331 ? -14.841 -18.997 8.202 1.00 87.94 331 GLY A C 1
ATOM 2733 O O . GLY A 1 331 ? -15.685 -19.335 7.372 1.00 87.94 331 GLY A O 1
ATOM 2734 N N . ILE A 1 332 ? -14.938 -17.839 8.867 1.00 88.88 332 ILE A N 1
ATOM 2735 C CA . ILE A 1 332 ? -16.010 -16.862 8.624 1.00 88.88 332 ILE A CA 1
ATOM 2736 C C . ILE A 1 332 ? -15.545 -15.900 7.537 1.00 88.88 332 ILE A C 1
ATOM 2738 O O . ILE A 1 332 ? -14.735 -15.017 7.791 1.00 88.88 332 ILE A O 1
ATOM 2742 N N . LYS A 1 333 ? -16.067 -16.055 6.321 1.00 90.19 333 LYS A N 1
ATOM 2743 C CA . LYS A 1 333 ? -15.738 -15.162 5.207 1.00 90.19 333 LYS A CA 1
ATOM 2744 C C . LYS A 1 333 ? -16.437 -13.812 5.377 1.00 90.19 333 LYS A C 1
ATOM 2746 O O . LYS A 1 333 ? -17.665 -13.768 5.404 1.00 90.19 333 LYS A O 1
ATOM 2751 N N . ILE A 1 334 ? -15.663 -12.731 5.449 1.00 90.75 334 ILE A N 1
ATOM 2752 C CA . ILE A 1 334 ? -16.186 -11.373 5.668 1.00 90.75 334 ILE A CA 1
ATOM 2753 C C . ILE A 1 334 ? -15.862 -10.470 4.486 1.00 90.75 334 ILE A C 1
ATOM 2755 O O . ILE A 1 334 ? -16.740 -9.759 3.997 1.00 90.75 334 ILE A O 1
ATOM 2759 N N . ARG A 1 335 ? -14.615 -10.495 4.011 1.00 92.12 335 ARG A N 1
ATOM 2760 C CA . ARG A 1 335 ? -14.196 -9.679 2.877 1.00 92.12 335 ARG A CA 1
ATOM 2761 C C . ARG A 1 335 ? -14.832 -10.200 1.601 1.00 92.12 335 ARG A C 1
ATOM 2763 O O . ARG A 1 335 ? -14.835 -11.404 1.315 1.00 92.12 335 ARG A O 1
ATOM 2770 N N . ASN A 1 336 ? -15.312 -9.272 0.781 1.00 87.38 336 ASN A N 1
ATOM 2771 C CA . ASN A 1 336 ? -15.565 -9.589 -0.612 1.00 87.38 336 ASN A CA 1
ATOM 2772 C C . ASN A 1 336 ? -14.227 -9.921 -1.310 1.00 87.38 336 ASN A C 1
ATOM 2774 O O . ASN A 1 336 ? -13.192 -9.319 -1.032 1.00 87.38 336 ASN A O 1
ATOM 2778 N N . ASN A 1 337 ? -14.255 -10.881 -2.234 1.00 78.19 337 ASN A N 1
ATOM 2779 C CA . ASN A 1 337 ? -13.097 -11.259 -3.050 1.00 78.19 337 ASN A CA 1
ATOM 2780 C C . ASN A 1 337 ? -12.819 -10.258 -4.184 1.00 78.19 337 ASN A C 1
ATOM 2782 O O . ASN A 1 337 ? -11.872 -10.443 -4.949 1.00 78.19 337 ASN A O 1
ATOM 2786 N N . ASP A 1 338 ? -13.661 -9.239 -4.325 1.00 81.75 338 ASP A N 1
ATOM 2787 C CA . ASP A 1 338 ? -13.527 -8.221 -5.354 1.00 81.75 338 ASP A CA 1
ATOM 2788 C C . ASP A 1 338 ? -12.400 -7.243 -5.018 1.00 81.75 338 ASP A C 1
ATOM 2790 O O . ASP A 1 338 ? -12.073 -6.995 -3.857 1.00 81.75 338 ASP A O 1
ATOM 2794 N N . VAL A 1 339 ? -11.784 -6.707 -6.066 1.00 83.94 339 VAL A N 1
ATOM 2795 C CA . VAL A 1 339 ? -10.804 -5.630 -5.950 1.00 83.94 339 VAL A CA 1
ATOM 2796 C C . VAL A 1 339 ? -11.575 -4.322 -5.759 1.00 83.94 339 VAL A C 1
ATOM 2798 O O . VAL A 1 339 ? -12.370 -3.968 -6.629 1.00 83.94 339 VAL A O 1
ATOM 2801 N N . ASP A 1 340 ? -11.357 -3.627 -4.638 1.00 88.12 340 ASP A N 1
ATOM 2802 C CA . ASP A 1 340 ? -12.050 -2.374 -4.304 1.00 88.12 340 ASP A CA 1
ATOM 2803 C C . ASP A 1 340 ? -11.050 -1.219 -4.275 1.00 88.12 340 ASP A C 1
ATOM 2805 O O . ASP A 1 340 ? -10.380 -0.968 -3.278 1.00 88.12 340 ASP A O 1
ATOM 2809 N N . ILE A 1 341 ? -10.919 -0.552 -5.422 1.00 91.44 341 ILE A N 1
ATOM 2810 C CA . ILE A 1 341 ? -9.962 0.537 -5.606 1.00 91.44 341 ILE A CA 1
ATOM 2811 C C . ILE A 1 341 ? -10.630 1.869 -5.279 1.00 91.44 341 ILE A C 1
ATOM 2813 O O . ILE A 1 341 ? -11.708 2.183 -5.802 1.00 91.44 341 ILE A O 1
ATOM 2817 N N . LEU A 1 342 ? -9.947 2.686 -4.478 1.00 93.31 342 LEU A N 1
ATOM 2818 C CA . LEU A 1 342 ? -10.368 4.052 -4.194 1.00 93.31 342 LEU A CA 1
ATOM 2819 C C . LEU A 1 342 ? -9.206 5.047 -4.170 1.00 93.31 342 LEU A C 1
ATOM 2821 O O . LEU A 1 342 ? -8.057 4.700 -3.897 1.00 93.31 342 LEU A O 1
ATOM 2825 N N . TRP A 1 343 ? -9.546 6.303 -4.437 1.00 94.25 343 TRP A N 1
ATOM 2826 C CA . TRP A 1 343 ? -8.686 7.459 -4.233 1.00 94.25 343 TRP A CA 1
ATOM 2827 C C . TRP A 1 343 ? -8.862 8.007 -2.824 1.00 94.25 343 TRP A C 1
ATOM 2829 O O . TRP A 1 343 ? -9.991 8.300 -2.423 1.00 94.25 343 TRP A O 1
ATOM 2839 N N . ILE A 1 344 ? -7.746 8.226 -2.135 1.00 93.69 344 ILE A N 1
ATOM 2840 C CA . ILE A 1 344 ? -7.687 9.124 -0.985 1.00 93.69 344 ILE A CA 1
ATOM 2841 C C . ILE A 1 344 ? -7.208 10.496 -1.454 1.00 93.69 344 ILE A C 1
ATOM 2843 O O . ILE A 1 344 ? -6.216 10.582 -2.185 1.00 93.69 344 ILE A O 1
ATOM 2847 N N . THR A 1 345 ? -7.937 11.541 -1.068 1.00 91.81 345 THR A N 1
ATOM 2848 C CA . THR A 1 345 ? -7.656 12.949 -1.391 1.00 91.81 345 THR A CA 1
ATOM 2849 C C . THR A 1 345 ? -7.516 13.784 -0.125 1.00 91.81 345 THR A C 1
ATOM 2851 O O . THR A 1 345 ? -7.849 13.319 0.962 1.00 91.81 345 THR A O 1
ATOM 2854 N N . ASP A 1 346 ? -7.069 15.031 -0.260 1.00 91.25 346 ASP A N 1
ATOM 2855 C CA . ASP A 1 346 ? -7.095 16.027 0.823 1.00 91.25 346 ASP A CA 1
ATOM 2856 C C . ASP A 1 346 ? -6.258 15.606 2.035 1.00 91.25 346 ASP A C 1
ATOM 2858 O O . ASP A 1 346 ? -6.671 15.731 3.187 1.00 91.25 346 ASP A O 1
ATOM 2862 N N . PHE A 1 347 ? -5.070 15.066 1.755 1.00 92.12 347 PHE A N 1
ATOM 2863 C CA . PHE A 1 347 ? -4.075 14.789 2.785 1.00 92.12 347 PHE A CA 1
ATOM 2864 C C . PHE A 1 347 ? -3.639 16.094 3.464 1.00 92.12 347 PHE A C 1
ATOM 2866 O O . PHE A 1 347 ? -3.637 17.142 2.815 1.00 92.12 347 PHE A O 1
ATOM 2873 N N . PRO A 1 348 ? -3.222 16.057 4.736 1.00 91.56 348 PRO A N 1
ATOM 2874 C CA . PRO A 1 348 ? -2.530 17.182 5.347 1.00 91.56 348 PRO A CA 1
ATOM 2875 C C . PRO A 1 348 ? -1.186 17.425 4.646 1.00 91.56 348 PRO A C 1
ATOM 2877 O O . PRO A 1 348 ? -0.479 16.484 4.281 1.00 91.56 348 PRO A O 1
ATOM 2880 N N . LEU A 1 349 ? -0.810 18.692 4.459 1.00 90.75 349 LEU A N 1
ATOM 2881 C CA . LEU A 1 349 ? 0.510 19.052 3.932 1.00 90.75 349 LEU A CA 1
ATOM 2882 C C . LEU A 1 349 ? 1.609 18.830 4.979 1.00 90.75 349 LEU A C 1
ATOM 2884 O O . LEU A 1 349 ? 2.702 18.361 4.647 1.00 90.75 349 LEU A O 1
ATOM 2888 N N . PHE A 1 350 ? 1.306 19.159 6.236 1.00 90.81 350 PHE A N 1
ATOM 2889 C CA . PHE A 1 350 ? 2.239 19.095 7.354 1.00 90.81 350 PHE A CA 1
ATOM 2890 C C . PHE A 1 350 ? 1.707 18.236 8.498 1.00 90.81 350 PHE A C 1
ATOM 2892 O O . PHE A 1 350 ? 0.519 18.263 8.811 1.00 90.81 350 PHE A O 1
ATOM 2899 N N . GLU A 1 351 ? 2.625 17.564 9.181 1.00 88.50 351 GLU A N 1
ATOM 2900 C CA . GLU A 1 351 ? 2.405 16.916 10.470 1.00 88.50 351 GLU A CA 1
ATOM 2901 C C . GLU A 1 351 ? 3.409 17.439 11.501 1.00 88.50 351 GLU A C 1
ATOM 2903 O O . GLU A 1 351 ? 4.411 18.074 11.156 1.00 88.50 351 GLU A O 1
ATOM 2908 N N . ARG A 1 352 ? 3.129 17.219 12.789 1.00 85.19 352 ARG A N 1
ATOM 2909 C CA . ARG A 1 352 ? 4.108 17.481 13.847 1.00 85.19 352 ARG A CA 1
ATOM 2910 C C . ARG A 1 352 ? 4.890 16.211 14.120 1.00 85.19 352 ARG A C 1
ATOM 2912 O O . ARG A 1 352 ? 4.300 15.182 14.430 1.00 85.19 352 ARG A O 1
ATOM 2919 N N . ASP A 1 353 ? 6.208 16.329 14.094 1.00 82.31 353 ASP A N 1
ATOM 2920 C CA . ASP A 1 353 ? 7.079 15.281 14.603 1.00 82.31 353 ASP A CA 1
ATOM 2921 C C . ASP A 1 353 ? 6.823 15.087 16.102 1.00 82.31 353 ASP A C 1
ATOM 2923 O O . ASP A 1 353 ? 6.835 16.049 16.876 1.00 82.31 353 ASP A O 1
ATOM 2927 N N . SER A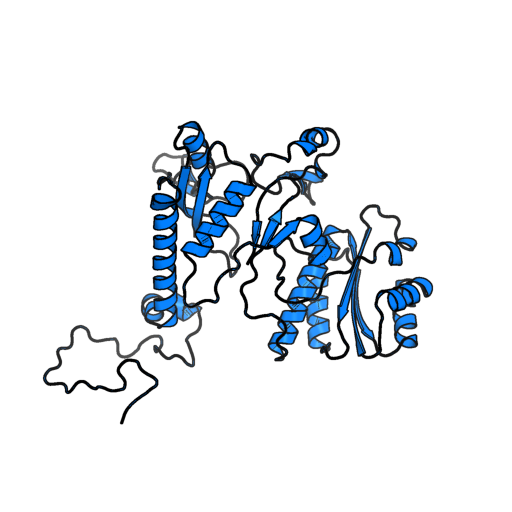 1 354 ? 6.566 13.849 16.515 1.00 73.88 354 SER A N 1
ATOM 2928 C CA . SER A 1 354 ? 6.231 13.535 17.904 1.00 73.88 354 SER A CA 1
ATOM 2929 C C . SER A 1 354 ? 7.417 13.693 18.861 1.00 73.88 354 SER A C 1
ATOM 2931 O O . SER A 1 354 ? 7.204 13.928 20.049 1.00 73.88 354 SER A O 1
ATOM 2933 N N . ALA A 1 355 ? 8.656 13.604 18.367 1.00 77.56 355 ALA A N 1
ATOM 2934 C CA . ALA A 1 355 ? 9.869 13.700 19.173 1.00 77.56 355 ALA A CA 1
ATOM 2935 C C . ALA A 1 355 ? 10.387 15.141 19.291 1.00 77.56 355 ALA A C 1
ATOM 2937 O O . ALA A 1 355 ? 10.811 15.562 20.368 1.00 77.56 355 ALA A O 1
ATOM 2938 N N . THR A 1 356 ? 10.368 15.908 18.202 1.00 83.12 356 THR A N 1
ATOM 2939 C CA . THR A 1 356 ? 10.912 17.274 18.146 1.00 83.12 356 THR A CA 1
ATOM 2940 C C . THR A 1 356 ? 9.834 18.353 18.242 1.00 83.12 356 THR A C 1
ATOM 2942 O O . THR A 1 356 ? 10.151 19.512 18.515 1.00 83.12 356 THR A O 1
ATOM 2945 N N . GLY A 1 357 ? 8.565 18.014 17.991 1.00 81.62 357 GLY A N 1
ATOM 2946 C CA . GLY A 1 357 ? 7.439 18.951 17.940 1.00 81.62 357 GLY A CA 1
ATOM 2947 C C . GLY A 1 357 ? 7.446 19.886 16.723 1.00 81.62 357 GLY A C 1
ATOM 2948 O O . GLY A 1 357 ? 6.558 20.742 16.604 1.00 81.62 357 GLY A O 1
ATOM 2949 N N . THR A 1 358 ? 8.435 19.752 15.830 1.00 87.81 358 THR A N 1
ATOM 2950 C CA . THR A 1 358 ? 8.592 20.587 14.631 1.00 87.81 358 THR A CA 1
ATOM 2951 C C . THR A 1 358 ? 7.673 20.126 13.507 1.00 87.81 358 THR A C 1
ATOM 2953 O O . THR A 1 358 ? 7.353 18.943 13.414 1.00 87.81 358 THR A O 1
ATOM 2956 N N . LEU A 1 359 ? 7.289 21.046 12.620 1.00 87.50 359 LEU A N 1
ATOM 2957 C CA . LEU A 1 359 ? 6.537 20.695 11.417 1.00 87.50 359 LEU A CA 1
ATOM 2958 C C . LEU A 1 359 ? 7.417 19.911 10.441 1.00 87.50 359 LEU A C 1
ATOM 2960 O O . LEU A 1 359 ? 8.546 20.313 10.157 1.00 87.50 359 LEU A O 1
ATOM 2964 N N . GLN A 1 360 ? 6.869 18.828 9.907 1.00 87.31 360 GLN A N 1
ATOM 2965 C CA . GLN A 1 360 ? 7.443 18.034 8.829 1.00 87.31 360 GLN A CA 1
ATOM 2966 C C . GLN A 1 360 ? 6.409 17.877 7.716 1.00 87.31 360 GLN A C 1
ATOM 2968 O O . GLN A 1 360 ? 5.204 17.951 7.951 1.00 87.31 360 GLN A O 1
ATOM 2973 N N . THR A 1 361 ? 6.875 17.711 6.482 1.00 87.12 361 THR A N 1
ATOM 2974 C CA . THR A 1 361 ? 6.005 17.487 5.325 1.00 87.12 361 THR A CA 1
ATOM 2975 C C . THR A 1 361 ? 5.553 16.032 5.282 1.00 87.12 361 THR A C 1
ATOM 2977 O O . THR A 1 361 ? 6.394 15.137 5.292 1.00 87.12 361 THR A O 1
ATOM 2980 N N . VAL A 1 362 ? 4.246 15.798 5.156 1.00 85.06 362 VAL A N 1
ATOM 2981 C CA . VAL A 1 362 ? 3.660 14.441 5.087 1.00 85.06 362 VAL A CA 1
ATOM 2982 C C . VAL A 1 362 ? 4.014 13.753 3.764 1.00 85.06 362 VAL A C 1
ATOM 2984 O O . VAL A 1 362 ? 4.213 12.543 3.684 1.00 85.06 362 VAL A O 1
ATOM 2987 N N . HIS A 1 363 ? 4.117 14.551 2.702 1.00 83.56 363 HIS A N 1
ATOM 2988 C CA . HIS A 1 363 ? 4.482 14.110 1.360 1.00 83.56 363 HIS A CA 1
ATOM 2989 C C . HIS A 1 363 ? 5.746 14.828 0.880 1.00 83.56 363 HIS A C 1
ATOM 2991 O O . HIS A 1 363 ? 6.487 15.423 1.661 1.00 83.56 363 HIS A O 1
ATOM 2997 N N . HIS A 1 364 ? 6.015 14.769 -0.427 1.00 82.12 364 HIS A N 1
ATOM 2998 C CA . HIS A 1 364 ? 7.175 15.430 -1.004 1.00 82.12 364 HIS A CA 1
ATOM 2999 C C . HIS A 1 364 ? 7.135 16.953 -0.742 1.00 82.12 364 HIS A C 1
ATOM 3001 O O . HIS A 1 364 ? 6.078 17.558 -0.952 1.00 82.12 364 HIS A O 1
ATOM 3007 N N . PRO A 1 365 ? 8.259 17.606 -0.384 1.00 82.69 365 PRO A N 1
ATOM 3008 C CA . PRO A 1 365 ? 8.290 19.036 -0.046 1.00 82.69 365 PRO A CA 1
ATOM 3009 C C . PRO A 1 365 ? 7.796 19.998 -1.135 1.00 82.69 365 PRO A C 1
ATOM 3011 O O . PRO A 1 365 ? 7.448 21.135 -0.847 1.00 82.69 365 PRO A O 1
ATOM 3014 N N . PHE A 1 366 ? 7.759 19.553 -2.393 1.00 83.31 366 PHE A N 1
ATOM 3015 C CA . PHE A 1 366 ? 7.261 20.340 -3.530 1.00 83.31 366 PHE A CA 1
ATOM 3016 C C . PHE A 1 366 ? 5.773 20.122 -3.833 1.00 83.31 366 PHE A C 1
ATOM 3018 O O . PHE A 1 366 ? 5.303 20.512 -4.901 1.00 83.31 366 PHE A O 1
ATOM 3025 N N . THR A 1 367 ? 5.029 19.469 -2.939 1.00 86.00 367 THR A N 1
ATOM 3026 C CA . THR A 1 367 ? 3.595 19.258 -3.149 1.00 86.00 367 THR A CA 1
ATOM 3027 C C . THR A 1 367 ? 2.854 20.579 -2.989 1.00 86.00 367 THR A C 1
ATOM 3029 O O . THR A 1 367 ? 2.947 21.225 -1.949 1.00 86.00 367 THR A O 1
ATOM 3032 N N . SER A 1 368 ? 2.115 20.986 -4.023 1.00 87.69 368 SER A N 1
ATOM 3033 C CA . SER A 1 368 ? 1.310 22.206 -3.957 1.00 87.69 368 SER A CA 1
ATOM 3034 C C . SER A 1 368 ? 0.161 22.021 -2.965 1.00 87.69 368 SER A C 1
ATOM 3036 O O . SER A 1 368 ? -0.529 21.006 -3.069 1.00 87.69 368 SER A O 1
ATOM 3038 N N . PRO A 1 369 ? -0.111 22.985 -2.070 1.00 89.75 369 PRO A N 1
ATOM 3039 C CA . PRO A 1 369 ? -1.356 23.009 -1.311 1.00 89.75 369 PRO A CA 1
ATOM 3040 C C . PRO A 1 369 ? -2.551 23.265 -2.233 1.00 89.75 369 PRO A C 1
ATOM 3042 O O . PRO A 1 369 ? -2.392 23.702 -3.385 1.00 89.75 369 PRO A O 1
ATOM 3045 N N . HIS A 1 370 ? -3.751 23.028 -1.707 1.00 87.19 370 HIS A N 1
ATOM 3046 C CA . HIS A 1 370 ? -4.973 23.570 -2.294 1.00 87.19 370 HIS A CA 1
ATOM 3047 C C . HIS A 1 370 ? -4.907 25.097 -2.354 1.00 87.19 370 HIS A C 1
ATOM 3049 O O . HIS A 1 370 ? -4.352 25.749 -1.468 1.00 87.19 370 HIS A O 1
ATOM 3055 N N . ARG A 1 371 ? -5.450 25.688 -3.424 1.00 87.12 371 ARG A N 1
ATOM 3056 C CA . ARG A 1 371 ? -5.349 27.144 -3.642 1.00 87.12 371 ARG A CA 1
ATOM 3057 C C . ARG A 1 371 ? -6.107 27.920 -2.571 1.00 87.12 371 ARG A C 1
ATOM 3059 O O . ARG A 1 371 ? -5.648 28.967 -2.126 1.00 87.12 371 ARG A O 1
ATOM 3066 N N . GLU A 1 372 ? -7.249 27.390 -2.168 1.00 88.50 372 GLU A N 1
ATOM 3067 C CA . GLU A 1 372 ? -8.093 27.883 -1.090 1.00 88.50 372 GLU A CA 1
ATOM 3068 C C . GLU A 1 372 ? -7.372 27.884 0.264 1.00 88.50 372 GLU A C 1
ATOM 3070 O O . GLU A 1 372 ? -7.588 28.804 1.047 1.00 88.50 372 GLU A O 1
ATOM 3075 N N . ASP A 1 373 ? -6.439 26.958 0.495 1.00 90.56 373 ASP A N 1
ATOM 3076 C CA . ASP A 1 373 ? -5.726 26.804 1.768 1.00 90.56 373 ASP A CA 1
ATOM 3077 C C . ASP A 1 373 ? -4.425 27.618 1.843 1.00 90.56 373 ASP A C 1
ATOM 3079 O O . ASP A 1 373 ? -3.741 27.598 2.864 1.00 90.56 373 ASP A O 1
ATOM 3083 N N . LEU A 1 374 ? -4.066 28.371 0.794 1.00 90.19 374 LEU A N 1
ATOM 3084 C CA . LEU A 1 374 ? -2.817 29.147 0.762 1.00 90.19 374 LEU A CA 1
ATOM 3085 C C . LEU A 1 374 ? -2.692 30.127 1.936 1.00 90.19 374 LEU A C 1
ATOM 3087 O O . LEU A 1 374 ? -1.605 30.290 2.482 1.00 90.19 374 LEU A O 1
ATOM 3091 N N . HIS A 1 375 ? -3.802 30.741 2.353 1.00 90.81 375 HIS A N 1
ATOM 3092 C CA . HIS A 1 375 ? -3.834 31.651 3.501 1.00 90.81 375 HIS A CA 1
ATOM 3093 C C . HIS A 1 375 ? -3.504 30.948 4.832 1.00 90.81 375 HIS A C 1
ATOM 3095 O O . HIS A 1 375 ? -2.941 31.559 5.738 1.00 90.81 375 HIS A O 1
ATOM 3101 N N . LEU A 1 376 ? -3.780 29.643 4.942 1.00 92.50 376 LEU A N 1
ATOM 3102 C CA . LEU A 1 376 ? -3.528 28.861 6.153 1.00 92.50 376 LEU A CA 1
ATOM 3103 C C . LEU A 1 376 ? -2.047 28.526 6.353 1.00 92.50 376 LEU A C 1
ATOM 3105 O O . LEU A 1 376 ? -1.680 28.121 7.452 1.00 92.50 376 LEU A O 1
ATOM 3109 N N . LEU A 1 377 ? -1.184 28.701 5.344 1.00 91.12 377 LEU A N 1
ATOM 3110 C CA . LEU A 1 377 ? 0.253 28.430 5.478 1.00 91.12 377 LEU A CA 1
ATOM 3111 C C . LEU A 1 377 ? 0.900 29.272 6.585 1.00 91.12 377 LEU A C 1
ATOM 3113 O O . LEU A 1 377 ? 1.726 28.758 7.339 1.00 91.12 377 LEU A O 1
ATOM 3117 N N . GLU A 1 378 ? 0.510 30.543 6.693 1.00 89.12 378 GLU A N 1
ATOM 3118 C CA . GLU A 1 378 ? 1.021 31.464 7.714 1.00 89.12 378 GLU A CA 1
ATOM 3119 C C . GLU A 1 378 ? 0.211 31.378 9.014 1.00 89.12 378 GLU A C 1
ATOM 3121 O O . GLU A 1 378 ? 0.780 31.409 10.105 1.00 89.12 378 GLU A O 1
ATOM 3126 N N . GLU A 1 379 ? -1.114 31.234 8.912 1.00 91.06 379 GLU A N 1
ATOM 3127 C CA . GLU A 1 379 ? -2.011 31.281 10.071 1.00 91.06 379 GLU A CA 1
ATOM 3128 C C . GLU A 1 379 ? -2.064 29.960 10.852 1.00 91.06 379 GLU A C 1
ATOM 3130 O O . GLU A 1 379 ? -2.052 29.944 12.086 1.00 91.06 379 GLU A O 1
ATOM 3135 N N . CYS A 1 380 ? -2.185 28.833 10.146 1.00 89.69 380 CYS A N 1
ATOM 3136 C CA . CYS A 1 380 ? -2.418 27.524 10.746 1.00 89.69 380 CYS A CA 1
ATOM 3137 C C . CYS A 1 380 ? -1.954 26.384 9.814 1.00 89.69 380 CYS A C 1
ATOM 3139 O O . CYS A 1 380 ? -2.788 25.664 9.255 1.00 89.69 380 CYS A O 1
ATOM 3141 N N . PRO A 1 381 ? -0.633 26.162 9.670 1.00 88.56 381 PRO A N 1
ATOM 3142 C CA . PRO A 1 381 ? -0.073 25.262 8.654 1.00 88.56 381 PRO A CA 1
ATOM 3143 C C . PRO A 1 381 ? -0.569 23.811 8.757 1.00 88.56 381 PRO A C 1
ATOM 3145 O O . PRO A 1 381 ? -0.667 23.117 7.753 1.00 88.56 381 PRO A O 1
ATOM 3148 N N . LEU A 1 382 ? -0.955 23.351 9.951 1.00 88.75 382 LEU A N 1
ATOM 3149 C CA . LEU A 1 382 ? -1.495 22.000 10.169 1.00 88.75 382 LEU A CA 1
ATOM 3150 C C . LEU A 1 382 ? -2.886 21.766 9.565 1.00 88.75 382 LEU A C 1
ATOM 3152 O O . LEU A 1 382 ? -3.341 20.628 9.521 1.00 88.75 382 LEU A O 1
ATOM 3156 N N . LYS A 1 383 ? -3.582 22.825 9.142 1.00 87.81 383 LYS A N 1
ATOM 3157 C CA . LYS A 1 383 ? -4.887 22.726 8.476 1.00 87.81 383 LYS A CA 1
ATOM 3158 C C . LYS A 1 383 ? -4.791 22.786 6.956 1.00 87.81 383 LYS A C 1
ATOM 3160 O O . LYS A 1 383 ? -5.817 22.683 6.298 1.00 87.81 383 LYS A O 1
ATOM 3165 N N . VAL A 1 384 ? -3.591 22.981 6.413 1.00 88.06 384 VAL A N 1
ATOM 3166 C CA . VAL A 1 384 ? -3.381 23.056 4.969 1.00 88.06 384 VAL A CA 1
ATOM 3167 C C . VAL A 1 384 ? -3.520 21.658 4.387 1.00 88.06 384 VAL A C 1
ATOM 3169 O O . VAL A 1 384 ? -2.747 20.760 4.738 1.00 88.06 384 VAL A O 1
ATOM 3172 N N . CYS A 1 385 ? -4.474 21.484 3.480 1.00 87.50 385 CYS A N 1
ATOM 3173 C CA . CYS A 1 385 ? -4.660 20.245 2.750 1.00 87.50 385 CYS A CA 1
ATOM 3174 C C . CYS A 1 385 ? -3.996 20.323 1.373 1.00 87.50 385 CYS A C 1
ATOM 3176 O O . CYS A 1 385 ? -3.781 21.392 0.789 1.00 87.50 385 CYS A O 1
ATOM 3178 N N . ILE A 1 386 ? -3.655 19.155 0.841 1.00 82.69 386 ILE A N 1
ATOM 3179 C CA . ILE A 1 386 ? -3.065 19.003 -0.484 1.00 82.69 386 ILE A CA 1
ATOM 3180 C C . ILE A 1 386 ? -3.967 18.140 -1.367 1.00 82.69 386 ILE A C 1
ATOM 3182 O O . ILE A 1 386 ? -4.527 17.144 -0.902 1.00 82.69 386 ILE A O 1
ATOM 3186 N N . PRO A 1 387 ? -4.016 18.414 -2.681 1.00 66.19 387 PRO A N 1
ATOM 3187 C CA . PRO A 1 387 ? -4.693 17.570 -3.660 1.00 66.19 387 PRO A CA 1
ATOM 3188 C C . PRO A 1 387 ? -3.985 16.221 -3.872 1.00 66.19 387 PRO A C 1
ATOM 3190 O O . PRO A 1 387 ? -4.337 15.511 -4.812 1.00 66.19 387 PRO A O 1
ATOM 3193 N N . SER A 1 388 ? -2.974 15.889 -3.051 1.00 61.91 388 SER A N 1
ATOM 3194 C CA . SER A 1 388 ? -2.187 14.659 -3.127 1.00 61.91 388 SER A CA 1
ATOM 3195 C C . SER A 1 388 ? -3.087 13.434 -3.170 1.00 61.91 388 SER A C 1
ATOM 3197 O O . SER A 1 388 ? -4.160 13.383 -2.566 1.00 61.91 388 SER A O 1
ATOM 3199 N N . LEU A 1 389 ? -2.633 12.462 -3.950 1.00 62.44 389 LEU A N 1
ATOM 3200 C CA . LEU A 1 389 ? -3.429 11.347 -4.415 1.00 62.44 389 LEU A CA 1
ATOM 3201 C C . LEU A 1 389 ? -2.782 10.060 -3.944 1.00 62.44 389 LEU A C 1
ATOM 3203 O O . LEU A 1 389 ? -1.631 9.773 -4.274 1.00 62.44 389 LEU A O 1
ATOM 3207 N N . SER A 1 390 ? -3.554 9.257 -3.229 1.00 68.31 390 SER A N 1
ATOM 3208 C CA . SER A 1 390 ? -3.160 7.898 -2.892 1.00 68.31 390 SER A CA 1
ATOM 3209 C C . SER A 1 390 ? -4.181 6.943 -3.483 1.00 68.31 390 SER A C 1
ATOM 3211 O O . SER A 1 390 ? -5.366 7.024 -3.163 1.00 68.31 390 SER A O 1
ATOM 3213 N N . LEU A 1 391 ? -3.738 6.074 -4.391 1.00 63.91 391 LEU A N 1
ATOM 3214 C CA . LEU A 1 391 ? -4.579 5.015 -4.930 1.00 63.91 391 LEU A CA 1
ATOM 3215 C C . LEU A 1 391 ? -4.384 3.757 -4.091 1.00 63.91 391 LEU A C 1
ATOM 3217 O O . LEU A 1 391 ? -3.280 3.215 -4.034 1.00 63.91 391 LEU A O 1
ATOM 3221 N N . GLN A 1 392 ? -5.458 3.296 -3.462 1.00 65.50 392 GLN A N 1
ATOM 3222 C CA . GLN A 1 392 ? -5.429 2.159 -2.547 1.00 65.50 392 GLN A CA 1
ATOM 3223 C C . GLN A 1 392 ? -6.213 0.990 -3.140 1.00 65.50 392 GLN A C 1
ATOM 3225 O O . GLN A 1 392 ? -7.210 1.204 -3.832 1.00 65.50 392 GLN A O 1
ATOM 3230 N N . LYS A 1 393 ? -5.715 -0.232 -2.920 1.00 36.94 393 LYS A N 1
ATOM 3231 C CA . LYS A 1 393 ? -6.262 -1.486 -3.457 1.00 36.94 393 LYS A CA 1
ATOM 3232 C C . LYS A 1 393 ? -6.879 -2.350 -2.364 1.00 36.94 393 LYS A C 1
ATOM 3234 O O . LYS A 1 393 ? -6.239 -2.444 -1.293 1.00 36.94 393 LYS A O 1
#

Nearest PDB structures (foldseek):
  4ah6-assembly2_D  TM=8.530E-01  e=1.261E-34  Homo sapiens
  4rmf-assembly1_A-2  TM=8.791E-01  e=1.296E-28  Mycolicibacterium smegmatis MC2 155
  6wom-assembly1_A  TM=8.428E-01  e=5.031E-29  Elizabethkingia anophelis
  5w25-assembly3_A  TM=8.762E-01  e=2.354E-27  Mycobacterium tuberculosis H37Rv
  6wom-assembly2_C  TM=8.349E-01  e=1.849E-28  Elizabethkingia anophelis

pLDDT: mean 90.32, std 8.23, range [36.94, 98.69]

Foldseek 3Di:
DADPVDPCRVDDDDDPDDDDPDDDDPDDLDDQDPPPDDDPVSCVVPVVVVCPHPVNVVVVVLVVLLVVLLVCCCVVPVPEDADDDDQFADDDPDDADWDWADDPDPPDITTGAQDCVVVLVVCVVVVSQKYWYQDKGAGPDDDDVPDDRIDTDTDIDGPPDDLVVVQQSVLVSCQRSPDPVADHDDPHAAEDACVRCLQFQLDPFHPPQFDFTKAWCCVLQVVVDPDPQKTKTKTKADLVADDDPVLVVVLVVLCVVPVQKDKDKDFAQDLVVQLVVVCVVGNSSSSVVCCVVRVDDHRMMMIMMIGGRSSRSNSVNVSVVSSQVVRVVVVNDGGDPHDRKHKYFFAQQWDQDPPPRDIDGPDDPPFDWDPVCPVCVVVPSRNTTGRDIDIHD

Sequence (393 aa):
MVNAAQQTGEIEVLVDKVDVLNKASENLPFNLREFQKAKESLRMQYRYLDLRFPEMQFNLRTRSWILMKMREFLINQAGFVDVETPTLFKATPGGAQEYIVPTRFPGQFFSLVQSPQQFKQMLMAGAIDRYFQIARCYRDEGARPDRQPEFTQLDIEMSFTDGDKIKNLVEDLLRYCWPKSFKPLPTKFKRMTYSDAMEKYGSDKPDTRFNFELKNITNIIKPVSRNSDFYSTCIILEKHFNHSSSIKNKLNTLSEDYPDVKFIQYKIENKEKWTKKIRHILTDDIAQNLWNFGNLEDGCVILLAFGPKDETLSLMGKVRLEYVNLLEQNGIKIRNNDVDILWITDFPLFERDSATGTLQTVHHPFTSPHREDLHLLEECPLKVCIPSLSLQK

InterPro domains:
  IPR002312 Aspartyl/Asparaginyl-tRNA synthetase, class IIb [PR01042] (112-124)
  IPR002312 Aspartyl/Asparaginyl-tRNA synthetase, class IIb [PR01042] (129-142)
  IPR004115 GAD-like domain superfamily [G3DSA:3.30.1360.30] (193-333)
  IPR004115 GAD-like domain superfamily [SSF55261] (210-326)
  IPR004364 Aminoacyl-tRNA synthetase, class II (D/K/N) [PF00152] (40-376)
  IPR006195 Aminoacyl-tRNA synthetase, class II [PS50862] (60-342)
  IPR045864 Class II Aminoacyl-tRNA synthetase/Biotinyl protein ligase (BPL) and lipoyl protein ligase (LPL) [G3DSA:3.30.930.10] (33-388)
  IPR045864 Class II Aminoacyl-tRNA synthetase/Biotinyl protein ligase (BPL) and lipoyl protein ligase (LPL) [SSF55681] (41-379)

Solvent-accessible surface area (backbone atoms only — not comparable to full-atom values): 23230 Å² total; per-residue (Å²): 132,74,40,88,92,45,98,60,26,84,62,82,81,87,83,89,79,88,80,88,87,74,86,75,73,92,78,61,98,66,77,97,47,93,67,87,62,72,58,67,72,60,36,61,75,42,36,84,61,48,48,69,37,68,68,47,47,46,54,54,49,52,51,53,51,34,57,49,38,43,49,52,42,38,40,77,74,68,65,30,43,83,55,92,73,84,52,75,36,78,77,67,94,70,86,75,52,63,45,76,43,79,52,96,50,90,98,44,64,32,18,41,37,65,58,66,66,71,56,52,54,51,39,44,75,67,66,62,43,27,43,31,32,83,40,79,23,31,43,58,63,83,86,44,102,89,53,63,56,61,47,79,43,83,47,74,48,65,52,100,69,53,64,67,59,52,50,52,50,54,52,52,46,50,59,69,32,52,62,83,92,50,84,81,74,72,98,66,70,51,75,42,42,32,64,54,29,31,59,32,39,18,28,83,67,58,79,74,50,44,93,74,56,42,41,80,41,33,84,65,56,44,91,78,58,92,57,93,54,62,33,28,36,32,38,80,42,61,50,87,60,87,80,48,73,69,56,51,53,58,50,52,58,60,45,66,82,37,80,75,36,53,75,48,76,47,71,33,74,41,71,68,61,46,34,58,63,36,32,79,78,62,37,60,68,41,34,51,49,50,38,63,74,63,68,64,50,66,43,18,33,41,42,38,34,35,22,49,44,69,62,33,29,42,47,50,20,51,46,50,53,50,52,51,52,54,40,39,74,73,71,46,83,66,64,53,93,66,88,60,51,33,36,32,30,50,33,55,43,34,43,66,39,90,88,78,65,43,82,42,60,70,56,67,88,82,63,63,61,36,79,88,33,56,7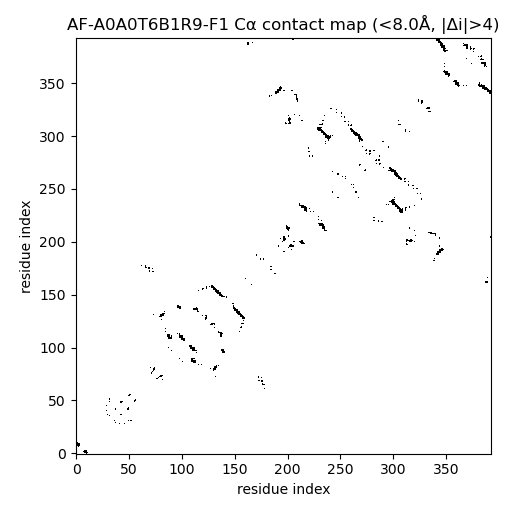1,28,60,82,77,41,42,70,74,19,32,15,67,52,78,45,82,37,108

Secondary structure (DSSP, 8-state):
---TTSTTTT-----S----S-PPPSS-SS---SSSPPPHHHHHHTHHHHTTSHHHHHHHHHHHHHHHHHHHHHHHTT--EE-PPPSEEPPPSSSSPPPEEE-SSTT-EEEE-S-SHHHHHHHHHTT--EEEEEEEEE------TT--SEEEEEEEEETT--HHHHHHHHHHHHHHH--TTSPPPPSS-EEEEHHHHHHHHSSSS---SS----EE-HHHHGGG---TTEEEEEEEE-TTS---HHHHHHHHHHHHT-TTSEEEEEE---HHHHHHHHHTTS-HHHHHHHHHHTT--TT-EEEEEEEEHHHHHHHHHHHHHHHHHHHHHTT---S-SS---EEEE-EESEEE-TTT--EEESS-TTPPPPSTTTTHHHH-GGG-EE---EEE-

Organism: NCBI:txid1629725